Protein AF-A0A930QPC9-F1 (afdb_monomer)

Foldseek 3Di:
DDDDDDDDDDDDDPPDPDDDDDPDDPPPPQLDAQDQDPVFDDQKDAAPLRFKMKGWDWDAAALRHDPQRTFTAIWMWTAKQVRDTAGFQADNVQARRHNHKKKKKKFWPDQDDDDAQDDDFHPPVVPTDSAFALADWDDRVPPTIMGMDIHGGDDVSCPPPWDDDDPQAPYPDDDRDHGAQRKDWTWHYHPPQIWIKIKTWHWDYDHQKIKIKIKIWRADNADQQFGKMKMKIAGQGFWPFDWDDDVPDPHTGGPCQRLQWKWAAAPQGIWIDRALAQKIKDKGQDDVVVPAHHFFEKEKEASNSRSSCLNFHWYWDFPAADPVRHTDIDTDGDPGSNVRHLDMDGRHSMIMMTIHIDGHHHSDMDMHMIIMGIFGGEFEEECPADLPFNRDQLHHHHDPLSVLQSQASTQYEYEYAAAAADQDADEDDCVRNNDTHDYHYFHAQAHNSNHGDDGPPDDHHHYHHVPDPDDNHD

Mean predicted aligned error: 8.91 Å

Solvent-accessible surface area (backbone atoms only — not comparable to full-atom values): 25293 Å² total; per-residue (Å²): 140,83,82,88,81,89,80,90,83,84,91,80,89,78,79,77,82,83,76,89,75,73,98,62,83,84,76,75,79,64,66,70,76,80,70,61,60,83,74,74,58,64,49,56,49,62,18,78,73,59,24,30,36,40,37,41,37,63,37,41,51,68,47,25,81,50,84,77,50,30,22,37,30,49,22,40,27,33,30,38,38,87,69,50,54,25,21,28,21,38,36,70,85,36,38,35,77,21,40,19,56,49,44,36,42,33,35,36,75,40,54,79,50,71,79,63,41,51,82,76,66,46,44,78,80,80,76,36,68,97,64,59,38,19,48,49,81,42,71,51,86,79,83,45,49,28,21,34,36,51,60,49,49,60,67,72,62,27,62,88,86,37,65,66,87,69,88,54,44,82,61,94,56,99,65,92,63,54,58,42,32,36,25,42,59,47,38,33,41,42,92,96,64,39,34,32,34,35,38,32,48,38,65,48,60,57,57,66,22,46,34,41,40,39,39,41,31,23,62,42,70,45,45,90,90,22,31,38,35,42,39,26,39,43,42,47,44,31,24,74,30,50,77,37,73,54,93,96,56,91,66,64,23,42,63,57,61,10,29,31,17,30,43,33,27,22,72,30,34,38,42,36,30,16,52,99,56,40,22,33,37,39,43,40,23,43,39,79,92,79,56,27,37,68,54,65,11,39,23,42,33,54,47,94,48,26,56,41,39,9,63,40,20,29,38,44,44,77,72,48,61,50,100,86,67,48,74,40,74,41,81,46,80,40,99,42,46,73,76,39,40,53,43,69,46,64,76,33,61,40,17,57,12,29,16,38,76,41,75,41,26,60,53,36,73,51,77,42,27,37,35,34,37,40,34,57,24,46,32,24,33,24,89,88,32,41,71,88,42,85,14,34,65,78,38,22,14,39,44,69,69,55,49,32,56,73,28,40,43,25,30,16,36,42,23,29,72,48,65,43,64,35,80,62,55,47,69,78,46,57,88,47,38,34,92,42,51,44,84,42,80,44,41,34,50,51,44,67,68,40,47,60,39,60,82,78,74,55,86,59,52,80,43,68,23,95,92,44,85,73,59,70,65,89

Structure (mmCIF, N/CA/C/O backbone):
data_AF-A0A930QPC9-F1
#
_entry.id   AF-A0A930QPC9-F1
#
loop_
_atom_site.group_PDB
_atom_site.id
_atom_site.type_symbol
_atom_site.label_atom_id
_atom_site.label_alt_id
_atom_site.label_comp_id
_atom_site.label_asym_id
_atom_site.label_entity_id
_atom_site.label_seq_id
_atom_site.pdbx_PDB_ins_code
_atom_site.Cartn_x
_atom_site.Cartn_y
_atom_site.Cartn_z
_atom_site.occupancy
_atom_site.B_iso_or_equiv
_atom_site.auth_seq_id
_atom_site.auth_comp_id
_atom_site.auth_asym_id
_atom_site.auth_atom_id
_atom_site.pdbx_PDB_model_num
ATOM 1 N N . MET A 1 1 ? -7.319 -76.935 -17.627 1.00 34.41 1 MET A N 1
ATOM 2 C CA . MET A 1 1 ? -5.848 -76.784 -17.536 1.00 34.41 1 MET A CA 1
ATOM 3 C C . MET A 1 1 ? -5.561 -75.303 -17.736 1.00 34.41 1 MET A C 1
ATOM 5 O O . MET A 1 1 ? -6.053 -74.784 -18.716 1.00 34.41 1 MET A O 1
ATOM 9 N N . GLY A 1 2 ? -4.902 -74.519 -16.898 1.00 30.81 2 GLY A N 1
ATOM 10 C CA . GLY A 1 2 ? -4.160 -74.709 -15.662 1.00 30.81 2 GLY A CA 1
ATOM 11 C C . GLY A 1 2 ? -3.307 -73.442 -15.470 1.00 30.81 2 GLY A C 1
ATOM 12 O O . GLY A 1 2 ? -2.803 -72.921 -16.457 1.00 30.81 2 GLY A O 1
ATOM 13 N N . ARG A 1 3 ? -3.124 -73.036 -14.205 1.00 26.34 3 ARG A N 1
ATOM 14 C CA . ARG A 1 3 ? -2.085 -72.132 -13.657 1.00 26.34 3 ARG A CA 1
ATOM 15 C C . ARG A 1 3 ? -2.311 -70.602 -13.673 1.00 26.34 3 ARG A C 1
ATOM 17 O O . ARG A 1 3 ? -2.156 -69.927 -14.678 1.00 26.34 3 ARG A O 1
ATOM 24 N N . SER A 1 4 ? -2.612 -70.117 -12.460 1.00 25.89 4 SER A N 1
ATOM 25 C CA . SER A 1 4 ? -2.027 -69.003 -11.671 1.00 25.89 4 SER A CA 1
ATOM 26 C C . SER A 1 4 ? -0.655 -68.463 -12.160 1.00 25.89 4 SER A C 1
ATOM 28 O O . SER A 1 4 ? 0.076 -69.212 -12.793 1.00 25.89 4 SER A O 1
ATOM 30 N N . ALA A 1 5 ? -0.142 -67.264 -11.835 1.00 27.78 5 ALA A N 1
ATOM 31 C CA . ALA A 1 5 ? -0.383 -66.314 -10.740 1.00 27.78 5 ALA A CA 1
ATOM 32 C C . ALA A 1 5 ? 0.393 -64.977 -10.969 1.00 27.78 5 ALA A C 1
ATOM 34 O O . ALA A 1 5 ? 1.348 -64.986 -11.740 1.00 27.78 5 ALA A O 1
ATOM 35 N N . LEU A 1 6 ? 0.069 -63.942 -10.161 1.00 23.59 6 LEU A N 1
ATOM 36 C CA . LEU A 1 6 ? 0.881 -62.763 -9.734 1.00 23.59 6 LEU A CA 1
ATOM 37 C C . LEU A 1 6 ? 1.289 -61.713 -10.807 1.00 23.59 6 LEU A C 1
ATOM 39 O O . LEU A 1 6 ? 1.491 -62.053 -11.957 1.00 23.59 6 LEU A O 1
ATOM 43 N N . SER A 1 7 ? 1.450 -60.408 -10.533 1.00 23.61 7 SER A N 1
ATOM 44 C CA . SER A 1 7 ? 1.544 -59.628 -9.284 1.00 23.61 7 SER A CA 1
ATOM 45 C C . SER A 1 7 ? 1.195 -58.143 -9.504 1.00 23.61 7 SER A C 1
ATOM 47 O O . SER A 1 7 ? 1.285 -57.628 -10.615 1.00 23.61 7 SER A O 1
ATOM 49 N N . LEU A 1 8 ? 0.881 -57.463 -8.397 1.00 28.52 8 LEU A N 1
ATOM 50 C CA . LEU A 1 8 ? 0.756 -56.012 -8.218 1.00 28.52 8 LEU A CA 1
ATOM 51 C C . LEU A 1 8 ? 1.951 -55.196 -8.750 1.00 28.52 8 LEU A C 1
ATOM 53 O O . LEU A 1 8 ? 3.100 -55.605 -8.603 1.00 28.52 8 LEU A O 1
ATOM 57 N N . GLY A 1 9 ? 1.662 -53.984 -9.231 1.00 24.97 9 GLY A N 1
ATOM 58 C CA . GLY A 1 9 ? 2.628 -52.914 -9.476 1.00 24.97 9 GLY A CA 1
ATOM 59 C C . GLY A 1 9 ? 1.901 -51.579 -9.653 1.00 24.97 9 GLY A C 1
ATOM 60 O O . GLY A 1 9 ? 1.041 -51.444 -10.513 1.00 24.97 9 GLY A O 1
ATOM 61 N N . LEU A 1 10 ? 2.194 -50.642 -8.762 1.00 23.95 10 LEU A N 1
ATOM 62 C CA . LEU A 1 10 ? 1.481 -49.404 -8.459 1.00 23.95 10 LEU A CA 1
ATOM 63 C C . LEU A 1 10 ? 1.810 -48.256 -9.443 1.00 23.95 10 LEU A C 1
ATOM 65 O O . LEU A 1 10 ? 2.949 -48.130 -9.875 1.00 23.95 10 LEU A O 1
ATOM 69 N N . SER A 1 11 ? 0.843 -47.343 -9.610 1.00 26.56 11 SER A N 1
ATOM 70 C CA . SER A 1 11 ? 1.003 -45.905 -9.915 1.00 26.56 11 SER A CA 1
ATOM 71 C C . SER A 1 11 ? 1.229 -45.444 -11.367 1.00 26.56 11 SER A C 1
ATOM 73 O O . SER A 1 11 ? 2.335 -45.496 -11.890 1.00 26.56 11 SER A O 1
ATOM 75 N N . ALA A 1 12 ? 0.177 -44.867 -11.962 1.00 28.69 12 ALA A N 1
ATOM 76 C CA . ALA A 1 12 ? 0.180 -43.517 -12.546 1.00 28.69 12 ALA A CA 1
ATOM 77 C C . ALA A 1 12 ? -1.252 -43.176 -13.000 1.00 28.69 12 ALA A C 1
ATOM 79 O O . ALA A 1 12 ? -1.768 -43.735 -13.966 1.00 28.69 12 ALA A O 1
ATOM 80 N N . VAL A 1 13 ? -1.913 -42.268 -12.280 1.00 26.53 13 VAL A N 1
ATOM 81 C CA . VAL A 1 13 ? -3.199 -41.688 -12.683 1.00 26.53 13 VAL A CA 1
ATOM 82 C C . VAL A 1 13 ? -2.934 -40.739 -13.855 1.00 26.53 13 VAL A C 1
ATOM 84 O O . VAL A 1 13 ? -2.600 -39.575 -13.661 1.00 26.53 13 VAL A O 1
ATOM 87 N N . LEU A 1 14 ? -3.070 -41.243 -15.084 1.00 28.06 14 LEU A N 1
ATOM 88 C CA . LEU A 1 14 ? -3.406 -40.412 -16.239 1.00 28.06 14 LEU A CA 1
ATOM 89 C C . LEU A 1 14 ? -4.887 -40.039 -16.099 1.00 28.06 14 LEU A C 1
ATOM 91 O O . LEU A 1 14 ? -5.776 -40.807 -16.468 1.00 28.06 14 LEU A O 1
ATOM 95 N N . GLY A 1 15 ? -5.158 -38.869 -15.526 1.00 27.47 15 GLY A N 1
ATOM 96 C CA . GLY A 1 15 ? -6.476 -38.249 -15.599 1.00 27.47 15 GLY A CA 1
ATOM 97 C C . GLY A 1 15 ? -6.717 -37.771 -17.026 1.00 27.47 15 GLY A C 1
ATOM 98 O O . GLY A 1 15 ? -6.270 -36.694 -17.407 1.00 27.47 15 GLY A O 1
ATOM 99 N N . ALA A 1 16 ? -7.375 -38.606 -17.825 1.00 28.72 16 ALA A N 1
ATOM 100 C CA . ALA A 1 16 ? -7.825 -38.273 -19.164 1.00 28.72 16 ALA A CA 1
ATOM 101 C C . ALA A 1 16 ? -8.818 -37.099 -19.114 1.00 28.72 16 ALA A C 1
ATOM 103 O O . ALA A 1 16 ? -9.930 -37.236 -18.606 1.00 28.72 16 ALA A O 1
ATOM 104 N N . LEU A 1 17 ? -8.427 -35.953 -19.674 1.00 26.16 17 LEU A N 1
ATOM 105 C CA . LEU A 1 17 ? -9.353 -34.890 -20.046 1.00 26.16 17 LEU A CA 1
ATOM 106 C C . LEU A 1 17 ? -10.001 -35.292 -21.379 1.00 26.16 17 LEU A C 1
ATOM 108 O O . LEU A 1 17 ? -9.456 -35.054 -22.455 1.00 26.16 17 LEU A O 1
ATOM 112 N N . SER A 1 18 ? -11.145 -35.967 -21.321 1.00 28.06 18 SER A N 1
ATOM 113 C CA . SER A 1 18 ? -11.956 -36.254 -22.503 1.00 28.06 18 SER A CA 1
ATOM 114 C C . SER A 1 18 ? -12.760 -35.010 -22.889 1.00 28.06 18 SER A C 1
ATOM 116 O O . SER A 1 18 ? -13.825 -34.760 -22.326 1.00 28.06 18 SER A O 1
ATOM 118 N N . VAL A 1 19 ? -12.253 -34.232 -23.849 1.00 28.42 19 VAL A N 1
ATOM 119 C CA . VAL A 1 19 ? -13.014 -33.175 -24.530 1.00 28.42 19 VAL A CA 1
ATOM 120 C C . VAL A 1 19 ? -13.647 -33.780 -25.782 1.00 28.42 19 VAL A C 1
ATOM 122 O O . VAL A 1 19 ? -12.951 -34.164 -26.720 1.00 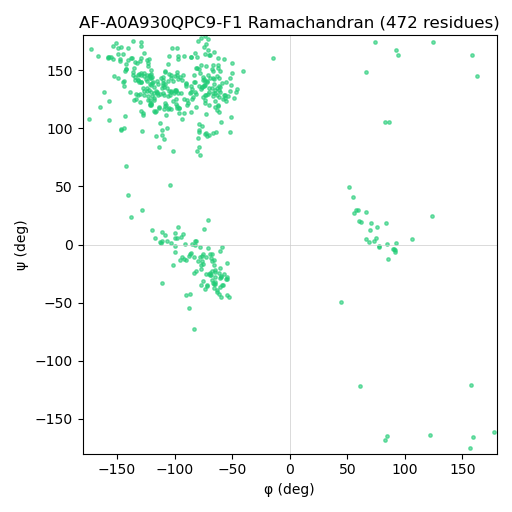28.42 19 VAL A O 1
ATOM 125 N N . PHE A 1 20 ? -14.975 -33.880 -25.799 1.00 29.66 20 PHE A N 1
ATOM 126 C CA . PHE A 1 20 ? -15.728 -34.102 -27.032 1.00 29.66 20 PHE A CA 1
ATOM 127 C C . PHE A 1 20 ? -15.714 -32.800 -27.843 1.00 29.66 20 PHE A C 1
ATOM 129 O O . PHE A 1 20 ? -16.309 -31.808 -27.429 1.00 29.66 20 PHE A O 1
ATOM 136 N N . VAL A 1 21 ? -15.036 -32.805 -28.991 1.00 31.23 21 VAL A N 1
ATOM 137 C CA . VAL A 1 21 ? -15.043 -31.695 -29.955 1.00 31.23 21 VAL A CA 1
ATOM 138 C C . VAL A 1 21 ? -16.051 -32.027 -31.061 1.00 31.23 21 VAL A C 1
ATOM 140 O O . VAL A 1 21 ? -15.850 -33.021 -31.763 1.00 31.23 21 VAL A O 1
ATOM 143 N N . PRO A 1 22 ? -17.129 -31.248 -31.268 1.00 33.41 22 PRO A N 1
ATOM 144 C CA . PRO A 1 22 ? -17.821 -31.270 -32.547 1.00 33.41 22 PRO A CA 1
ATOM 145 C C . PRO A 1 22 ? -16.959 -30.525 -33.576 1.00 33.41 22 PRO A C 1
ATOM 147 O O . PRO A 1 22 ? -16.392 -29.481 -33.268 1.00 33.41 22 PRO A O 1
ATOM 150 N N . LEU A 1 23 ? -16.843 -31.082 -34.787 1.00 40.81 23 LEU A N 1
ATOM 151 C CA . LEU A 1 23 ? -16.114 -30.502 -35.921 1.00 40.81 23 LEU A CA 1
ATOM 152 C C . LEU A 1 23 ? -16.547 -29.048 -36.192 1.00 40.81 23 LEU A C 1
ATOM 154 O O . LEU A 1 23 ? -17.522 -28.785 -36.888 1.00 40.81 23 LEU A O 1
ATOM 158 N N . GLY A 1 24 ? -15.773 -28.119 -35.650 1.00 31.80 24 GLY A N 1
ATOM 159 C CA . GLY A 1 24 ? -15.773 -26.684 -35.890 1.00 31.80 24 GLY A CA 1
ATOM 160 C C . GLY A 1 24 ? -14.419 -26.188 -35.394 1.00 31.80 24 GLY A C 1
ATOM 161 O O . GLY A 1 24 ? -13.963 -26.640 -34.348 1.00 31.80 24 GLY A O 1
ATOM 162 N N . GLY A 1 25 ? -13.717 -25.394 -36.202 1.00 31.03 25 GLY A N 1
ATOM 163 C CA . GLY A 1 25 ? -12.290 -25.103 -36.032 1.00 31.03 25 GLY A CA 1
ATOM 164 C C . GLY A 1 25 ? -11.882 -24.762 -34.596 1.00 31.03 25 GLY A C 1
ATOM 165 O O . GLY A 1 25 ? -12.520 -23.949 -33.935 1.00 31.03 25 GLY A O 1
ATOM 166 N N . MET A 1 26 ? -10.791 -25.374 -34.130 1.00 30.92 26 MET A N 1
ATOM 167 C CA . MET A 1 26 ? -10.075 -24.886 -32.956 1.00 30.92 26 MET A CA 1
ATOM 168 C C . MET A 1 26 ? -9.463 -23.529 -33.306 1.00 30.92 26 MET A C 1
ATOM 170 O O . MET A 1 26 ? -8.368 -23.467 -33.863 1.00 30.92 26 MET A O 1
ATOM 174 N N . GLU A 1 27 ? -10.143 -22.440 -32.964 1.00 34.16 27 GLU A N 1
ATOM 175 C CA . GLU A 1 27 ? -9.424 -21.225 -32.602 1.00 34.16 27 GLU A CA 1
ATOM 176 C C . GLU A 1 27 ? -8.809 -21.486 -31.229 1.00 34.16 27 GLU A C 1
ATOM 178 O O . GLU A 1 27 ? -9.460 -21.382 -30.190 1.00 34.16 27 GLU A O 1
ATOM 183 N N . ALA A 1 28 ? -7.542 -21.896 -31.223 1.00 36.19 28 ALA A N 1
ATOM 184 C CA . ALA A 1 28 ? -6.723 -21.707 -30.042 1.00 36.19 28 ALA A CA 1
ATOM 185 C C . ALA A 1 28 ? -6.689 -20.193 -29.800 1.00 36.19 28 ALA A C 1
ATOM 187 O O . ALA A 1 28 ? -6.051 -19.470 -30.566 1.00 36.19 28 ALA A O 1
ATOM 188 N N . GLN A 1 29 ? -7.417 -19.699 -28.796 1.00 36.56 29 GLN A N 1
ATOM 189 C CA . GLN A 1 29 ? -7.245 -18.323 -28.349 1.00 36.56 29 GLN A CA 1
ATOM 190 C C . GLN A 1 29 ? -5.820 -18.221 -27.805 1.00 36.56 29 GLN A C 1
ATOM 192 O O . GLN A 1 29 ? -5.537 -18.628 -26.679 1.00 36.56 29 GLN A O 1
ATOM 197 N N . ALA A 1 30 ? -4.899 -17.749 -28.646 1.00 44.75 30 ALA A N 1
ATOM 198 C CA . ALA A 1 30 ? -3.640 -17.203 -28.178 1.00 44.75 30 ALA A CA 1
ATOM 199 C C . ALA A 1 30 ? -3.980 -16.171 -27.098 1.00 44.75 30 ALA A C 1
ATOM 201 O O . ALA A 1 30 ? -4.948 -15.425 -27.256 1.00 44.75 30 ALA A O 1
ATOM 202 N N . ALA A 1 31 ? -3.230 -16.157 -25.997 1.00 53.03 31 ALA A N 1
ATOM 203 C CA . ALA A 1 31 ? -3.351 -15.105 -25.000 1.00 53.03 31 ALA A CA 1
ATOM 204 C C . ALA A 1 31 ? -3.253 -13.752 -25.719 1.00 53.03 31 ALA A C 1
ATOM 206 O O . ALA A 1 31 ? -2.229 -13.418 -26.312 1.00 53.03 31 ALA A O 1
ATOM 207 N N . THR A 1 32 ? -4.375 -13.042 -25.782 1.00 66.38 32 THR A N 1
ATOM 208 C CA . THR A 1 32 ? -4.487 -11.777 -26.499 1.00 66.38 32 THR A CA 1
ATOM 209 C C . THR A 1 32 ? -3.801 -10.679 -25.698 1.00 66.38 32 THR A C 1
ATOM 211 O O . THR A 1 32 ? -3.895 -10.672 -24.471 1.00 66.38 32 THR A O 1
ATOM 214 N N . GLU A 1 33 ? -3.160 -9.743 -26.405 1.00 79.00 33 GLU A N 1
ATOM 215 C CA . GLU A 1 33 ? -2.661 -8.471 -25.861 1.00 79.00 33 GLU A CA 1
ATOM 216 C C . GLU A 1 33 ? -3.660 -7.846 -24.878 1.00 79.00 33 GLU A C 1
ATOM 218 O O . GLU A 1 33 ? -4.881 -7.996 -25.036 1.00 79.00 33 GLU A O 1
ATOM 223 N N . LEU A 1 34 ? -3.157 -7.112 -23.883 1.00 84.75 34 LEU A N 1
ATOM 224 C CA . LEU A 1 34 ? -4.014 -6.465 -22.897 1.00 84.75 34 LEU A CA 1
ATOM 225 C C . LEU A 1 34 ? -4.936 -5.465 -23.593 1.00 84.75 34 LEU A C 1
ATOM 227 O O . LEU A 1 34 ? -4.521 -4.684 -24.449 1.00 84.75 34 LEU A O 1
ATOM 231 N N . GLN A 1 35 ? -6.208 -5.476 -23.204 1.00 83.12 35 GLN A N 1
ATOM 232 C CA . GLN A 1 35 ? -7.226 -4.632 -23.816 1.00 83.12 35 GLN A CA 1
ATOM 233 C C . GLN A 1 35 ? -7.670 -3.542 -22.851 1.00 83.12 35 GLN A C 1
ATOM 235 O O . GLN A 1 35 ? -7.937 -3.791 -21.672 1.00 83.12 35 GLN A O 1
ATOM 240 N N . THR A 1 36 ? -7.817 -2.323 -23.370 1.00 80.69 36 THR A N 1
ATOM 241 C CA . THR A 1 36 ? -8.527 -1.274 -22.633 1.00 80.69 36 THR A CA 1
ATOM 242 C C . THR A 1 36 ? -10.006 -1.67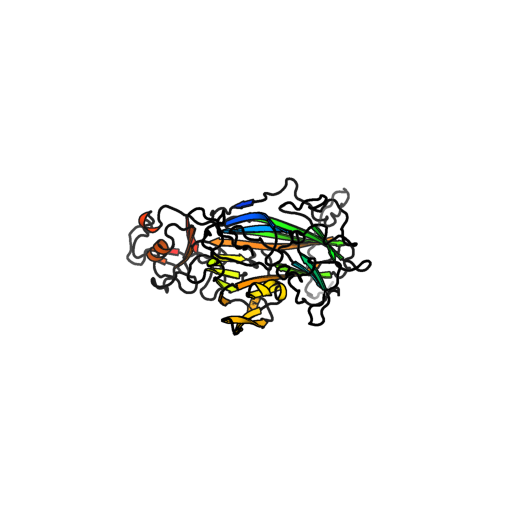5 -22.512 1.00 80.69 36 THR A C 1
ATOM 244 O O . THR A 1 36 ? -10.637 -1.946 -23.538 1.00 80.69 36 THR A O 1
ATOM 247 N N . PRO A 1 37 ? -10.601 -1.671 -21.305 1.00 81.69 37 PRO A N 1
ATOM 248 C CA . PRO A 1 37 ? -12.006 -2.015 -21.131 1.00 81.69 37 PRO A CA 1
ATOM 249 C C . PRO A 1 37 ? -12.934 -1.098 -21.927 1.00 81.69 37 PRO A C 1
ATOM 251 O O . PRO A 1 37 ? -12.751 0.122 -21.960 1.00 81.69 37 PRO A O 1
ATOM 254 N N . THR A 1 38 ? -13.959 -1.698 -22.531 1.00 81.56 38 THR A N 1
ATOM 255 C CA . THR A 1 38 ? -15.063 -0.989 -23.184 1.00 81.56 38 THR A CA 1
ATOM 256 C C . THR A 1 38 ? -16.385 -1.559 -22.656 1.00 81.56 38 THR A C 1
ATOM 258 O O . THR A 1 38 ? -16.658 -2.735 -22.895 1.00 81.56 38 THR A O 1
ATOM 261 N N . PRO A 1 39 ? -17.210 -0.769 -21.938 1.00 86.25 39 PRO A N 1
ATOM 262 C CA . PRO A 1 39 ? -17.037 0.656 -21.634 1.00 86.25 39 PRO A CA 1
ATOM 263 C C . PRO A 1 39 ? -15.882 0.944 -20.658 1.00 86.25 39 PRO A C 1
ATOM 265 O O . PRO A 1 39 ? -15.397 0.053 -19.962 1.00 86.25 39 PRO A O 1
ATOM 268 N N . ALA A 1 40 ? -15.449 2.208 -20.615 1.00 87.38 40 ALA A N 1
ATOM 269 C CA . ALA A 1 40 ? -14.397 2.659 -19.707 1.00 87.38 40 ALA A CA 1
ATOM 270 C C . ALA A 1 40 ? -14.802 2.470 -18.235 1.00 87.38 40 ALA A C 1
ATOM 272 O O . ALA A 1 40 ? -15.959 2.684 -17.864 1.00 87.38 40 ALA A O 1
ATOM 273 N N . LEU A 1 41 ? -13.833 2.101 -17.395 1.00 92.19 41 LEU A N 1
ATOM 274 C CA . LEU A 1 41 ? -14.053 1.939 -15.960 1.00 92.19 41 LEU A CA 1
ATOM 275 C C . LEU A 1 41 ? -14.120 3.293 -15.233 1.00 92.19 41 LEU A C 1
ATOM 277 O O . LEU A 1 41 ? -13.505 4.262 -15.691 1.00 92.19 41 LEU A O 1
ATOM 281 N N . PRO A 1 42 ? -14.811 3.364 -14.078 1.00 95.19 42 PRO A N 1
ATOM 282 C CA . PRO A 1 42 ? -14.859 4.571 -13.261 1.00 95.19 42 PRO A CA 1
ATOM 283 C C . PRO A 1 42 ? -13.465 5.070 -12.875 1.00 95.19 42 PRO A C 1
ATOM 285 O O . PRO A 1 42 ? -12.579 4.286 -12.524 1.00 95.19 42 PRO A O 1
ATOM 288 N N . LEU A 1 43 ? -13.287 6.392 -12.906 1.00 94.19 43 LEU A N 1
ATOM 289 C CA . LEU A 1 43 ? -12.060 7.039 -12.438 1.00 94.19 43 LEU A CA 1
ATOM 290 C C . LEU A 1 43 ? -12.020 7.178 -10.921 1.00 94.19 43 LEU A C 1
ATOM 292 O O . LEU A 1 43 ? -10.956 7.440 -10.384 1.00 94.19 43 LEU A O 1
ATOM 296 N N . SER A 1 44 ? -13.132 6.994 -10.224 1.00 95.94 44 SER A N 1
ATOM 297 C CA . SER A 1 44 ? -13.183 7.027 -8.770 1.00 95.94 44 SER A CA 1
ATOM 298 C C . SER A 1 44 ? -14.188 6.021 -8.231 1.00 95.94 44 SER A C 1
ATOM 300 O O . SER A 1 44 ? -15.037 5.507 -8.965 1.00 95.94 44 SER A O 1
ATOM 302 N N . GLY A 1 45 ? -14.074 5.730 -6.941 1.00 95.88 45 GLY A N 1
ATOM 303 C CA . GLY A 1 45 ? -15.004 4.878 -6.218 1.00 95.88 45 GLY A CA 1
ATOM 304 C C . GLY A 1 45 ? -14.810 4.999 -4.715 1.00 95.88 45 GLY A C 1
ATOM 305 O O . GLY A 1 45 ? -13.776 5.470 -4.251 1.00 95.88 45 GLY A O 1
ATOM 306 N N . GLU A 1 46 ? -15.814 4.560 -3.970 1.00 95.12 46 GLU A N 1
ATOM 307 C CA . GLU A 1 46 ? -15.869 4.619 -2.511 1.00 95.12 46 GLU A CA 1
ATOM 308 C C . GLU A 1 46 ? -16.258 3.246 -1.962 1.00 95.12 46 GLU A C 1
ATOM 310 O O . GLU A 1 46 ? -17.072 2.537 -2.563 1.00 95.12 46 GLU A O 1
ATOM 315 N N . THR A 1 47 ? -15.626 2.833 -0.864 1.00 92.62 47 THR A N 1
ATOM 316 C CA . THR A 1 47 ? -15.906 1.545 -0.229 1.00 92.62 47 THR A CA 1
ATOM 317 C C . THR A 1 47 ? -17.312 1.513 0.366 1.00 92.62 47 THR A C 1
ATOM 319 O O . THR A 1 47 ? -17.882 2.534 0.740 1.00 92.62 47 THR A O 1
ATOM 322 N N . ALA A 1 48 ? -17.887 0.316 0.490 1.00 84.25 48 ALA A N 1
ATOM 323 C CA . ALA A 1 48 ? -19.261 0.146 0.968 1.00 84.25 48 ALA A CA 1
ATOM 324 C C . ALA A 1 48 ? -19.463 0.587 2.431 1.00 84.25 48 ALA A C 1
ATOM 326 O O . ALA A 1 48 ? -20.582 0.874 2.838 1.00 84.25 48 ALA A O 1
ATOM 327 N N . ASN A 1 49 ? -18.387 0.626 3.220 1.00 78.06 49 ASN A N 1
ATOM 328 C CA . ASN A 1 49 ? -18.378 1.131 4.593 1.00 78.06 49 ASN A CA 1
ATOM 329 C C . ASN A 1 49 ? -18.014 2.625 4.682 1.00 78.06 49 ASN A C 1
ATOM 331 O O . ASN A 1 49 ? -17.779 3.107 5.784 1.00 78.06 49 ASN A O 1
ATOM 335 N N . HIS A 1 50 ? -17.933 3.337 3.551 1.00 82.31 50 HIS A N 1
ATOM 336 C CA . HIS A 1 50 ? -17.665 4.777 3.481 1.00 82.31 50 HIS A CA 1
ATOM 337 C C . HIS A 1 50 ? -16.370 5.224 4.175 1.00 82.31 50 HIS A C 1
ATOM 339 O O . HIS A 1 50 ? -16.276 6.359 4.632 1.00 82.31 50 HIS A O 1
ATOM 345 N N . SER A 1 51 ? -15.374 4.339 4.268 1.00 88.44 51 SER A N 1
ATOM 346 C CA . SER A 1 51 ? -14.119 4.627 4.969 1.00 88.44 51 SER A CA 1
ATOM 347 C C . SER A 1 51 ? -12.972 4.975 4.030 1.00 88.44 51 SER A C 1
ATOM 349 O O . SER A 1 51 ? -11.975 5.533 4.467 1.00 88.44 51 SER A O 1
ATOM 351 N N . MET A 1 52 ? -13.068 4.649 2.742 1.00 94.44 52 MET A N 1
ATOM 352 C CA . MET A 1 52 ? -11.957 4.836 1.818 1.00 94.44 52 MET A CA 1
ATOM 353 C C . MET A 1 52 ? -12.454 5.135 0.410 1.00 94.44 52 MET A C 1
ATOM 355 O O . MET A 1 52 ? -13.432 4.546 -0.057 1.00 94.44 52 MET A O 1
ATOM 359 N N . THR A 1 53 ? -11.743 6.007 -0.296 1.00 94.44 53 THR A N 1
ATOM 360 C CA . THR A 1 53 ? -11.990 6.292 -1.707 1.00 94.44 53 THR A CA 1
ATOM 361 C C . THR A 1 53 ? -10.739 6.047 -2.541 1.00 94.44 53 THR A C 1
ATOM 363 O O . THR A 1 53 ? -9.605 6.072 -2.053 1.00 94.44 53 THR A O 1
ATOM 366 N N . PHE A 1 54 ? -10.952 5.790 -3.830 1.00 95.06 54 PHE A N 1
ATOM 367 C CA . PHE A 1 54 ? -9.900 5.875 -4.831 1.00 95.06 54 PHE A CA 1
ATOM 368 C C . PHE A 1 54 ? -10.267 6.904 -5.891 1.00 95.06 54 PHE A C 1
ATOM 370 O O . PHE A 1 54 ? -11.441 7.094 -6.214 1.00 95.06 54 PHE A O 1
ATOM 377 N N . SER A 1 55 ? -9.254 7.528 -6.482 1.00 93.62 55 SER A N 1
ATOM 378 C CA . SER A 1 55 ? -9.409 8.381 -7.659 1.00 93.62 55 SER A CA 1
ATOM 379 C C . SER A 1 55 ? -8.203 8.262 -8.583 1.00 93.62 55 SER A C 1
ATOM 381 O O . SER A 1 55 ? -7.068 8.197 -8.132 1.00 93.62 55 SER A O 1
ATOM 383 N N . TRP A 1 56 ? -8.424 8.232 -9.890 1.00 91.62 56 TRP A N 1
ATOM 384 C CA . TRP A 1 56 ? -7.372 8.312 -10.890 1.00 91.62 56 TRP A CA 1
ATOM 385 C C . TRP A 1 56 ? -7.057 9.767 -11.176 1.00 91.62 56 TRP A C 1
ATOM 387 O O . TRP A 1 56 ? -7.954 10.568 -11.447 1.00 91.62 56 TRP A O 1
ATOM 397 N N . LYS A 1 57 ? -5.770 10.098 -11.163 1.00 86.44 57 LYS A N 1
ATOM 398 C CA . LYS A 1 57 ? -5.281 11.444 -11.432 1.00 86.44 57 LYS A CA 1
ATOM 399 C C . LYS A 1 57 ? -4.009 11.417 -12.265 1.00 86.44 57 LYS A C 1
ATOM 401 O O . LYS A 1 57 ? -3.376 10.380 -12.456 1.00 86.44 57 LYS A O 1
ATOM 406 N N . VAL A 1 58 ? -3.637 12.599 -12.740 1.00 83.94 58 VAL A N 1
ATOM 407 C CA . VAL A 1 58 ? -2.334 12.864 -13.344 1.00 83.94 58 VAL A CA 1
ATOM 408 C C . VAL A 1 58 ? -1.596 13.818 -12.425 1.00 83.94 58 VAL A C 1
ATOM 410 O O . VAL A 1 58 ? -2.060 14.931 -12.193 1.00 83.94 58 VAL A O 1
ATOM 413 N N . GLY A 1 59 ? -0.462 13.380 -11.899 1.00 79.06 59 GLY A N 1
ATOM 414 C CA . GLY A 1 59 ? 0.329 14.154 -10.946 1.00 79.06 59 GLY A CA 1
ATOM 415 C C . GLY A 1 59 ? 1.806 13.825 -11.047 1.00 79.06 59 GLY A C 1
ATOM 416 O O . GLY A 1 59 ? 2.180 12.924 -11.800 1.00 79.06 59 GLY A O 1
ATOM 417 N N . VAL A 1 60 ? 2.622 14.573 -10.309 1.00 75.75 60 VAL A N 1
ATOM 418 C CA . VAL A 1 60 ? 4.039 14.277 -10.059 1.00 75.75 60 VAL A CA 1
ATOM 419 C C . VAL A 1 60 ? 4.173 13.331 -8.866 1.00 75.75 60 VAL A C 1
ATOM 421 O O . VAL A 1 60 ? 3.207 13.084 -8.151 1.00 75.75 60 VAL A O 1
ATOM 424 N N . ASP A 1 61 ? 5.317 12.667 -8.742 1.00 73.12 61 ASP A N 1
ATOM 425 C CA . ASP A 1 61 ? 5.679 11.940 -7.519 1.00 73.12 61 ASP A CA 1
ATOM 426 C C . ASP A 1 61 ? 6.599 12.812 -6.670 1.00 73.12 61 ASP A C 1
ATOM 428 O O . ASP A 1 61 ? 7.092 13.843 -7.132 1.00 73.12 61 ASP A O 1
ATOM 432 N N . ASP A 1 62 ? 6.826 12.392 -5.434 1.00 71.69 62 ASP A N 1
ATOM 433 C CA . ASP A 1 62 ? 7.689 13.101 -4.513 1.00 71.69 62 ASP A CA 1
ATOM 434 C C . ASP A 1 62 ? 9.106 13.275 -5.089 1.00 71.69 62 ASP A C 1
ATOM 436 O O . ASP A 1 62 ? 9.732 12.326 -5.570 1.00 71.69 62 ASP A O 1
ATOM 440 N N . ARG A 1 63 ? 9.569 14.533 -5.061 1.00 70.19 63 ARG A N 1
ATOM 441 C CA . ARG A 1 63 ? 10.814 15.059 -5.659 1.00 70.19 63 ARG A CA 1
ATOM 442 C C . ARG A 1 63 ? 10.899 15.057 -7.195 1.00 70.19 63 ARG A C 1
ATOM 444 O O . ARG A 1 63 ? 11.901 15.495 -7.771 1.00 70.19 63 ARG A O 1
ATOM 451 N N . GLU A 1 64 ? 9.829 14.682 -7.888 1.00 76.38 64 GLU A N 1
ATOM 452 C CA . GLU A 1 64 ? 9.733 14.646 -9.354 1.00 76.38 64 GLU A CA 1
ATOM 453 C C . GLU A 1 64 ? 8.902 15.822 -9.910 1.00 76.38 64 GLU A C 1
ATOM 455 O O . GLU A 1 64 ? 7.979 15.641 -10.698 1.00 76.38 64 GLU A O 1
ATOM 460 N N . LEU A 1 65 ? 9.225 17.058 -9.512 1.00 73.62 65 LEU A N 1
ATOM 461 C CA . LEU A 1 65 ? 8.383 18.251 -9.713 1.00 73.62 65 LEU A CA 1
ATOM 462 C C . LEU A 1 65 ? 8.267 18.755 -11.167 1.00 73.62 65 LEU A C 1
ATOM 464 O O . LEU A 1 65 ? 7.550 19.723 -11.438 1.00 73.62 65 LEU A O 1
ATOM 468 N N . THR A 1 66 ? 8.961 18.145 -12.131 1.00 72.75 66 THR A N 1
ATOM 469 C CA . THR A 1 66 ? 8.913 18.614 -13.525 1.00 72.75 66 THR A CA 1
ATOM 470 C C . THR A 1 66 ? 7.691 18.064 -14.274 1.00 72.75 66 THR A C 1
ATOM 472 O O . THR A 1 66 ? 7.303 16.910 -14.082 1.00 72.75 66 THR A O 1
ATOM 475 N N . PRO A 1 67 ? 7.090 18.832 -15.206 1.00 70.25 67 PRO A N 1
ATOM 476 C CA . PRO A 1 67 ? 5.962 18.350 -16.007 1.00 70.25 67 PRO A CA 1
ATOM 477 C C . PRO A 1 67 ? 6.240 17.071 -16.810 1.00 70.25 67 PRO A C 1
ATOM 479 O O . PRO A 1 67 ? 5.292 16.349 -17.115 1.00 70.25 67 PRO A O 1
ATOM 482 N N . ALA A 1 68 ? 7.508 16.798 -17.140 1.00 65.94 68 ALA A N 1
ATOM 483 C CA . ALA A 1 68 ? 7.931 15.605 -17.870 1.00 65.94 68 ALA A CA 1
ATOM 484 C C . ALA A 1 68 ? 7.745 14.307 -17.064 1.00 65.94 68 ALA A C 1
ATOM 486 O O . ALA A 1 68 ? 7.576 13.256 -17.668 1.00 65.94 68 ALA A O 1
ATOM 487 N N . LEU A 1 69 ? 7.700 14.389 -15.728 1.00 72.81 69 LEU A N 1
ATOM 488 C CA . LEU A 1 69 ? 7.608 13.235 -14.824 1.00 72.81 69 LEU A CA 1
ATOM 489 C C . LEU A 1 69 ? 6.188 12.975 -14.312 1.00 72.81 69 LEU A C 1
ATOM 491 O O . LEU A 1 69 ? 5.966 12.149 -13.422 1.00 72.81 69 LEU A O 1
ATOM 495 N N . LYS A 1 70 ? 5.189 13.666 -14.871 1.00 78.31 70 LYS A N 1
ATOM 496 C CA . LYS A 1 70 ? 3.794 13.411 -14.514 1.00 78.31 70 LYS A CA 1
ATOM 497 C C . LYS A 1 70 ? 3.382 12.013 -14.956 1.00 78.31 70 LYS A C 1
ATOM 499 O O . LYS A 1 70 ? 3.661 11.622 -16.085 1.00 78.31 70 LYS A O 1
ATOM 504 N N . SER A 1 71 ? 2.641 11.309 -14.102 1.00 79.19 71 SER A N 1
ATOM 505 C CA . SER A 1 71 ? 2.095 9.987 -14.408 1.00 79.19 71 SER A CA 1
ATOM 506 C C . SER A 1 71 ? 0.608 9.848 -14.084 1.00 79.19 71 SER A C 1
ATOM 508 O O . SER A 1 71 ? 0.110 10.456 -13.131 1.00 79.19 71 SER A O 1
ATOM 510 N N . ASN A 1 72 ? -0.095 9.050 -14.895 1.00 83.56 72 ASN A N 1
ATOM 511 C CA . ASN A 1 72 ? -1.443 8.554 -14.607 1.00 83.56 72 ASN A CA 1
ATOM 512 C C . ASN A 1 72 ? -1.384 7.467 -13.530 1.00 83.56 72 ASN A C 1
ATOM 514 O O . ASN A 1 72 ? -0.736 6.442 -13.734 1.00 83.56 72 ASN A O 1
ATOM 518 N N . ARG A 1 73 ? -2.091 7.668 -12.420 1.00 86.31 73 ARG A N 1
ATOM 519 C CA . ARG A 1 73 ? -2.082 6.754 -11.273 1.00 86.31 73 ARG A CA 1
ATOM 520 C C . ARG A 1 73 ? -3.331 6.886 -10.431 1.00 86.31 73 ARG A C 1
ATOM 522 O O . ARG A 1 73 ? -4.032 7.896 -10.502 1.00 86.31 73 ARG A O 1
ATOM 529 N N . TYR A 1 74 ? -3.585 5.866 -9.625 1.00 91.69 74 TYR A N 1
ATOM 530 C CA . TYR A 1 74 ? -4.648 5.904 -8.640 1.00 91.69 74 TYR A CA 1
ATOM 531 C C . TYR A 1 74 ? -4.120 6.456 -7.313 1.00 91.69 74 TYR A C 1
ATOM 533 O O . TYR A 1 74 ? -3.034 6.104 -6.857 1.00 91.69 74 TYR A O 1
ATOM 541 N N . ASN A 1 75 ? -4.902 7.340 -6.713 1.00 91.88 75 ASN A N 1
ATOM 542 C CA . ASN A 1 75 ? -4.726 7.910 -5.392 1.00 91.88 75 ASN A CA 1
ATOM 543 C C . ASN A 1 75 ? -5.717 7.276 -4.423 1.00 91.88 75 ASN A C 1
ATOM 545 O O . ASN A 1 75 ? -6.837 6.936 -4.813 1.00 91.88 75 ASN A O 1
ATOM 549 N N . LEU A 1 76 ? -5.289 7.136 -3.174 1.00 93.88 76 LEU A N 1
ATOM 550 C C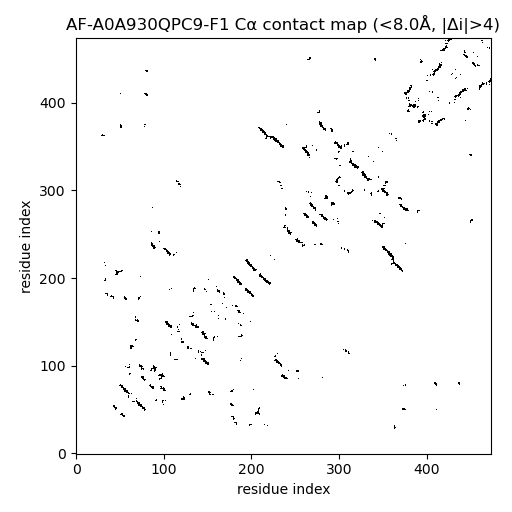A . LEU A 1 76 ? -6.067 6.581 -2.080 1.00 93.88 76 LEU A CA 1
ATOM 551 C C . LEU A 1 76 ? -6.298 7.675 -1.038 1.00 93.88 76 LEU A C 1
ATOM 553 O O . LEU A 1 76 ? -5.350 8.349 -0.625 1.00 93.88 76 LEU A O 1
ATOM 557 N N . LEU A 1 77 ? -7.547 7.835 -0.612 1.00 93.44 77 LEU A N 1
ATOM 558 C CA . LEU A 1 77 ? -7.926 8.730 0.477 1.00 93.44 77 LEU A CA 1
ATOM 559 C C . LEU A 1 77 ? -8.696 7.926 1.527 1.00 93.44 77 LEU A C 1
ATOM 561 O O . LEU A 1 77 ? -9.471 7.028 1.184 1.00 93.44 77 LEU A O 1
ATOM 565 N N . GLY A 1 78 ? -8.477 8.240 2.800 1.00 94.00 78 GLY A N 1
ATOM 566 C CA . GLY A 1 78 ? -9.397 7.845 3.860 1.00 94.00 78 GLY A CA 1
ATOM 567 C C . GLY A 1 78 ? -10.670 8.681 3.779 1.00 94.00 78 GLY A C 1
ATOM 568 O O . GLY A 1 78 ? -10.749 9.637 3.008 1.00 94.00 78 GLY A O 1
ATOM 569 N N . LYS A 1 79 ? -11.669 8.330 4.579 1.00 93.25 79 LYS A N 1
ATOM 570 C CA . LYS A 1 79 ? -12.895 9.108 4.725 1.00 93.25 79 LYS A CA 1
ATOM 571 C C . LYS A 1 79 ? -13.363 9.054 6.169 1.00 93.25 79 LYS A C 1
ATOM 573 O O . LYS A 1 79 ? -13.784 8.005 6.667 1.00 93.25 79 LYS A O 1
ATOM 578 N N . ASN A 1 80 ? -13.262 10.198 6.825 1.00 94.44 80 ASN A N 1
ATOM 579 C CA . ASN A 1 80 ? -13.613 10.364 8.224 1.00 94.44 80 ASN A CA 1
ATOM 580 C C . ASN A 1 80 ? -15.104 10.664 8.374 1.00 94.44 80 ASN A C 1
ATOM 582 O O . ASN A 1 80 ? -15.784 11.080 7.431 1.00 94.44 80 ASN A O 1
ATOM 586 N N . ALA A 1 81 ? -15.622 10.455 9.578 1.00 93.44 81 ALA A N 1
ATOM 587 C CA . ALA A 1 81 ? -17.019 10.705 9.916 1.00 93.44 81 ALA A CA 1
ATOM 588 C C . ALA A 1 81 ? -17.458 12.163 9.705 1.00 93.44 81 ALA A C 1
ATOM 590 O O . ALA A 1 81 ? -18.632 12.420 9.434 1.00 93.44 81 ALA A O 1
ATOM 591 N N . ASP A 1 82 ? -16.529 13.113 9.817 1.00 91.38 82 ASP A N 1
ATOM 592 C CA . ASP A 1 82 ? -16.748 14.539 9.552 1.00 91.38 82 ASP A CA 1
ATOM 593 C C . ASP A 1 82 ? -16.762 14.896 8.054 1.00 91.38 82 ASP A C 1
ATOM 595 O O . ASP A 1 82 ? -17.025 16.043 7.690 1.00 91.38 82 ASP A O 1
ATOM 599 N N . GLY A 1 83 ? -16.536 13.909 7.183 1.00 89.62 83 GLY A N 1
ATOM 600 C CA . GLY A 1 83 ? -16.487 14.060 5.734 1.00 89.62 83 GLY A CA 1
ATOM 601 C C . GLY A 1 83 ? -15.124 14.495 5.201 1.00 89.62 83 GLY A C 1
ATOM 602 O O . GLY A 1 83 ? -14.990 14.652 3.988 1.00 89.62 83 GLY A O 1
ATOM 603 N N . TYR A 1 84 ? -14.121 14.683 6.061 1.00 90.44 84 TYR A N 1
ATOM 604 C CA . TYR A 1 84 ? -12.764 14.952 5.614 1.00 90.44 84 TYR A CA 1
ATOM 605 C C . TYR A 1 84 ? -12.126 13.693 5.007 1.00 90.44 84 TYR A C 1
ATOM 607 O O . TYR A 1 84 ? -12.304 12.577 5.499 1.00 90.44 84 TYR A O 1
ATOM 615 N N . GLU A 1 85 ? -11.376 13.881 3.919 1.00 91.62 85 GLU A N 1
ATOM 616 C CA . GLU A 1 85 ? -10.743 12.802 3.160 1.00 91.62 85 GLU A CA 1
ATOM 617 C C . GLU A 1 85 ? -9.210 12.890 3.277 1.00 91.62 85 GLU A C 1
ATOM 619 O O . GLU A 1 85 ? -8.561 13.492 2.414 1.00 91.62 85 GLU A O 1
ATOM 624 N N . PRO A 1 86 ? -8.600 12.340 4.349 1.00 90.75 86 PRO A N 1
ATOM 625 C CA . PRO A 1 86 ? -7.153 12.388 4.528 1.00 90.75 86 PRO A CA 1
ATOM 626 C C . PRO A 1 86 ? -6.426 11.632 3.411 1.00 90.75 86 PRO A C 1
ATOM 628 O O . PRO A 1 86 ? -6.765 10.492 3.083 1.00 90.75 86 PRO A O 1
ATOM 631 N N . GLY A 1 87 ? -5.374 12.239 2.861 1.00 90.00 87 GLY A N 1
ATOM 632 C CA . GLY A 1 87 ? -4.517 11.598 1.867 1.00 90.00 87 GLY A CA 1
ATOM 633 C C . GLY A 1 87 ? -3.769 10.396 2.436 1.00 90.00 87 GLY A C 1
ATOM 634 O O . GLY A 1 87 ? -3.029 10.548 3.401 1.00 90.00 87 GLY A O 1
ATOM 635 N N . ILE A 1 88 ? -3.923 9.215 1.824 1.00 92.25 88 ILE A N 1
ATOM 636 C CA . ILE A 1 88 ? -3.164 8.012 2.210 1.00 92.25 88 ILE A CA 1
ATOM 637 C C . ILE A 1 88 ? -1.861 7.922 1.422 1.00 92.25 88 ILE A C 1
ATOM 639 O O . ILE A 1 88 ? -0.820 7.615 1.982 1.00 92.25 88 ILE A O 1
ATOM 643 N N . THR A 1 89 ? -1.901 8.185 0.119 1.00 88.75 89 THR A N 1
ATOM 644 C CA . THR A 1 89 ? -0.726 8.132 -0.765 1.00 88.75 89 THR A CA 1
ATOM 645 C C . THR A 1 89 ? -0.220 9.548 -1.023 1.00 88.75 89 THR A C 1
ATOM 647 O O . THR A 1 89 ? -0.615 10.097 -2.039 1.00 88.75 89 THR A O 1
ATOM 650 N N . LEU A 1 90 ? 0.543 10.164 -0.108 1.00 75.88 90 LEU A N 1
ATOM 651 C CA . LEU A 1 90 ? 0.760 11.625 0.023 1.00 75.88 90 LEU A CA 1
ATOM 652 C C . LEU A 1 90 ? 1.512 12.345 -1.108 1.00 75.88 90 LEU A C 1
ATOM 654 O O . LEU A 1 90 ? 2.115 11.726 -1.977 1.00 75.88 90 LEU A O 1
ATOM 658 N N . ASP A 1 91 ? 1.423 13.684 -1.085 1.00 66.69 91 ASP A N 1
ATOM 659 C CA . ASP A 1 91 ? 2.102 14.617 -1.992 1.00 66.69 91 ASP A CA 1
ATOM 660 C C . ASP A 1 91 ? 3.371 15.258 -1.383 1.00 66.69 91 ASP A C 1
ATOM 662 O O . ASP A 1 91 ? 3.395 15.594 -0.195 1.00 66.69 91 ASP A O 1
ATOM 666 N N . SER A 1 92 ? 4.397 15.494 -2.213 1.00 56.94 92 SER A N 1
ATOM 667 C CA . SER A 1 92 ? 5.561 16.331 -1.888 1.00 56.94 92 SER A CA 1
ATOM 668 C C . SER A 1 92 ? 5.206 17.796 -1.669 1.00 56.94 92 SER A C 1
ATOM 670 O O . SER A 1 92 ? 5.886 18.466 -0.896 1.00 56.94 92 SER A O 1
ATOM 672 N N . ASP A 1 93 ? 4.139 18.289 -2.303 1.00 59.19 93 ASP A N 1
ATOM 673 C CA . ASP A 1 93 ? 3.723 19.694 -2.201 1.00 59.19 93 ASP A CA 1
ATOM 674 C C . ASP A 1 93 ? 2.898 19.972 -0.926 1.00 59.19 93 ASP A C 1
ATOM 676 O O . ASP A 1 93 ? 2.421 21.086 -0.711 1.00 59.19 93 ASP A O 1
ATOM 680 N N . GLY A 1 94 ? 2.718 18.961 -0.063 1.00 62.91 94 GLY A N 1
ATOM 681 C CA . GLY A 1 94 ? 1.977 19.091 1.194 1.00 62.91 94 GLY A CA 1
ATOM 682 C C . GLY A 1 94 ? 0.471 19.269 0.995 1.00 62.91 94 GLY A C 1
ATOM 683 O O . GLY A 1 94 ? -0.213 19.741 1.896 1.00 62.91 94 GLY A O 1
ATOM 684 N N . MET A 1 95 ? -0.068 18.917 -0.172 1.00 71.38 95 MET A N 1
ATOM 685 C CA . MET A 1 95 ? -1.507 18.948 -0.439 1.00 71.38 95 MET A CA 1
ATOM 686 C C . MET A 1 95 ? -2.205 17.708 0.137 1.00 71.38 95 MET A C 1
ATOM 688 O O . MET A 1 95 ? -1.627 16.625 0.214 1.00 71.38 95 MET A O 1
ATOM 692 N N . THR A 1 96 ? -3.486 17.844 0.490 1.00 69.69 96 THR A N 1
ATOM 693 C CA . THR A 1 96 ? -4.306 16.726 1.003 1.00 69.69 96 THR A CA 1
ATOM 694 C C . THR A 1 96 ? -4.613 15.671 -0.070 1.00 69.69 96 THR A C 1
ATOM 696 O O . THR A 1 96 ? -4.784 14.490 0.230 1.00 69.69 96 THR A O 1
ATOM 699 N N . ALA A 1 97 ? -4.627 16.069 -1.347 1.00 64.69 97 ALA A N 1
ATOM 700 C CA . ALA A 1 97 ? -4.850 15.189 -2.490 1.00 64.69 97 ALA A CA 1
ATOM 701 C C . ALA A 1 97 ? -3.562 14.439 -2.878 1.00 64.69 97 ALA A C 1
ATOM 703 O O . ALA A 1 97 ? -2.873 14.816 -3.826 1.00 64.69 97 ALA A O 1
ATOM 704 N N . GLY A 1 98 ? -3.245 13.367 -2.153 1.00 68.06 98 GLY A N 1
ATOM 705 C CA . GLY A 1 98 ? -1.986 12.623 -2.278 1.00 68.06 98 GLY A CA 1
ATOM 706 C C . GLY A 1 98 ? -1.552 12.201 -3.704 1.00 68.06 98 GLY A C 1
ATOM 707 O O . GLY A 1 98 ? -2.388 12.099 -4.599 1.00 68.06 98 GLY A O 1
ATOM 708 N N . ASN A 1 99 ? -0.250 11.975 -3.956 1.00 70.56 99 ASN A N 1
ATOM 709 C CA . ASN A 1 99 ? 0.361 11.680 -5.265 1.00 70.56 99 ASN A CA 1
ATOM 710 C C . ASN A 1 99 ? 0.003 10.345 -5.905 1.00 70.56 99 ASN A C 1
ATOM 712 O O . ASN A 1 99 ? 0.298 10.168 -7.085 1.00 70.56 99 ASN A O 1
ATOM 716 N N . GLY A 1 100 ? -0.690 9.458 -5.201 1.00 85.44 100 GLY A N 1
ATOM 717 C CA . GLY A 1 100 ? -1.072 8.149 -5.716 1.00 85.44 100 GLY A CA 1
ATOM 718 C C . GLY A 1 100 ? 0.076 7.152 -5.796 1.00 85.44 100 GLY A C 1
ATOM 719 O O . GLY A 1 100 ? 1.226 7.474 -5.520 1.00 85.44 100 GLY A O 1
ATOM 720 N N . VAL A 1 101 ? -0.251 5.913 -6.153 1.00 89.50 101 VAL A N 1
ATOM 721 C CA . VAL A 1 101 ? 0.690 4.789 -6.132 1.00 89.50 101 VAL A CA 1
ATOM 722 C C . VAL A 1 101 ? 1.488 4.745 -7.442 1.00 89.50 101 VAL A C 1
ATOM 724 O O . VAL A 1 101 ? 0.896 4.500 -8.498 1.00 89.50 101 VAL A O 1
ATOM 727 N N . PRO A 1 102 ? 2.815 4.970 -7.422 1.00 85.81 102 PRO A N 1
ATOM 728 C CA . PRO A 1 102 ? 3.667 4.742 -8.572 1.00 85.81 102 PRO A CA 1
ATOM 729 C C . PRO A 1 102 ? 3.949 3.245 -8.729 1.00 85.81 102 PRO A C 1
ATOM 731 O O . PRO A 1 102 ? 4.067 2.501 -7.751 1.00 85.81 102 PRO A O 1
ATOM 734 N N . LEU A 1 103 ? 4.105 2.825 -9.981 1.00 89.56 103 LEU A N 1
ATOM 735 C CA . LEU A 1 103 ? 4.553 1.487 -10.337 1.00 89.56 103 LEU A CA 1
ATOM 736 C C . LEU A 1 103 ? 5.895 1.590 -11.054 1.00 89.56 103 LEU A C 1
ATOM 738 O O . LEU A 1 103 ? 5.966 2.132 -12.157 1.00 89.56 103 LEU A O 1
ATOM 742 N N . TYR A 1 104 ? 6.935 1.049 -10.433 1.00 92.38 104 TYR A N 1
ATOM 743 C CA . TYR A 1 104 ? 8.274 0.970 -11.001 1.00 92.38 104 TYR A CA 1
ATOM 744 C C . TYR A 1 104 ? 8.495 -0.413 -11.588 1.00 92.38 104 TYR A C 1
ATOM 746 O O . TYR A 1 104 ? 8.224 -1.414 -10.930 1.00 92.38 104 TYR A O 1
ATOM 754 N N . ILE A 1 105 ? 8.998 -0.478 -12.814 1.00 94.62 105 ILE A N 1
ATOM 755 C CA . ILE A 1 105 ? 9.295 -1.734 -13.497 1.00 94.62 105 ILE A CA 1
ATOM 756 C C . ILE A 1 105 ? 10.761 -1.708 -13.884 1.00 94.62 105 ILE A C 1
ATOM 758 O O . ILE A 1 105 ? 11.215 -0.791 -14.569 1.00 94.62 105 ILE A O 1
ATOM 762 N N . VAL A 1 106 ? 11.492 -2.725 -13.448 1.00 96.31 106 VAL A N 1
ATOM 763 C CA . VAL A 1 106 ? 12.927 -2.838 -13.654 1.00 96.31 106 VAL A CA 1
ATOM 764 C C . VAL A 1 106 ? 13.246 -4.135 -14.371 1.00 96.31 106 VAL A C 1
ATOM 766 O O . VAL A 1 106 ? 12.850 -5.215 -13.941 1.00 96.31 106 VAL A O 1
ATOM 769 N N . MET A 1 107 ? 13.994 -4.026 -15.460 1.00 96.69 107 MET A N 1
ATOM 770 C CA . MET A 1 107 ? 14.513 -5.155 -16.214 1.00 96.69 107 MET A CA 1
ATOM 771 C C . MET A 1 107 ? 16.028 -5.231 -16.007 1.00 96.69 107 MET A C 1
ATOM 773 O O . MET A 1 107 ? 16.732 -4.302 -16.413 1.00 96.69 107 MET A O 1
ATOM 777 N N . PRO A 1 108 ? 16.568 -6.303 -15.405 1.00 96.62 108 PRO A N 1
ATOM 778 C CA . PRO A 1 108 ? 18.006 -6.529 -15.396 1.00 96.62 108 PRO A CA 1
ATOM 779 C C . PRO A 1 108 ? 18.541 -6.662 -16.825 1.00 96.62 108 PRO A C 1
ATOM 781 O O . PRO A 1 108 ? 17.858 -7.166 -17.715 1.00 96.62 108 PRO A O 1
ATOM 784 N N . ASP A 1 109 ? 19.791 -6.258 -17.043 1.00 93.94 109 ASP A N 1
ATOM 785 C CA . ASP A 1 109 ? 20.425 -6.329 -18.366 1.00 93.94 109 ASP A CA 1
ATOM 786 C C . ASP A 1 109 ? 20.635 -7.769 -18.877 1.00 93.94 109 ASP A C 1
ATOM 788 O O . ASP A 1 109 ? 20.831 -8.022 -20.066 1.00 93.94 109 ASP A O 1
ATOM 792 N N . THR A 1 110 ? 20.568 -8.737 -17.968 1.00 92.62 110 THR A N 1
ATOM 793 C CA . THR A 1 110 ? 20.589 -10.165 -18.282 1.00 92.62 110 THR A CA 1
ATOM 794 C C . THR A 1 110 ? 19.214 -10.770 -18.043 1.00 92.62 110 THR A C 1
ATOM 796 O O . THR A 1 110 ? 18.493 -10.348 -17.139 1.00 92.62 110 THR A O 1
ATOM 799 N N . ASP A 1 111 ? 18.861 -11.798 -18.819 1.00 90.38 111 ASP A N 1
ATOM 800 C CA . ASP A 1 111 ? 17.518 -12.393 -18.782 1.00 90.38 111 ASP A CA 1
ATOM 801 C C . ASP A 1 111 ? 17.102 -12.851 -17.369 1.00 90.38 111 ASP A C 1
ATOM 803 O O . ASP A 1 111 ? 15.920 -12.833 -17.044 1.00 90.38 111 ASP A O 1
ATOM 807 N N . GLN A 1 112 ? 18.062 -13.249 -16.525 1.00 93.06 112 GLN A N 1
ATOM 80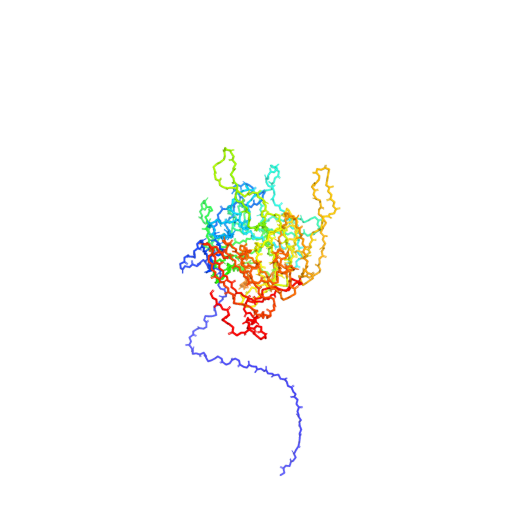8 C CA . GLN A 1 112 ? 17.838 -13.783 -15.174 1.00 93.06 112 GLN A CA 1
ATOM 809 C C . GLN A 1 112 ? 18.681 -13.066 -14.104 1.00 93.06 112 GLN A C 1
ATOM 811 O O . GLN A 1 112 ? 19.068 -13.674 -13.104 1.00 93.06 112 GLN A O 1
ATOM 816 N N . GLY A 1 113 ? 18.996 -11.786 -14.328 1.00 93.19 113 GLY A N 1
ATOM 817 C CA . GLY A 1 113 ? 19.797 -10.982 -13.402 1.00 93.19 113 GLY A CA 1
ATOM 818 C C . GLY A 1 113 ? 19.141 -10.793 -12.025 1.00 93.19 113 GLY A C 1
ATOM 819 O O . GLY A 1 113 ? 17.929 -10.979 -11.894 1.00 93.19 113 GLY A O 1
ATOM 820 N N . PRO A 1 114 ? 19.929 -10.439 -10.994 1.00 94.38 114 PRO A N 1
ATOM 821 C CA . PRO A 1 114 ? 19.418 -10.194 -9.648 1.00 94.38 114 PRO A CA 1
ATOM 822 C C . PRO A 1 114 ? 18.613 -8.889 -9.568 1.00 94.38 114 PRO A C 1
ATOM 824 O O . PRO A 1 114 ? 18.685 -8.041 -10.460 1.00 94.38 114 PRO A O 1
ATOM 827 N N . ALA A 1 115 ? 17.896 -8.712 -8.456 1.00 94.94 115 ALA A N 1
ATOM 828 C CA . ALA A 1 115 ? 17.237 -7.459 -8.111 1.00 94.94 115 ALA A CA 1
ATOM 829 C C . ALA A 1 115 ? 18.278 -6.333 -7.941 1.00 94.94 115 ALA A C 1
ATOM 831 O O . ALA A 1 115 ? 19.142 -6.445 -7.065 1.00 94.94 115 ALA A O 1
ATOM 832 N N . PRO A 1 116 ? 18.223 -5.254 -8.740 1.00 95.56 116 PRO A N 1
ATOM 833 C CA . PRO A 1 116 ? 19.122 -4.115 -8.573 1.00 95.56 116 PRO A CA 1
ATOM 834 C C . PRO A 1 116 ? 18.685 -3.225 -7.399 1.00 95.56 116 PRO A C 1
ATOM 836 O O . PRO A 1 116 ? 17.647 -3.458 -6.775 1.00 95.56 116 PRO A O 1
ATOM 839 N N . TYR A 1 117 ? 19.463 -2.175 -7.126 1.00 94.88 117 TYR A N 1
ATOM 840 C CA . TYR A 1 117 ? 19.088 -1.072 -6.230 1.00 94.88 117 TYR A CA 1
ATOM 841 C C . TYR A 1 117 ? 18.842 0.213 -7.036 1.00 94.88 117 TYR A C 1
ATOM 843 O O . TYR A 1 117 ? 19.789 0.962 -7.311 1.00 94.88 117 TYR A O 1
ATOM 851 N N . PRO A 1 118 ? 17.602 0.473 -7.489 1.00 92.12 118 PRO A N 1
ATOM 852 C CA . PRO A 1 118 ? 17.368 1.565 -8.418 1.00 92.12 118 PRO A CA 1
ATOM 853 C C . PRO A 1 118 ? 17.511 2.934 -7.781 1.00 92.12 118 PRO A C 1
ATOM 855 O O . PRO A 1 118 ? 17.158 3.157 -6.624 1.00 92.12 118 PRO A O 1
ATOM 858 N N . LYS A 1 119 ? 18.011 3.880 -8.570 1.00 85.31 119 LYS A N 1
ATOM 859 C CA . LYS A 1 119 ? 18.114 5.273 -8.143 1.00 85.31 119 LYS A CA 1
ATOM 860 C C . LYS A 1 119 ? 16.748 5.940 -8.257 1.00 85.31 119 LYS A C 1
ATOM 862 O O . LYS A 1 119 ? 16.070 5.790 -9.270 1.00 85.31 119 LYS A O 1
ATOM 867 N N . GLN A 1 120 ? 16.382 6.709 -7.237 1.00 82.81 120 GLN A N 1
ATOM 868 C CA . GLN A 1 120 ? 15.259 7.634 -7.324 1.00 82.81 120 GLN A CA 1
ATOM 869 C C . GLN A 1 120 ? 15.683 8.878 -8.102 1.00 82.81 120 GLN A C 1
ATOM 871 O O . GLN A 1 120 ? 16.755 9.438 -7.862 1.00 82.81 120 GLN A O 1
ATOM 876 N N . VAL A 1 121 ? 14.841 9.297 -9.043 1.00 78.56 121 VAL A N 1
ATOM 877 C CA . VAL A 1 121 ? 15.012 10.568 -9.748 1.00 78.56 121 VAL A CA 1
ATOM 878 C C . VAL A 1 121 ? 14.596 11.706 -8.812 1.00 78.56 121 VAL A C 1
ATOM 880 O O . VAL A 1 121 ? 13.495 11.697 -8.272 1.00 78.56 121 VAL A O 1
ATOM 883 N N . ASP A 1 122 ? 15.472 12.696 -8.629 1.00 76.12 122 ASP A N 1
ATOM 884 C CA . ASP A 1 122 ? 15.213 13.894 -7.822 1.00 76.12 122 ASP A CA 1
ATOM 885 C C . ASP A 1 122 ? 15.506 15.148 -8.649 1.00 76.12 122 ASP A C 1
ATOM 887 O O . ASP A 1 122 ? 16.654 15.442 -8.978 1.00 76.12 122 ASP A O 1
ATOM 891 N N . THR A 1 123 ? 14.454 15.891 -8.987 1.00 72.06 123 THR A N 1
ATOM 892 C CA . THR A 1 123 ? 14.525 17.118 -9.798 1.00 72.06 123 THR A CA 1
ATOM 893 C C . THR A 1 123 ? 14.483 18.404 -8.974 1.00 72.06 123 THR A C 1
ATOM 895 O O . THR A 1 123 ? 14.605 19.493 -9.535 1.00 72.06 123 THR A O 1
ATOM 898 N N . THR A 1 124 ? 14.366 18.311 -7.647 1.00 69.88 124 THR A N 1
ATOM 899 C CA . THR A 1 124 ? 14.215 19.476 -6.755 1.00 69.88 124 THR A CA 1
ATOM 900 C C . THR A 1 124 ? 15.483 20.324 -6.650 1.00 69.88 124 THR A C 1
ATOM 902 O O . THR A 1 124 ? 15.416 21.527 -6.412 1.00 69.88 124 THR A O 1
ATOM 905 N N . THR A 1 125 ? 16.651 19.722 -6.881 1.00 64.06 125 THR A N 1
ATOM 906 C CA . THR A 1 125 ? 17.962 20.378 -6.746 1.00 64.06 125 THR A CA 1
ATOM 907 C C . THR A 1 125 ? 18.496 20.964 -8.058 1.00 64.06 125 THR A C 1
ATOM 909 O O . THR A 1 125 ? 19.646 21.396 -8.118 1.00 64.06 125 THR A O 1
ATOM 912 N N . GLY A 1 126 ? 17.702 20.955 -9.138 1.00 54.19 126 GLY A N 1
ATOM 913 C CA . GLY A 1 126 ? 18.104 21.469 -10.457 1.00 54.19 126 GLY A CA 1
ATOM 914 C C . GLY A 1 126 ? 19.188 20.651 -11.178 1.00 54.19 126 GLY A C 1
ATOM 915 O O . GLY A 1 126 ? 19.596 21.019 -12.275 1.00 54.19 126 GLY A O 1
ATOM 916 N N . SER A 1 127 ? 19.637 19.540 -10.583 1.00 47.81 127 SER A N 1
ATOM 917 C CA . SER A 1 127 ? 20.644 18.614 -11.129 1.00 47.81 127 SER A CA 1
ATOM 918 C C . SER A 1 127 ? 20.069 17.243 -11.533 1.00 47.81 127 SER A C 1
ATOM 920 O O . SER A 1 127 ? 20.806 16.361 -11.969 1.00 47.81 127 SER A O 1
ATOM 922 N N . GLY A 1 128 ? 18.748 17.074 -11.404 1.00 51.62 128 GLY A N 1
ATOM 923 C CA . GLY A 1 128 ? 18.030 15.815 -11.602 1.00 51.62 128 GLY A CA 1
ATOM 924 C C . GLY A 1 128 ? 17.861 15.388 -13.054 1.00 51.62 128 GLY A C 1
ATOM 925 O O . GLY A 1 128 ? 17.522 16.202 -13.912 1.00 51.62 128 GLY A O 1
ATOM 926 N N . GLY A 1 129 ? 18.068 14.091 -13.300 1.00 54.81 129 GLY A N 1
ATOM 927 C CA . GLY A 1 129 ? 17.915 13.441 -14.600 1.00 54.81 129 GLY A CA 1
ATOM 928 C C . GLY A 1 129 ? 16.523 13.605 -15.214 1.00 54.81 129 GLY A C 1
ATOM 929 O O . GLY A 1 129 ? 15.536 13.883 -14.539 1.00 54.81 129 GLY A O 1
ATOM 930 N N . THR A 1 130 ? 16.445 13.417 -16.528 1.00 57.88 130 THR A N 1
ATOM 931 C CA . THR A 1 130 ? 15.260 13.692 -17.351 1.00 57.88 130 THR A CA 1
ATOM 932 C C . THR A 1 130 ? 14.127 12.661 -17.205 1.00 57.88 130 THR A C 1
ATOM 934 O O . THR A 1 130 ? 13.232 12.658 -18.042 1.00 57.88 130 THR A O 1
ATOM 937 N N . GLY A 1 131 ? 14.167 11.783 -16.191 1.00 70.88 131 GLY A N 1
ATOM 938 C CA . GLY A 1 131 ? 13.153 10.751 -15.913 1.00 70.88 131 GLY A CA 1
ATOM 939 C C . GLY A 1 131 ? 13.669 9.318 -15.888 1.00 70.88 131 GLY A C 1
ATOM 940 O O . GLY A 1 131 ? 14.878 9.106 -15.775 1.00 70.88 131 GLY A O 1
ATOM 941 N N . TYR A 1 132 ? 12.756 8.346 -15.969 1.00 80.25 132 TYR A N 1
ATOM 942 C CA . TYR A 1 132 ? 13.098 6.919 -16.048 1.00 80.25 132 TYR A CA 1
ATOM 943 C C . TYR A 1 132 ? 13.109 6.477 -17.512 1.00 80.25 132 TYR A C 1
ATOM 945 O O . TYR A 1 132 ? 12.076 6.446 -18.176 1.00 80.25 132 TYR A O 1
ATOM 953 N N . TRP A 1 133 ? 14.291 6.128 -18.022 1.00 81.69 133 TRP A N 1
ATOM 954 C CA . TRP A 1 133 ? 14.493 5.835 -19.440 1.00 81.69 133 TRP A CA 1
ATOM 955 C C . TRP A 1 133 ? 14.677 4.334 -19.652 1.00 81.69 133 TRP A C 1
ATOM 957 O O . TRP A 1 133 ? 15.793 3.831 -19.505 1.00 81.69 133 TRP A O 1
ATOM 967 N N . PRO A 1 134 ? 13.646 3.592 -20.089 1.00 85.56 134 PRO A N 1
ATOM 968 C CA . PRO A 1 134 ? 13.760 2.142 -20.216 1.00 85.56 134 PRO A CA 1
ATOM 969 C C . PRO A 1 134 ? 14.724 1.705 -21.328 1.00 85.56 134 PRO A C 1
ATOM 971 O O . PRO A 1 134 ? 15.087 0.538 -21.396 1.00 85.56 134 PRO A O 1
ATOM 974 N N . GLY A 1 135 ? 15.172 2.615 -22.200 1.00 83.38 135 GLY A N 1
ATOM 975 C CA . GLY A 1 135 ? 16.178 2.333 -23.234 1.00 83.38 135 GLY A CA 1
ATOM 976 C C . GLY A 1 135 ? 17.623 2.553 -22.816 1.00 83.38 135 GLY A C 1
ATOM 977 O O . GLY A 1 135 ? 18.528 2.125 -23.534 1.00 83.38 135 GLY A O 1
ATOM 978 N N . VAL A 1 136 ? 17.846 3.225 -21.687 1.00 86.12 136 VAL A N 1
ATOM 979 C CA . VAL A 1 136 ? 19.176 3.597 -21.210 1.00 86.12 136 VAL A CA 1
ATOM 980 C C . VAL A 1 136 ? 19.555 2.667 -20.071 1.00 86.12 136 VAL A C 1
ATOM 982 O O . VAL A 1 136 ? 18.780 2.450 -19.145 1.00 86.12 136 VAL A O 1
ATOM 985 N N . ALA A 1 137 ? 20.743 2.079 -20.178 1.00 91.31 137 ALA A N 1
ATOM 986 C CA . ALA A 1 137 ? 21.270 1.216 -19.138 1.00 91.31 137 ALA A CA 1
ATOM 987 C C . ALA A 1 137 ? 21.708 2.060 -17.936 1.00 91.31 137 ALA A C 1
ATOM 989 O O . ALA A 1 137 ? 22.497 2.993 -18.079 1.00 91.31 137 ALA A O 1
ATOM 990 N N . GLU A 1 138 ? 21.236 1.679 -16.759 1.00 92.00 138 GLU A N 1
ATOM 991 C CA . GLU A 1 138 ? 21.603 2.246 -15.469 1.00 92.00 138 GLU A CA 1
ATOM 992 C C . GLU A 1 138 ? 22.511 1.290 -14.697 1.00 92.00 138 GLU A C 1
ATOM 994 O O . GLU A 1 138 ? 22.479 0.075 -14.895 1.00 92.00 138 GLU A O 1
ATOM 999 N N . ASN A 1 139 ? 23.307 1.841 -13.779 1.00 92.88 139 ASN A N 1
ATOM 1000 C CA . ASN A 1 139 ? 24.138 1.071 -12.855 1.00 92.88 139 ASN A CA 1
ATOM 1001 C C . ASN A 1 139 ? 23.788 1.425 -11.406 1.00 92.88 139 ASN A C 1
ATOM 1003 O O . ASN A 1 139 ? 23.687 2.607 -11.055 1.00 92.88 139 ASN A O 1
ATOM 1007 N N . ASP A 1 140 ? 23.613 0.407 -10.565 1.00 92.44 140 ASP A N 1
ATOM 1008 C CA . ASP A 1 140 ? 23.218 0.568 -9.159 1.00 92.44 140 ASP A CA 1
ATOM 1009 C C . ASP A 1 140 ? 24.393 0.826 -8.197 1.00 92.44 140 ASP A C 1
ATOM 1011 O O . ASP A 1 140 ? 24.194 0.981 -6.993 1.00 92.44 140 ASP A O 1
ATOM 1015 N N . GLY A 1 141 ? 25.623 0.893 -8.714 1.00 89.50 141 GLY A N 1
ATOM 1016 C CA . GLY A 1 141 ? 26.850 1.034 -7.929 1.00 89.50 141 GLY A CA 1
ATOM 1017 C C . GLY A 1 141 ? 27.316 -0.264 -7.263 1.00 89.50 141 GLY A C 1
ATOM 1018 O O . GLY A 1 141 ? 28.379 -0.273 -6.648 1.00 89.50 141 GLY A O 1
ATOM 1019 N N . GLN A 1 142 ? 26.565 -1.359 -7.410 1.00 89.12 142 GLN A N 1
ATOM 1020 C CA . GLN A 1 142 ? 26.865 -2.679 -6.847 1.00 89.12 142 GLN A CA 1
ATOM 1021 C C . GLN A 1 142 ? 27.237 -3.704 -7.929 1.00 89.12 142 GLN A C 1
ATOM 1023 O O . GLN A 1 142 ? 27.367 -4.895 -7.656 1.00 89.12 142 GLN A O 1
ATOM 1028 N N . GLY A 1 143 ? 27.449 -3.236 -9.161 1.00 89.88 143 GLY A N 1
ATOM 1029 C CA . GLY A 1 143 ? 27.835 -4.068 -10.298 1.00 89.88 143 GLY A CA 1
ATOM 1030 C C . GLY A 1 143 ? 26.658 -4.588 -11.123 1.00 89.88 143 GLY A C 1
ATOM 1031 O O . GLY A 1 143 ? 26.902 -5.263 -12.121 1.00 89.88 143 GLY A O 1
ATOM 1032 N N . ASN A 1 144 ? 25.410 -4.243 -10.781 1.00 93.75 144 ASN A N 1
ATOM 1033 C CA . ASN A 1 144 ? 24.260 -4.615 -11.598 1.00 93.75 144 ASN A CA 1
ATOM 1034 C C . ASN A 1 144 ? 23.964 -3.528 -12.630 1.00 93.75 144 ASN A C 1
ATOM 1036 O O . ASN A 1 144 ? 24.004 -2.328 -12.346 1.00 93.75 144 ASN A O 1
ATOM 1040 N N . THR A 1 145 ? 23.645 -3.964 -13.846 1.00 95.44 145 THR A N 1
ATOM 1041 C CA . THR A 1 145 ? 23.131 -3.106 -14.916 1.00 95.44 145 THR A CA 1
ATOM 1042 C C . THR A 1 145 ? 21.665 -3.427 -15.160 1.00 95.44 145 THR A C 1
ATOM 1044 O O . THR A 1 145 ? 21.280 -4.599 -15.174 1.00 95.44 145 THR A O 1
ATOM 1047 N N . TYR A 1 146 ? 20.840 -2.395 -15.308 1.00 95.62 146 TYR A N 1
ATOM 1048 C CA . TYR A 1 146 ? 19.391 -2.535 -15.430 1.00 95.62 146 TYR A CA 1
ATOM 1049 C C . TYR A 1 146 ? 18.780 -1.429 -16.292 1.00 95.62 146 TYR A C 1
ATOM 1051 O O . TYR A 1 146 ? 19.426 -0.438 -16.615 1.00 95.62 146 TYR A O 1
ATOM 1059 N N . TYR A 1 147 ? 17.512 -1.606 -16.638 1.00 93.12 147 TYR A N 1
ATOM 1060 C CA . TYR A 1 147 ? 16.661 -0.632 -17.311 1.00 93.12 147 TYR A CA 1
ATOM 1061 C C . TYR A 1 147 ? 15.421 -0.411 -16.454 1.00 93.12 147 TYR A C 1
ATOM 1063 O O . TYR A 1 147 ? 14.890 -1.372 -15.899 1.00 93.12 147 TYR A O 1
ATOM 1071 N N . ILE A 1 148 ? 14.946 0.825 -16.344 1.00 91.38 148 ILE A N 1
ATOM 1072 C CA . ILE A 1 148 ? 13.821 1.171 -15.471 1.00 91.38 148 ILE A CA 1
ATOM 1073 C C . ILE A 1 148 ? 12.797 2.027 -16.209 1.00 91.38 148 ILE A C 1
ATOM 1075 O O . ILE A 1 148 ? 13.150 2.905 -16.993 1.00 91.38 148 ILE A O 1
ATOM 1079 N N . ALA A 1 149 ? 11.526 1.762 -15.930 1.00 86.94 149 ALA A N 1
ATOM 1080 C CA . ALA A 1 149 ? 10.401 2.606 -16.295 1.00 86.94 149 ALA A CA 1
ATOM 1081 C C . ALA A 1 149 ? 9.523 2.850 -15.071 1.00 86.94 149 ALA A C 1
ATOM 1083 O O . ALA A 1 149 ? 9.480 2.037 -14.140 1.00 86.94 149 ALA A O 1
ATOM 1084 N N . LYS A 1 150 ? 8.758 3.934 -15.127 1.00 85.06 150 LYS A N 1
ATOM 1085 C CA . LYS A 1 150 ? 7.668 4.202 -14.202 1.00 85.06 150 LYS A CA 1
ATOM 1086 C C . LYS A 1 150 ? 6.376 4.353 -14.987 1.00 85.06 150 LYS A C 1
ATOM 1088 O O . LYS A 1 150 ? 6.253 5.194 -15.872 1.00 85.06 150 LYS A O 1
ATOM 1093 N N . MET A 1 151 ? 5.415 3.502 -14.657 1.00 80.69 151 MET A N 1
ATOM 1094 C CA . MET A 1 151 ? 4.161 3.418 -15.392 1.00 80.69 151 MET A CA 1
ATOM 1095 C C . MET A 1 151 ? 3.366 4.727 -15.292 1.00 80.69 151 MET A C 1
ATOM 1097 O O . MET A 1 151 ? 3.343 5.402 -14.257 1.00 80.69 151 MET A O 1
ATOM 1101 N N . GLY A 1 152 ? 2.672 5.063 -16.373 1.00 76.25 152 GLY A N 1
ATOM 1102 C CA . GLY A 1 152 ? 1.788 6.211 -16.489 1.00 76.25 152 GLY A CA 1
ATOM 1103 C C . GLY A 1 152 ? 2.453 7.503 -16.972 1.00 76.25 152 GLY A C 1
ATOM 1104 O O . GLY A 1 152 ? 1.711 8.470 -17.159 1.00 76.25 152 GLY A O 1
ATOM 1105 N N . GLN A 1 153 ? 3.776 7.552 -17.179 1.00 68.38 153 GLN A N 1
ATOM 1106 C CA . GLN A 1 153 ? 4.509 8.717 -17.713 1.00 68.38 153 GLN A CA 1
ATOM 1107 C C . GLN A 1 153 ? 4.446 8.754 -19.265 1.00 68.38 153 GLN A C 1
ATOM 1109 O O . GLN A 1 153 ? 4.443 7.709 -19.912 1.00 68.38 153 GLN A O 1
ATOM 1114 N N . ARG A 1 154 ? 4.279 9.930 -19.916 1.00 66.75 154 ARG A N 1
ATOM 1115 C CA . ARG A 1 154 ? 4.080 10.010 -21.395 1.00 66.75 154 ARG A CA 1
ATOM 1116 C C . ARG A 1 154 ? 5.351 10.275 -22.197 1.00 66.75 154 ARG A C 1
ATOM 1118 O O . ARG A 1 154 ? 6.106 11.177 -21.870 1.00 66.75 154 ARG A O 1
ATOM 1125 N N . ALA A 1 155 ? 5.383 9.630 -23.373 1.00 47.81 155 ALA A N 1
ATOM 1126 C CA . ALA A 1 155 ? 5.897 10.012 -24.705 1.00 47.81 155 ALA A CA 1
ATOM 1127 C C . ALA A 1 155 ? 7.273 10.696 -24.837 1.00 47.81 155 ALA A C 1
ATOM 1129 O O . ALA A 1 155 ? 8.062 10.258 -25.669 1.00 47.81 155 ALA A O 1
ATOM 1130 N N . SER A 1 156 ? 7.587 11.743 -24.074 1.00 46.97 156 SER A N 1
ATOM 1131 C CA . SER A 1 156 ? 8.901 12.396 -24.109 1.00 46.97 156 SER A CA 1
ATOM 1132 C C . SER A 1 156 ? 10.021 11.503 -23.570 1.00 46.97 156 SER A C 1
ATOM 1134 O O . SER A 1 156 ? 11.131 11.590 -24.078 1.00 46.97 156 SER A O 1
ATOM 1136 N N . GLU A 1 157 ? 9.727 10.603 -22.624 1.00 48.34 157 GLU A N 1
ATOM 1137 C CA . GLU A 1 157 ? 10.677 9.587 -22.118 1.00 48.34 157 GLU A CA 1
ATOM 1138 C C . GLU A 1 157 ? 10.868 8.401 -23.085 1.00 48.34 157 GLU A C 1
ATOM 1140 O O . GLU A 1 157 ? 11.841 7.655 -23.009 1.00 48.34 157 GLU A O 1
ATOM 1145 N N . LEU A 1 158 ? 9.939 8.230 -24.033 1.00 46.69 158 LEU A N 1
ATOM 1146 C CA . LEU A 1 158 ? 10.004 7.210 -25.086 1.00 46.69 158 LEU A CA 1
ATOM 1147 C C . LEU A 1 158 ? 10.513 7.780 -26.427 1.00 46.69 158 LEU A C 1
ATOM 1149 O O . LEU A 1 158 ? 10.754 7.025 -27.376 1.00 46.69 158 LEU A O 1
ATOM 1153 N N . ALA A 1 159 ? 10.698 9.102 -26.526 1.00 46.22 159 ALA A N 1
ATOM 1154 C CA . ALA A 1 159 ? 11.277 9.750 -27.695 1.00 46.22 159 ALA A CA 1
ATOM 1155 C C . ALA A 1 159 ? 12.774 9.405 -27.782 1.00 46.22 159 ALA A C 1
ATOM 1157 O O . ALA A 1 159 ? 13.540 9.689 -26.867 1.00 46.22 159 ALA A O 1
ATOM 1158 N N . GLY A 1 160 ? 13.187 8.770 -28.886 1.00 50.69 160 GLY A N 1
ATOM 1159 C CA . GLY A 1 160 ? 14.556 8.255 -29.059 1.00 50.69 160 GLY A CA 1
ATOM 1160 C C . GLY A 1 160 ? 14.670 6.757 -29.367 1.00 50.69 160 GLY A C 1
ATOM 1161 O O . GLY A 1 160 ? 15.711 6.163 -29.109 1.00 50.69 160 GLY A O 1
ATOM 1162 N N . GLY A 1 161 ? 13.632 6.136 -29.941 1.00 45.94 161 GLY A N 1
ATOM 1163 C CA . GLY A 1 161 ? 13.678 4.746 -30.423 1.00 45.94 161 GLY A CA 1
ATOM 1164 C C . GLY A 1 161 ? 12.926 3.724 -29.565 1.00 45.94 161 GLY A C 1
ATOM 1165 O O . GLY A 1 161 ? 12.966 2.542 -29.901 1.00 45.94 161 GLY A O 1
ATOM 1166 N N . ASN A 1 162 ? 12.221 4.173 -28.517 1.00 47.56 162 ASN A N 1
ATOM 1167 C CA . ASN A 1 162 ? 11.443 3.330 -27.601 1.00 47.56 162 ASN A CA 1
ATOM 1168 C C . ASN A 1 162 ? 9.940 3.656 -27.549 1.00 47.56 162 ASN A C 1
ATOM 1170 O O . ASN A 1 162 ? 9.233 3.129 -26.692 1.00 47.56 162 ASN A O 1
ATOM 1174 N N . ALA A 1 163 ? 9.425 4.467 -28.476 1.00 49.69 163 ALA A N 1
ATOM 1175 C CA . ALA A 1 163 ? 7.989 4.531 -28.712 1.00 49.69 163 ALA A CA 1
ATOM 1176 C C . ALA A 1 163 ? 7.530 3.151 -29.206 1.00 49.69 163 ALA A C 1
ATOM 1178 O O . ALA A 1 163 ? 7.994 2.683 -30.244 1.00 49.69 163 ALA A O 1
ATOM 1179 N N . ALA A 1 164 ? 6.684 2.471 -28.436 1.00 46.41 164 ALA A N 1
ATOM 1180 C CA . ALA A 1 164 ? 5.952 1.332 -28.965 1.00 46.41 164 ALA A CA 1
ATOM 1181 C C . ALA A 1 164 ? 4.835 1.851 -29.887 1.00 46.41 164 ALA A C 1
ATOM 1183 O O . ALA A 1 164 ? 4.170 2.844 -29.579 1.00 46.41 164 ALA A O 1
ATOM 1184 N N . ASP A 1 165 ? 4.680 1.207 -31.039 1.00 46.78 165 ASP A N 1
ATOM 1185 C CA . ASP A 1 165 ? 3.631 1.503 -32.009 1.00 46.78 165 ASP A CA 1
ATOM 1186 C C . ASP A 1 165 ? 2.366 0.713 -31.626 1.00 46.78 165 ASP A C 1
ATOM 1188 O O . ASP A 1 165 ? 2.432 -0.494 -31.396 1.00 46.78 165 ASP A O 1
ATOM 1192 N N . GLY A 1 166 ? 1.195 1.359 -31.551 1.00 50.00 166 GLY A N 1
ATOM 1193 C CA . GLY A 1 166 ? -0.064 0.634 -31.339 1.00 50.00 166 GLY A CA 1
ATOM 1194 C C . GLY A 1 166 ? -1.232 1.440 -30.767 1.00 50.00 166 GLY A C 1
ATOM 1195 O O . GLY A 1 166 ? -1.072 2.514 -30.190 1.00 50.00 166 GLY A O 1
ATOM 1196 N N . ALA A 1 167 ? -2.437 0.880 -30.912 1.00 51.00 167 ALA A N 1
ATOM 1197 C CA . ALA A 1 167 ? -3.699 1.457 -30.433 1.00 51.00 167 ALA A CA 1
ATOM 1198 C C . ALA A 1 167 ? -3.915 1.319 -28.910 1.00 51.00 167 ALA A C 1
ATOM 1200 O O . ALA A 1 167 ? -4.777 1.995 -28.352 1.00 51.00 167 ALA A O 1
ATOM 1201 N N . ASN A 1 168 ? -3.124 0.477 -28.234 1.00 52.91 168 ASN A N 1
ATOM 1202 C CA . ASN A 1 168 ? -3.264 0.185 -26.803 1.00 52.91 168 ASN A CA 1
ATOM 1203 C C . ASN A 1 168 ? -2.620 1.232 -25.893 1.00 52.91 168 ASN A C 1
ATOM 1205 O O . ASN A 1 168 ? -2.634 1.071 -24.682 1.00 52.91 168 ASN A O 1
ATOM 1209 N N . HIS A 1 169 ? -2.069 2.315 -26.436 1.00 60.22 169 HIS A N 1
ATOM 1210 C CA . HIS A 1 169 ? -1.489 3.361 -25.611 1.00 60.22 169 HIS A CA 1
ATOM 1211 C C . HIS A 1 169 ? -2.588 4.289 -25.124 1.00 60.22 169 HIS A C 1
ATOM 1213 O O . HIS A 1 169 ? -3.329 4.878 -25.911 1.00 60.22 169 HIS A O 1
ATOM 1219 N N . ASN A 1 170 ? -2.600 4.568 -23.827 1.00 52.91 170 ASN A N 1
ATOM 1220 C CA . ASN A 1 170 ? -3.422 5.637 -23.265 1.00 52.91 170 ASN A CA 1
ATOM 1221 C C . ASN A 1 170 ? -3.136 7.044 -23.844 1.00 52.91 170 ASN A C 1
ATOM 1223 O O . ASN A 1 170 ? -3.745 8.019 -23.397 1.00 52.91 170 ASN A O 1
ATOM 1227 N N . LEU A 1 171 ? -2.166 7.178 -24.759 1.00 55.78 171 LEU A N 1
ATOM 1228 C CA . LEU A 1 171 ? -1.335 8.363 -24.916 1.00 55.78 171 LEU A CA 1
ATOM 1229 C C . LEU A 1 171 ? -1.066 8.804 -26.370 1.00 55.78 171 LEU A C 1
ATOM 1231 O O . LEU A 1 171 ? -0.099 9.525 -26.600 1.00 55.78 171 LEU A O 1
ATOM 1235 N N . SER A 1 172 ? -1.906 8.450 -27.347 1.00 50.78 172 SER A N 1
ATOM 1236 C CA . SER A 1 172 ? -1.725 8.843 -28.762 1.00 50.78 172 SER A CA 1
ATOM 1237 C C . SER A 1 172 ? -1.966 10.345 -29.066 1.00 50.78 172 SER A C 1
ATOM 1239 O O . SER A 1 172 ? -2.235 10.708 -30.209 1.00 50.78 172 SER A O 1
ATOM 1241 N N . GLY A 1 173 ? -1.892 11.237 -28.066 1.00 49.50 173 GLY A N 1
ATOM 1242 C CA . GLY A 1 173 ? -2.155 12.678 -28.189 1.00 49.50 173 GLY A CA 1
ATOM 1243 C C . GLY A 1 173 ? -1.496 13.520 -27.085 1.00 49.50 173 GLY A C 1
ATOM 1244 O O . GLY A 1 173 ? -1.129 13.007 -26.030 1.00 49.50 173 GLY A O 1
ATOM 1245 N N . ALA A 1 174 ? -1.342 14.824 -27.326 1.00 50.75 174 ALA A N 1
ATOM 1246 C CA . ALA A 1 174 ? -0.421 15.737 -26.629 1.00 50.75 174 ALA A CA 1
ATOM 1247 C C . ALA A 1 174 ? -0.592 15.945 -25.098 1.00 50.75 174 ALA A C 1
ATOM 1249 O O . ALA A 1 174 ? 0.250 16.613 -24.506 1.00 50.75 174 ALA A O 1
ATOM 1250 N N . ALA A 1 175 ? -1.622 15.405 -24.427 1.00 64.75 175 ALA A N 1
ATOM 1251 C CA . ALA A 1 175 ? -1.864 15.657 -22.995 1.00 64.75 175 ALA A CA 1
ATOM 1252 C C . ALA A 1 175 ? -2.162 14.390 -22.180 1.00 64.75 175 ALA A C 1
ATOM 1254 O O . ALA A 1 175 ? -3.102 13.658 -22.490 1.00 64.75 175 ALA A O 1
ATOM 1255 N N . LEU A 1 176 ? -1.388 14.167 -21.110 1.00 74.50 176 LEU A N 1
ATOM 1256 C CA . LEU A 1 176 ? -1.611 13.107 -20.124 1.00 74.50 176 LEU A CA 1
ATOM 1257 C C . LEU A 1 176 ? -2.946 13.274 -19.402 1.00 74.50 176 LEU A C 1
ATOM 1259 O O . LEU A 1 176 ? -3.178 14.288 -18.753 1.00 74.50 176 LEU A O 1
ATOM 1263 N N . VAL A 1 177 ? -3.808 12.261 -19.528 1.00 79.38 177 VAL A N 1
ATOM 1264 C CA . VAL A 1 177 ? -5.134 12.201 -18.902 1.00 79.38 177 VAL A CA 1
ATOM 1265 C C . VAL A 1 177 ? -5.257 10.992 -17.985 1.00 79.38 177 VAL A C 1
ATOM 1267 O O . VAL A 1 177 ? -4.675 9.936 -18.248 1.00 79.38 177 VAL A O 1
ATOM 1270 N N . ALA A 1 178 ? -6.029 11.173 -16.914 1.00 85.12 178 ALA A N 1
ATOM 1271 C CA . ALA A 1 178 ? -6.299 10.140 -15.930 1.00 85.12 178 ALA A CA 1
ATOM 1272 C C . ALA A 1 178 ? -7.197 9.052 -16.528 1.00 85.12 178 ALA A C 1
ATOM 1274 O O . ALA A 1 178 ? -8.220 9.370 -17.139 1.00 85.12 178 ALA A O 1
ATOM 1275 N N . LYS A 1 179 ? -6.828 7.779 -16.367 1.00 87.31 179 LYS A N 1
ATOM 1276 C CA . LYS A 1 179 ? -7.618 6.661 -16.895 1.00 87.31 179 LYS A CA 1
ATOM 1277 C C . LYS A 1 179 ? -7.345 5.352 -16.162 1.00 87.31 179 LYS A C 1
ATOM 1279 O O . LYS A 1 179 ? -6.213 4.872 -16.135 1.00 87.31 179 LYS A O 1
ATOM 1284 N N . ASN A 1 180 ? -8.421 4.773 -15.638 1.00 91.50 180 ASN A N 1
ATOM 1285 C CA . ASN A 1 180 ? -8.448 3.437 -15.055 1.00 91.50 180 ASN A CA 1
ATOM 1286 C C . ASN A 1 180 ? -8.336 2.369 -16.151 1.00 91.50 180 ASN A C 1
ATOM 1288 O O . ASN A 1 180 ? -8.927 2.531 -17.222 1.00 91.50 180 ASN A O 1
ATOM 1292 N N . ALA A 1 181 ? -7.585 1.296 -15.890 1.00 88.81 181 ALA A N 1
ATOM 1293 C CA . ALA A 1 181 ? -7.339 0.201 -16.832 1.00 88.81 181 ALA A CA 1
ATOM 1294 C C . ALA A 1 181 ? -6.675 0.635 -18.149 1.00 88.81 181 ALA A C 1
ATOM 1296 O O . ALA A 1 181 ? -6.863 0.023 -19.203 1.00 88.81 181 ALA A O 1
ATOM 1297 N N . ALA A 1 182 ? -5.878 1.698 -18.062 1.00 84.06 182 ALA A N 1
ATOM 1298 C CA . ALA A 1 182 ? -4.889 2.074 -19.053 1.00 84.06 182 ALA A CA 1
ATOM 1299 C C . ALA A 1 182 ? -4.019 0.880 -19.444 1.00 84.06 182 ALA A C 1
ATOM 1301 O O . ALA A 1 182 ? -3.411 0.289 -18.555 1.00 84.06 182 ALA A O 1
ATOM 1302 N N . VAL A 1 183 ? -3.917 0.571 -20.735 1.00 83.94 183 VAL A N 1
ATOM 1303 C CA . VAL A 1 183 ? -2.824 -0.276 -21.219 1.00 83.94 183 VAL A CA 1
ATOM 1304 C C . VAL A 1 183 ? -1.654 0.634 -21.591 1.00 83.94 183 VAL A C 1
ATOM 1306 O O . VAL A 1 183 ? -1.832 1.742 -22.113 1.00 83.94 183 VAL A O 1
ATOM 1309 N N . GLU A 1 184 ? -0.452 0.200 -21.244 1.00 81.88 184 GLU A N 1
ATOM 1310 C CA . GLU A 1 184 ? 0.794 0.862 -21.596 1.00 81.88 184 GLU A CA 1
ATOM 1311 C C . GLU A 1 184 ? 1.755 -0.176 -22.151 1.00 81.88 184 GLU A C 1
ATOM 1313 O O . GLU A 1 184 ? 1.965 -1.218 -21.540 1.00 81.88 184 GLU A O 1
ATOM 1318 N N . THR A 1 185 ? 2.324 0.091 -23.323 1.00 83.56 185 THR A N 1
ATOM 1319 C CA . THR A 1 185 ? 3.365 -0.757 -23.894 1.00 83.56 185 THR A CA 1
ATOM 1320 C C . THR A 1 185 ? 4.716 -0.103 -23.653 1.00 83.56 185 THR A C 1
ATOM 1322 O O . THR A 1 185 ? 4.954 1.032 -24.070 1.00 83.56 185 THR A O 1
ATOM 1325 N N . THR A 1 186 ? 5.614 -0.830 -22.997 1.00 83.44 186 THR A N 1
ATOM 1326 C CA . THR A 1 186 ? 6.934 -0.330 -22.613 1.00 83.44 186 THR A CA 1
ATOM 1327 C C . THR A 1 186 ? 8.015 -1.186 -23.245 1.00 83.44 186 THR A C 1
ATOM 1329 O O . THR A 1 186 ? 7.996 -2.417 -23.160 1.00 83.44 186 THR A O 1
ATOM 1332 N N . ARG A 1 187 ? 8.989 -0.516 -23.860 1.00 87.12 187 ARG A N 1
ATOM 1333 C CA . ARG A 1 187 ? 10.164 -1.138 -24.459 1.00 87.12 187 ARG A CA 1
ATOM 1334 C C . ARG A 1 187 ? 11.396 -0.892 -23.592 1.00 87.12 187 ARG A C 1
ATOM 1336 O O . ARG A 1 187 ? 11.836 0.247 -23.458 1.00 87.12 187 ARG A O 1
ATOM 1343 N N . PHE A 1 188 ? 11.968 -1.970 -23.066 1.00 89.50 188 PHE A N 1
ATOM 1344 C CA . PHE A 1 188 ? 13.182 -1.972 -22.256 1.00 89.50 188 PHE A CA 1
ATOM 1345 C C . PHE A 1 188 ? 14.393 -2.408 -23.076 1.00 89.50 188 PHE A C 1
ATOM 1347 O O . PHE A 1 188 ? 14.296 -3.345 -23.862 1.00 89.50 188 PHE A O 1
ATOM 1354 N N . GLY A 1 189 ? 15.543 -1.777 -22.865 1.00 89.56 189 GLY A N 1
ATOM 1355 C CA . GLY A 1 189 ? 16.791 -2.094 -23.548 1.00 89.56 189 GLY A CA 1
ATOM 1356 C C . GLY A 1 189 ? 17.049 -1.286 -24.829 1.00 89.56 189 GLY A C 1
ATOM 1357 O O . GLY A 1 189 ? 16.158 -0.612 -25.359 1.00 89.56 189 GLY A O 1
ATOM 1358 N N . PRO A 1 190 ? 18.290 -1.345 -25.344 1.00 85.81 190 PRO A N 1
ATOM 1359 C CA . PRO A 1 190 ? 18.722 -0.599 -26.517 1.00 85.81 190 PRO A CA 1
ATOM 1360 C C . PRO A 1 190 ? 18.166 -1.194 -27.818 1.00 85.81 190 PRO A C 1
ATOM 1362 O O . PRO A 1 190 ? 17.640 -2.311 -27.868 1.00 85.81 190 PRO A O 1
ATOM 1365 N N . ALA A 1 191 ? 18.337 -0.459 -28.919 1.00 79.31 191 ALA A N 1
ATOM 1366 C CA . ALA A 1 191 ? 18.055 -0.967 -30.259 1.00 79.31 191 ALA A CA 1
ATOM 1367 C C . ALA A 1 191 ? 18.767 -2.308 -30.529 1.00 79.31 191 ALA A C 1
ATOM 1369 O O . ALA A 1 191 ? 19.954 -2.460 -30.256 1.00 79.31 191 ALA A O 1
ATOM 1370 N N . GLY A 1 192 ? 18.021 -3.288 -31.050 1.00 79.44 192 GLY A N 1
ATOM 1371 C CA . GLY A 1 192 ? 18.527 -4.627 -31.384 1.00 79.44 192 GLY A CA 1
ATOM 1372 C C . GLY A 1 192 ? 18.554 -5.650 -30.239 1.00 79.44 192 GLY A C 1
ATOM 1373 O O . GLY A 1 192 ? 18.695 -6.837 -30.516 1.00 79.44 192 GLY A O 1
ATOM 1374 N N . ARG A 1 193 ? 18.375 -5.240 -28.973 1.00 85.00 193 ARG A N 1
ATOM 1375 C CA . ARG A 1 193 ? 18.298 -6.150 -27.808 1.00 85.00 193 ARG A CA 1
ATOM 1376 C C . ARG A 1 193 ? 17.230 -5.698 -26.810 1.00 85.00 193 ARG A C 1
ATOM 1378 O O . ARG A 1 193 ? 17.455 -5.679 -25.606 1.00 85.00 193 ARG A O 1
ATOM 1385 N N . TYR A 1 194 ? 16.080 -5.282 -27.322 1.00 89.25 194 TYR A N 1
ATOM 1386 C CA . TYR A 1 194 ? 14.995 -4.803 -26.478 1.00 89.25 194 TYR A CA 1
ATOM 1387 C C . TYR A 1 194 ? 14.026 -5.921 -26.084 1.00 89.25 194 TYR A C 1
ATOM 1389 O O . TYR A 1 194 ? 13.985 -6.978 -26.716 1.00 89.25 194 TYR A O 1
ATOM 1397 N N . ARG A 1 195 ? 13.240 -5.662 -25.041 1.00 91.75 195 ARG A N 1
ATOM 1398 C CA . ARG A 1 195 ? 12.093 -6.453 -24.586 1.00 91.75 195 ARG A CA 1
ATOM 1399 C C . ARG A 1 195 ? 10.883 -5.536 -24.536 1.00 91.75 195 ARG A C 1
ATOM 1401 O O . ARG A 1 195 ? 10.989 -4.429 -24.011 1.00 91.75 195 ARG A O 1
ATOM 1408 N N . THR A 1 196 ? 9.750 -5.986 -25.051 1.00 88.88 196 THR A N 1
ATOM 1409 C CA . THR A 1 196 ? 8.507 -5.213 -25.009 1.00 88.88 196 THR A CA 1
ATOM 1410 C C . THR A 1 196 ? 7.495 -5.929 -24.138 1.00 88.88 196 THR A C 1
ATOM 1412 O O . THR A 1 196 ? 7.211 -7.106 -24.361 1.00 88.88 196 THR A O 1
ATOM 1415 N N . ILE A 1 197 ? 6.918 -5.209 -23.183 1.00 90.56 197 ILE A N 1
ATOM 1416 C CA . ILE A 1 197 ? 5.820 -5.700 -22.350 1.00 90.56 197 ILE A CA 1
ATOM 1417 C C . ILE A 1 197 ? 4.631 -4.756 -22.450 1.00 90.56 197 ILE A C 1
ATOM 1419 O O . ILE A 1 197 ? 4.794 -3.583 -22.789 1.00 90.56 197 ILE A O 1
ATOM 1423 N N . GLU A 1 198 ? 3.450 -5.259 -22.121 1.00 89.06 198 GLU A N 1
ATOM 1424 C CA . GLU A 1 198 ? 2.303 -4.415 -21.810 1.00 89.06 198 GLU A CA 1
ATOM 1425 C C . GLU A 1 198 ? 1.975 -4.499 -20.332 1.00 89.06 198 GLU A C 1
ATOM 1427 O O . GLU A 1 198 ? 2.082 -5.563 -19.717 1.00 89.06 198 GLU A O 1
ATOM 1432 N N . THR A 1 199 ? 1.538 -3.382 -19.775 1.00 90.06 199 THR A N 1
ATOM 1433 C CA . THR A 1 199 ? 1.083 -3.298 -18.400 1.00 90.06 199 THR A CA 1
ATOM 1434 C C . THR A 1 199 ? -0.276 -2.636 -18.312 1.00 90.06 199 THR A C 1
ATOM 1436 O O . THR A 1 199 ? -0.616 -1.745 -19.090 1.00 90.06 199 THR A O 1
ATOM 1439 N N . GLN A 1 200 ? -1.072 -3.087 -17.349 1.00 90.81 200 GLN A N 1
ATOM 1440 C CA . GLN A 1 200 ? -2.377 -2.513 -17.061 1.00 90.81 200 GLN A CA 1
ATOM 1441 C C . GLN A 1 200 ? -2.635 -2.533 -15.565 1.00 90.81 200 GLN A C 1
ATOM 1443 O O . GLN A 1 200 ? -2.393 -3.537 -14.898 1.00 90.81 200 GLN A O 1
ATOM 1448 N N . VAL A 1 201 ? -3.168 -1.427 -15.051 1.00 93.38 201 VAL A N 1
ATOM 1449 C CA . VAL A 1 201 ? -3.583 -1.314 -13.652 1.00 93.38 201 VAL A CA 1
ATOM 1450 C C . VAL A 1 201 ? -5.063 -0.977 -13.600 1.00 93.38 201 VAL A C 1
ATOM 1452 O O . VAL A 1 201 ? -5.513 0.001 -14.200 1.00 93.38 201 VAL A O 1
ATOM 1455 N N . VAL A 1 202 ? -5.819 -1.803 -12.887 1.00 94.94 202 VAL A N 1
ATOM 1456 C CA . VAL A 1 202 ? -7.266 -1.688 -12.726 1.00 94.94 202 VAL A CA 1
ATOM 1457 C C . VAL A 1 202 ? -7.579 -1.481 -11.257 1.00 94.94 202 VAL A C 1
ATOM 1459 O O . VAL A 1 202 ? -7.212 -2.313 -10.432 1.00 94.94 202 VAL A O 1
ATOM 1462 N N . THR A 1 203 ? -8.299 -0.412 -10.921 1.00 96.81 203 THR A N 1
ATOM 1463 C CA . THR A 1 203 ? -8.804 -0.222 -9.556 1.00 96.81 203 THR A CA 1
ATOM 1464 C C . THR A 1 203 ? -10.313 -0.339 -9.478 1.00 96.81 203 THR A C 1
ATOM 1466 O O . THR A 1 203 ? -11.042 0.092 -10.376 1.00 96.81 203 THR A O 1
ATOM 1469 N N . ARG A 1 204 ? -10.793 -0.918 -8.379 1.00 96.25 204 ARG A N 1
ATOM 1470 C CA . ARG A 1 204 ? -12.219 -1.083 -8.085 1.00 96.25 204 ARG A CA 1
ATOM 1471 C C . ARG A 1 204 ? -12.447 -1.190 -6.586 1.00 96.25 204 ARG A C 1
ATOM 1473 O O . ARG A 1 204 ? -11.533 -1.522 -5.841 1.00 96.25 204 ARG A O 1
ATOM 1480 N N . VAL A 1 205 ? -13.680 -0.970 -6.154 1.00 96.00 205 VAL A N 1
ATOM 1481 C CA . VAL A 1 205 ? -14.086 -1.249 -4.772 1.00 96.00 205 VAL A CA 1
ATOM 1482 C C . VAL A 1 205 ? -14.665 -2.655 -4.648 1.00 96.00 205 VAL A C 1
ATOM 1484 O O . VAL A 1 205 ? -15.304 -3.160 -5.572 1.00 96.00 205 VAL A O 1
ATOM 1487 N N . SER A 1 206 ? -14.425 -3.296 -3.508 1.00 92.81 206 SER A N 1
ATOM 1488 C CA . SER A 1 206 ? -14.990 -4.596 -3.147 1.00 92.81 206 SER A CA 1
ATOM 1489 C C . SER A 1 206 ? -15.224 -4.643 -1.639 1.00 92.81 206 SER A C 1
ATOM 1491 O O . SER A 1 206 ? -14.297 -4.871 -0.859 1.00 92.81 206 SER A O 1
ATOM 1493 N N . GLY A 1 207 ? -16.466 -4.400 -1.212 1.00 90.94 207 GLY A N 1
ATOM 1494 C CA . GLY A 1 207 ? -16.801 -4.277 0.208 1.00 90.94 207 GLY A CA 1
ATOM 1495 C C . GLY A 1 207 ? -16.038 -3.120 0.857 1.00 90.94 207 GLY A C 1
ATOM 1496 O O . GLY A 1 207 ? -16.139 -1.983 0.398 1.00 90.94 207 GLY A O 1
ATOM 1497 N N . ARG A 1 208 ? -15.258 -3.420 1.902 1.00 90.38 208 ARG A N 1
ATOM 1498 C CA . ARG A 1 208 ? -14.420 -2.447 2.630 1.00 90.38 208 ARG A CA 1
ATOM 1499 C C . ARG A 1 208 ? -13.063 -2.152 1.983 1.00 90.38 208 ARG A C 1
ATOM 1501 O O . ARG A 1 208 ? -12.280 -1.394 2.544 1.00 90.38 208 ARG A O 1
ATOM 1508 N N . TYR A 1 209 ? -12.766 -2.786 0.850 1.00 95.50 209 TYR A N 1
ATOM 1509 C CA . TYR A 1 209 ? -11.456 -2.706 0.217 1.00 95.50 209 TYR A CA 1
ATOM 1510 C C . TYR A 1 209 ? -11.490 -1.908 -1.081 1.00 95.50 209 TYR A C 1
ATOM 1512 O O . TYR A 1 209 ? -12.398 -2.071 -1.902 1.00 95.50 209 TYR A O 1
ATOM 1520 N N . VAL A 1 210 ? -10.437 -1.129 -1.313 1.00 97.81 210 VAL A N 1
ATOM 1521 C CA . VAL A 1 210 ? -10.020 -0.743 -2.662 1.00 97.81 210 VAL A CA 1
ATOM 1522 C C . VAL A 1 210 ? -9.073 -1.825 -3.176 1.00 97.81 210 VAL A C 1
ATOM 1524 O O . VAL A 1 210 ? -8.048 -2.107 -2.563 1.00 97.81 210 VAL A O 1
ATOM 1527 N N . ILE A 1 211 ? -9.415 -2.442 -4.302 1.00 98.00 211 ILE A N 1
ATOM 1528 C CA . ILE A 1 211 ? -8.611 -3.461 -4.978 1.00 98.00 211 ILE A CA 1
ATOM 1529 C C . ILE A 1 211 ? -7.847 -2.809 -6.125 1.00 98.00 211 ILE A C 1
ATOM 1531 O O . ILE A 1 211 ? -8.449 -2.087 -6.923 1.00 98.00 211 ILE A O 1
ATOM 1535 N N . ALA A 1 212 ? -6.553 -3.108 -6.228 1.00 97.94 212 ALA A N 1
ATOM 1536 C CA . ALA A 1 212 ? -5.719 -2.786 -7.379 1.00 97.94 212 ALA A CA 1
ATOM 1537 C C . ALA A 1 212 ? -5.217 -4.086 -8.026 1.00 97.94 212 ALA A C 1
ATOM 1539 O O . ALA A 1 212 ? -4.469 -4.855 -7.420 1.00 97.94 212 ALA A O 1
ATOM 1540 N N . ASP A 1 213 ? -5.668 -4.335 -9.251 1.00 98.00 213 ASP A N 1
ATOM 1541 C CA . ASP A 1 213 ? -5.274 -5.452 -10.099 1.00 98.00 213 ASP A CA 1
ATOM 1542 C C . ASP A 1 213 ? -4.214 -4.972 -11.104 1.00 98.00 213 ASP A C 1
ATOM 1544 O O . ASP A 1 213 ? -4.437 -4.014 -11.842 1.00 98.00 213 ASP A O 1
ATOM 1548 N N . TYR A 1 214 ? -3.072 -5.647 -11.138 1.00 97.50 214 TYR A N 1
ATOM 1549 C CA . TYR A 1 214 ? -1.933 -5.375 -12.006 1.00 97.50 214 TYR A CA 1
ATOM 1550 C C . TYR A 1 214 ? -1.769 -6.523 -12.995 1.00 97.50 214 TYR A C 1
ATOM 1552 O O . TYR A 1 214 ? -1.712 -7.687 -12.597 1.00 97.50 214 TYR A O 1
ATOM 1560 N N . TYR A 1 215 ? -1.666 -6.199 -14.276 1.00 96.12 215 TYR A N 1
ATOM 1561 C CA . TYR A 1 215 ? -1.471 -7.163 -15.351 1.00 96.12 215 TYR A CA 1
ATOM 1562 C C . TYR A 1 215 ? -0.186 -6.839 -16.099 1.00 96.12 215 TYR A C 1
ATOM 1564 O O . TYR A 1 215 ? 0.082 -5.673 -16.391 1.00 96.12 215 TYR A O 1
ATOM 1572 N N . PHE A 1 216 ? 0.578 -7.878 -16.424 1.00 95.94 216 PHE A N 1
ATOM 1573 C CA . PHE A 1 216 ? 1.829 -7.803 -17.173 1.00 95.94 216 PHE A CA 1
ATOM 1574 C C . PHE A 1 216 ? 1.767 -8.814 -18.305 1.00 95.94 216 PHE A C 1
ATOM 1576 O O . PHE A 1 216 ? 1.576 -9.999 -18.045 1.00 95.94 216 PHE A O 1
ATOM 1583 N N . TYR A 1 217 ? 1.920 -8.364 -19.543 1.00 93.56 217 TYR A N 1
ATOM 1584 C CA . TYR A 1 217 ? 1.858 -9.215 -20.724 1.00 93.56 217 TYR A CA 1
ATOM 1585 C C . TYR A 1 217 ? 3.172 -9.182 -21.500 1.00 93.56 217 TYR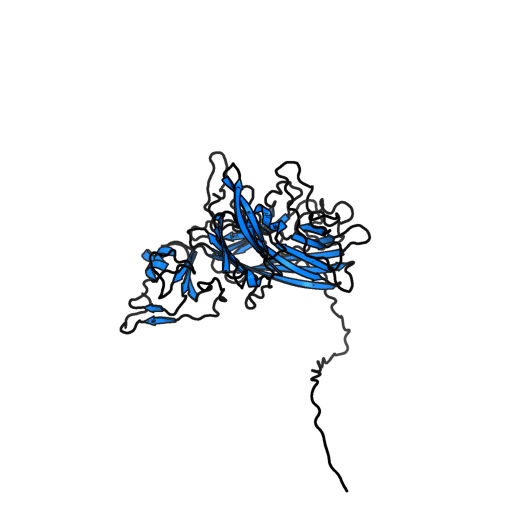 A C 1
ATOM 1587 O O . TYR A 1 217 ? 3.698 -8.113 -21.819 1.00 93.56 217 TYR A O 1
ATOM 1595 N N . GLY A 1 218 ? 3.725 -10.362 -21.781 1.00 93.38 218 GLY A N 1
ATOM 1596 C CA . GLY A 1 218 ? 4.962 -10.510 -22.539 1.00 93.38 218 GLY A CA 1
ATOM 1597 C C . GLY A 1 218 ? 4.697 -10.355 -24.027 1.00 93.38 218 GLY A C 1
ATOM 1598 O O . GLY A 1 218 ? 4.282 -11.310 -24.677 1.00 93.38 218 GLY A O 1
ATOM 1599 N N . ARG A 1 219 ? 4.956 -9.169 -24.578 1.00 88.62 219 ARG A N 1
ATOM 1600 C CA . ARG A 1 219 ? 4.572 -8.834 -25.951 1.00 88.62 219 ARG A CA 1
ATOM 1601 C C . ARG A 1 219 ? 5.577 -9.324 -26.990 1.00 88.62 219 ARG A C 1
ATOM 1603 O O . ARG A 1 219 ? 5.310 -10.275 -27.715 1.00 88.62 219 ARG A O 1
ATOM 1610 N N . GLU A 1 220 ? 6.740 -8.683 -27.069 1.00 87.31 220 GLU A N 1
ATOM 1611 C CA . GLU A 1 220 ? 7.701 -8.898 -28.158 1.00 87.31 220 GLU A CA 1
ATOM 1612 C C . GLU A 1 220 ? 9.139 -9.011 -27.657 1.00 87.31 220 GLU A C 1
ATOM 1614 O O . GLU A 1 220 ? 9.547 -8.361 -26.692 1.00 87.31 220 GLU A O 1
ATOM 1619 N N . ASN A 1 221 ? 9.933 -9.804 -28.380 1.00 89.94 221 ASN A N 1
ATOM 1620 C CA . ASN A 1 221 ? 11.374 -9.973 -28.175 1.00 89.94 221 ASN A CA 1
ATOM 1621 C C . ASN A 1 221 ? 11.780 -10.503 -26.792 1.00 89.94 221 ASN A C 1
ATOM 1623 O O . ASN A 1 221 ? 12.943 -10.378 -26.409 1.00 89.94 221 ASN A O 1
ATOM 1627 N N . LEU A 1 222 ? 10.857 -11.136 -26.057 1.00 93.00 222 LEU A N 1
ATOM 1628 C CA . LEU A 1 222 ? 11.203 -11.897 -24.860 1.00 93.00 222 LEU A CA 1
ATOM 1629 C C . LEU A 1 222 ? 11.876 -13.233 -25.237 1.00 93.00 222 LEU A C 1
ATOM 1631 O O . LEU A 1 222 ? 11.462 -13.874 -26.207 1.00 93.00 222 LEU A O 1
ATOM 1635 N N . PRO A 1 223 ? 12.889 -13.693 -24.479 1.00 93.94 223 PRO A N 1
ATOM 1636 C CA . PRO A 1 223 ? 13.473 -15.018 -24.656 1.00 93.94 223 PRO A CA 1
ATOM 1637 C C . PRO A 1 223 ? 12.434 -16.113 -24.402 1.00 93.94 223 PRO A C 1
ATOM 1639 O O . PRO A 1 223 ? 11.551 -15.957 -23.561 1.00 93.94 223 PRO A O 1
ATOM 1642 N N . THR A 1 224 ? 12.587 -17.277 -25.037 1.00 92.69 224 THR A N 1
ATOM 1643 C CA . THR A 1 224 ? 11.704 -18.435 -24.791 1.00 92.69 224 THR A CA 1
ATOM 1644 C C . THR A 1 224 ? 11.705 -18.874 -23.320 1.00 92.69 224 THR A C 1
ATOM 1646 O O . THR A 1 224 ? 10.670 -19.283 -22.800 1.00 92.69 224 THR A O 1
ATOM 1649 N N . GLY A 1 225 ? 12.849 -18.761 -22.631 1.00 93.56 225 GLY A N 1
ATOM 1650 C CA . GLY A 1 225 ? 12.974 -19.050 -21.193 1.00 93.56 225 GLY A CA 1
ATOM 1651 C C . GLY A 1 225 ? 12.336 -18.000 -20.269 1.00 93.56 225 GLY A C 1
ATOM 1652 O O . GLY A 1 225 ? 12.165 -18.256 -19.076 1.00 93.56 225 GLY A O 1
ATOM 1653 N N . GLY A 1 226 ? 11.939 -16.859 -20.829 1.00 95.44 226 GLY A N 1
ATOM 1654 C CA . GLY A 1 226 ? 11.428 -15.699 -20.115 1.00 95.44 226 GLY A CA 1
ATOM 1655 C C . GLY A 1 226 ? 12.502 -14.664 -19.783 1.00 95.44 226 GLY A C 1
ATOM 1656 O O . GLY A 1 226 ? 13.703 -14.931 -19.834 1.00 95.44 226 GLY A O 1
ATOM 1657 N N . GLN A 1 227 ? 12.030 -13.463 -19.468 1.00 97.25 227 GLN A N 1
ATOM 1658 C CA . GLN A 1 227 ? 12.818 -12.339 -18.974 1.00 97.25 227 GLN A CA 1
ATOM 1659 C C . GLN A 1 227 ? 12.351 -12.008 -17.557 1.00 97.25 227 GLN A C 1
ATOM 1661 O O . GLN A 1 227 ? 11.148 -11.843 -17.326 1.00 97.25 227 GLN A O 1
ATOM 1666 N N . LYS A 1 228 ? 13.298 -11.850 -16.627 1.00 97.88 228 LYS A N 1
ATOM 1667 C CA . LYS A 1 228 ? 13.002 -11.319 -15.300 1.00 97.88 228 LYS A CA 1
ATOM 1668 C C . LYS A 1 228 ? 12.659 -9.837 -15.358 1.00 97.88 228 LYS A C 1
ATOM 1670 O O . LYS A 1 228 ? 13.377 -9.053 -15.982 1.00 97.88 228 LYS A O 1
ATOM 1675 N N . PHE A 1 229 ? 11.603 -9.477 -14.643 1.00 98.25 229 PHE A N 1
ATOM 1676 C CA . PHE A 1 229 ? 11.225 -8.114 -14.309 1.00 98.25 229 PHE A CA 1
ATOM 1677 C C . PHE A 1 229 ? 10.984 -8.017 -12.806 1.00 98.25 229 PHE A C 1
ATOM 1679 O O . PHE A 1 229 ? 10.373 -8.896 -12.202 1.00 98.25 229 PHE A O 1
ATOM 1686 N N . TYR A 1 230 ? 11.435 -6.921 -12.221 1.00 98.31 230 TYR A N 1
ATOM 1687 C CA . TYR A 1 230 ? 11.179 -6.554 -10.841 1.00 98.31 230 TYR A CA 1
ATOM 1688 C C . TYR A 1 230 ? 10.185 -5.403 -10.832 1.00 98.31 230 TYR A C 1
ATOM 1690 O O . TYR A 1 230 ? 10.442 -4.355 -11.425 1.00 98.31 230 TYR A O 1
ATOM 1698 N N . VAL A 1 231 ? 9.035 -5.602 -10.195 1.00 97.62 231 VAL A N 1
ATOM 1699 C CA . VAL A 1 231 ? 7.947 -4.622 -10.194 1.00 97.62 231 VAL A CA 1
ATOM 1700 C C . VAL A 1 231 ? 7.676 -4.147 -8.780 1.00 97.62 231 VAL A C 1
ATOM 1702 O O . VAL A 1 231 ? 7.283 -4.951 -7.945 1.00 97.62 231 VAL A O 1
ATOM 1705 N N . GLY A 1 232 ? 7.913 -2.864 -8.515 1.00 96.00 232 GLY A N 1
ATOM 1706 C CA . GLY A 1 232 ? 7.920 -2.288 -7.175 1.00 96.00 232 GLY A CA 1
ATOM 1707 C C . GLY A 1 232 ? 6.881 -1.189 -6.993 1.00 96.00 232 GLY A C 1
ATOM 1708 O O . GLY A 1 232 ? 6.708 -0.326 -7.858 1.00 96.00 232 GLY A O 1
ATOM 1709 N N . MET A 1 233 ? 6.238 -1.199 -5.830 1.00 94.19 233 MET A N 1
ATOM 1710 C CA . MET A 1 233 ? 5.364 -0.138 -5.342 1.00 94.19 233 MET A CA 1
ATOM 1711 C C . MET A 1 233 ? 6.084 0.568 -4.204 1.00 94.19 233 MET A C 1
ATOM 1713 O O . MET A 1 233 ? 6.417 -0.051 -3.193 1.00 94.19 233 MET A O 1
ATOM 1717 N N . ALA A 1 234 ? 6.331 1.862 -4.383 1.00 89.56 234 ALA A N 1
ATOM 1718 C CA . ALA A 1 234 ? 7.088 2.662 -3.433 1.00 89.56 234 ALA A CA 1
ATOM 1719 C C . ALA A 1 234 ? 6.546 4.096 -3.417 1.00 89.56 234 ALA A C 1
ATOM 1721 O O . ALA A 1 234 ? 6.861 4.899 -4.294 1.00 89.56 234 ALA A O 1
ATOM 1722 N N . TYR A 1 235 ? 5.713 4.412 -2.431 1.00 86.69 235 TYR A N 1
ATOM 1723 C CA . TYR A 1 235 ? 5.069 5.717 -2.268 1.00 86.69 235 TYR A CA 1
ATOM 1724 C C . TYR A 1 235 ? 5.163 6.190 -0.827 1.00 86.69 235 TYR A C 1
ATOM 1726 O O . TYR A 1 235 ? 5.300 5.377 0.085 1.00 86.69 235 TYR A O 1
ATOM 1734 N N . ASP A 1 236 ? 5.063 7.505 -0.659 1.00 84.31 236 ASP A N 1
ATOM 1735 C CA . ASP A 1 236 ? 4.892 8.111 0.651 1.00 84.31 236 ASP A CA 1
ATOM 1736 C C . ASP A 1 236 ? 3.481 7.813 1.179 1.00 84.31 236 ASP A C 1
ATOM 1738 O O . ASP A 1 236 ? 2.480 7.972 0.467 1.00 84.31 236 ASP A O 1
ATOM 1742 N N . LEU A 1 237 ? 3.413 7.324 2.413 1.00 89.62 237 LEU A N 1
ATOM 1743 C CA . LEU A 1 237 ? 2.188 6.863 3.052 1.00 89.62 237 LEU A CA 1
ATOM 1744 C C . LEU A 1 237 ? 1.852 7.775 4.227 1.00 89.62 237 LEU A C 1
ATOM 1746 O O . LEU A 1 237 ? 2.714 8.108 5.028 1.00 89.62 237 LEU A O 1
ATOM 1750 N N . SER A 1 238 ? 0.583 8.117 4.394 1.00 91.75 238 SER A N 1
ATOM 1751 C CA . SER A 1 238 ? 0.087 8.792 5.589 1.00 91.75 238 SER A CA 1
ATOM 1752 C C . SER A 1 238 ? -1.166 8.130 6.118 1.00 91.75 238 SER A C 1
ATOM 1754 O O . SER A 1 238 ? -1.888 7.434 5.399 1.00 91.75 238 SER A O 1
ATOM 1756 N N . VAL A 1 239 ? -1.402 8.331 7.407 1.00 94.44 239 VAL A N 1
ATOM 1757 C CA . VAL A 1 239 ? -2.562 7.813 8.110 1.00 94.44 239 VAL A CA 1
ATOM 1758 C C . VAL A 1 239 ? -3.237 8.971 8.828 1.00 94.44 239 VAL A C 1
ATOM 1760 O O . VAL A 1 239 ? -2.690 9.522 9.774 1.00 94.44 239 VAL A O 1
ATOM 1763 N N . ASN A 1 240 ? -4.449 9.318 8.392 1.00 94.06 240 ASN A N 1
ATOM 1764 C CA . ASN A 1 240 ? -5.314 10.293 9.065 1.00 94.06 240 ASN A CA 1
ATOM 1765 C C . ASN A 1 240 ? -4.643 11.650 9.374 1.00 94.06 240 ASN A C 1
ATOM 1767 O O . ASN A 1 240 ? -4.680 12.143 10.507 1.00 94.06 240 ASN A O 1
ATOM 1771 N N . ASP A 1 241 ? -4.002 12.228 8.357 1.00 91.62 241 ASP A N 1
ATOM 1772 C CA . ASP A 1 241 ? -3.352 13.535 8.459 1.00 91.62 241 ASP A CA 1
ATOM 1773 C C . ASP A 1 241 ? -4.369 14.657 8.664 1.00 91.62 241 ASP A C 1
ATOM 1775 O O . ASP A 1 241 ? -5.339 14.750 7.912 1.00 91.62 241 ASP A O 1
ATOM 1779 N N . THR A 1 242 ? -4.156 15.527 9.644 1.00 90.31 242 THR A N 1
ATOM 1780 C CA . THR A 1 242 ? -5.078 16.637 9.903 1.00 90.31 242 THR A CA 1
ATOM 1781 C C . THR A 1 242 ? -4.900 17.765 8.880 1.00 90.31 242 THR A C 1
ATOM 1783 O O . THR A 1 242 ? -3.768 18.149 8.575 1.00 90.31 242 THR A O 1
ATOM 1786 N N . PRO A 1 243 ? -5.994 18.340 8.340 1.00 88.81 243 PRO A N 1
ATOM 1787 C CA . PRO A 1 243 ? -5.881 19.433 7.391 1.00 88.81 243 PRO A CA 1
ATOM 1788 C C . PRO A 1 243 ? -5.476 20.720 8.108 1.00 88.81 243 PRO A C 1
ATOM 1790 O O . PRO A 1 243 ? -5.998 21.057 9.171 1.00 88.81 243 PRO A O 1
ATOM 1793 N N . THR A 1 244 ? -4.607 21.499 7.478 1.00 89.44 244 THR A N 1
ATOM 1794 C CA . THR A 1 244 ? -4.230 22.843 7.916 1.00 89.44 244 THR A CA 1
ATOM 1795 C C . THR A 1 244 ? -4.413 23.865 6.796 1.00 89.44 244 THR A C 1
ATOM 1797 O O . THR A 1 244 ? -4.579 23.526 5.623 1.00 89.44 244 THR A O 1
ATOM 1800 N N . THR A 1 245 ? -4.404 25.146 7.156 1.00 89.50 245 THR A N 1
ATOM 1801 C CA . THR A 1 245 ? -4.459 26.269 6.214 1.0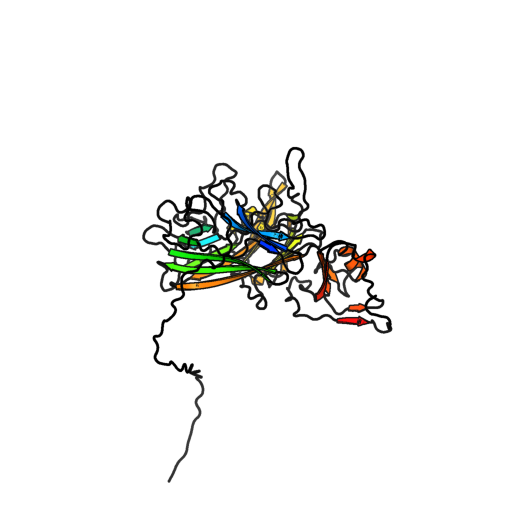0 89.50 245 THR A CA 1
ATOM 1802 C C . THR A 1 245 ? -3.319 27.227 6.509 1.00 89.50 245 THR A C 1
ATOM 1804 O O . THR A 1 245 ? -3.119 27.609 7.663 1.00 89.50 245 THR A O 1
ATOM 1807 N N . TYR A 1 246 ? -2.618 27.678 5.474 1.00 84.44 246 TYR A N 1
ATOM 1808 C CA . TYR A 1 246 ? -1.551 28.663 5.617 1.00 84.44 246 TYR A CA 1
ATOM 1809 C C . TYR A 1 246 ? -2.048 30.060 5.246 1.00 84.44 246 TYR A C 1
ATOM 1811 O O . TYR A 1 246 ? -2.666 30.259 4.200 1.00 84.44 246 TYR A O 1
ATOM 1819 N N . ILE A 1 247 ? -1.752 31.051 6.093 1.00 89.31 247 ILE A N 1
ATOM 1820 C CA . ILE A 1 247 ? -2.057 32.457 5.798 1.00 89.31 247 ILE A CA 1
ATOM 1821 C C . ILE A 1 247 ? -1.388 32.837 4.470 1.00 89.31 247 ILE A C 1
ATOM 1823 O O . ILE A 1 247 ? -0.183 32.667 4.305 1.00 89.31 247 ILE A O 1
ATOM 1827 N N . GLY A 1 248 ? -2.176 33.363 3.529 1.00 87.50 248 GLY A N 1
ATOM 1828 C CA . GLY A 1 248 ? -1.701 33.766 2.201 1.00 87.50 248 GLY A CA 1
ATOM 1829 C C . GLY A 1 248 ? -1.795 32.686 1.117 1.00 87.50 248 GLY A C 1
ATOM 1830 O O . GLY A 1 248 ? -1.566 33.009 -0.045 1.00 87.50 248 GLY A O 1
ATOM 1831 N N . TYR A 1 249 ? -2.189 31.454 1.456 1.00 83.62 249 TYR A N 1
ATOM 1832 C CA . TYR A 1 249 ? -2.432 30.376 0.495 1.00 83.62 249 TYR A CA 1
ATOM 1833 C C . TYR A 1 249 ? -3.906 29.962 0.497 1.00 83.62 249 TYR A C 1
ATOM 1835 O O . TYR A 1 249 ? -4.555 29.895 1.539 1.00 83.62 249 TYR A O 1
ATOM 1843 N N . THR A 1 250 ? -4.453 29.682 -0.685 1.00 83.69 250 THR A N 1
ATOM 1844 C CA . THR A 1 250 ? -5.819 29.168 -0.843 1.00 83.69 250 THR A CA 1
ATOM 1845 C C . THR A 1 250 ? -5.805 27.644 -0.867 1.00 83.69 250 THR A C 1
ATOM 1847 O O . THR A 1 250 ? -5.136 27.070 -1.723 1.00 83.69 250 THR A O 1
ATOM 1850 N N . GLY A 1 251 ? -6.585 26.998 -0.000 1.00 82.69 251 GLY A N 1
ATOM 1851 C CA . GLY A 1 251 ? -6.743 25.541 0.022 1.00 82.69 251 GLY A CA 1
ATOM 1852 C C . GLY A 1 251 ? -6.421 24.920 1.380 1.00 82.69 251 GLY A C 1
ATOM 1853 O O . GLY A 1 251 ? -5.994 25.611 2.305 1.00 82.69 251 GLY A O 1
ATOM 1854 N N . GLN A 1 252 ? -6.667 23.614 1.484 1.00 84.62 252 GLN A N 1
ATOM 1855 C CA . GLN A 1 252 ? -6.251 22.791 2.616 1.00 84.62 252 GLN A CA 1
ATOM 1856 C C . GLN A 1 252 ? -4.948 22.070 2.277 1.00 84.62 252 GLN A C 1
ATOM 1858 O O . GLN A 1 252 ? -4.757 21.607 1.151 1.00 84.62 252 GLN A O 1
ATOM 1863 N N . PHE A 1 253 ? -4.091 21.957 3.279 1.00 84.44 253 PHE A N 1
ATOM 1864 C CA . PHE A 1 253 ? -2.791 21.309 3.209 1.00 84.44 253 PHE A CA 1
ATOM 1865 C C . PHE A 1 253 ? -2.724 20.198 4.250 1.00 84.44 253 PHE A C 1
ATOM 1867 O O . PHE A 1 253 ? -3.407 20.266 5.270 1.00 84.44 253 PHE A O 1
ATOM 1874 N N . ALA A 1 254 ? -1.902 19.192 3.997 1.00 84.44 254 ALA A N 1
ATOM 1875 C CA . ALA A 1 254 ? -1.513 18.222 5.001 1.00 84.44 254 ALA A CA 1
ATOM 1876 C C . ALA A 1 254 ? -0.693 18.931 6.091 1.00 84.44 254 ALA A C 1
ATOM 1878 O O . ALA A 1 254 ? 0.242 19.675 5.785 1.00 84.44 254 ALA A O 1
ATOM 1879 N N . SER A 1 255 ? -1.037 18.717 7.357 1.00 87.56 255 SER A N 1
ATOM 1880 C CA . SER A 1 255 ? -0.236 19.192 8.489 1.00 87.56 255 SER A CA 1
ATOM 1881 C C . SER A 1 255 ? 1.089 18.435 8.611 1.00 87.56 255 SER A C 1
ATOM 1883 O O . SER A 1 255 ? 2.052 18.977 9.156 1.00 87.56 255 SER A O 1
ATOM 1885 N N . GLY A 1 256 ? 1.140 17.206 8.086 1.00 87.25 256 GLY A N 1
ATOM 1886 C CA . GLY A 1 256 ? 2.272 16.292 8.192 1.00 87.25 256 GLY A CA 1
ATOM 1887 C C . GLY A 1 256 ? 2.206 15.378 9.417 1.00 87.25 256 GLY A C 1
ATOM 1888 O O . GLY A 1 256 ? 3.056 14.502 9.549 1.00 87.25 256 GLY A O 1
ATOM 1889 N N . ASP A 1 257 ? 1.214 15.530 10.298 1.00 90.44 257 ASP A N 1
ATOM 1890 C CA . ASP A 1 257 ? 1.081 14.697 11.497 1.00 90.44 257 ASP A CA 1
ATOM 1891 C C . ASP A 1 257 ? 0.728 13.233 11.180 1.00 90.44 257 ASP A C 1
ATOM 1893 O O . ASP A 1 257 ? 1.082 12.336 11.939 1.00 90.44 257 ASP A O 1
ATOM 1897 N N . GLY A 1 258 ? 0.085 12.962 10.042 1.00 90.75 258 GLY A N 1
ATOM 1898 C CA . GLY A 1 258 ? -0.237 11.606 9.597 1.00 90.75 258 GLY A CA 1
ATOM 1899 C C . GLY A 1 258 ? 0.965 10.870 9.001 1.00 90.75 258 GLY A C 1
ATOM 1900 O O . GLY A 1 258 ? 0.903 9.657 8.776 1.00 90.75 258 GLY A O 1
ATOM 1901 N N . ARG A 1 259 ? 2.071 11.586 8.753 1.00 89.56 259 ARG A N 1
ATOM 1902 C CA . ARG A 1 259 ? 3.344 10.995 8.325 1.00 89.56 259 ARG A CA 1
ATOM 1903 C C . ARG A 1 259 ? 4.061 10.311 9.477 1.00 89.56 259 ARG A C 1
ATOM 1905 O O . ARG A 1 259 ? 4.717 9.303 9.236 1.00 89.56 259 ARG A O 1
ATOM 1912 N N . GLN A 1 260 ? 3.896 10.814 10.700 1.00 90.88 260 GLN A N 1
ATOM 1913 C CA . GLN A 1 260 ? 4.417 10.200 11.916 1.00 90.88 260 GLN A CA 1
ATOM 1914 C C . GLN A 1 260 ? 3.545 8.998 12.285 1.00 90.88 260 GLN A C 1
ATOM 1916 O O . GLN A 1 260 ? 2.414 9.125 12.762 1.00 90.88 260 GLN A O 1
ATOM 1921 N N . LYS A 1 261 ? 4.048 7.804 11.985 1.00 92.75 261 LYS A N 1
ATOM 1922 C CA . LYS A 1 261 ? 3.255 6.576 12.024 1.00 92.75 261 LYS A CA 1
ATOM 1923 C C . LYS A 1 261 ? 4.092 5.379 12.427 1.00 92.75 261 LYS A C 1
ATOM 1925 O O . LYS A 1 261 ? 5.308 5.367 12.259 1.00 92.75 261 LYS A O 1
ATOM 1930 N N . ASP A 1 262 ? 3.395 4.355 12.889 1.00 93.50 262 ASP A N 1
ATOM 1931 C CA . ASP A 1 262 ? 3.964 3.048 13.158 1.00 93.50 262 ASP A CA 1
ATOM 1932 C C . ASP A 1 262 ? 3.676 2.146 11.965 1.00 93.50 262 ASP A C 1
ATOM 1934 O O . ASP A 1 262 ? 2.519 1.908 11.606 1.00 93.50 262 ASP A O 1
ATOM 1938 N N . MET A 1 263 ? 4.742 1.665 11.335 1.00 94.62 263 MET A N 1
ATOM 1939 C CA . MET A 1 263 ? 4.689 0.740 10.214 1.00 94.62 263 MET A CA 1
ATOM 1940 C C . MET A 1 263 ? 5.029 -0.652 10.718 1.00 94.62 263 MET A C 1
ATOM 1942 O O . MET A 1 263 ? 6.147 -0.903 11.162 1.00 94.62 263 MET A O 1
ATOM 1946 N N . ILE A 1 264 ? 4.074 -1.565 10.611 1.00 94.69 264 ILE A N 1
ATOM 1947 C CA . ILE A 1 264 ? 4.196 -2.944 11.071 1.00 94.69 264 ILE A CA 1
ATOM 1948 C C . ILE A 1 264 ? 4.054 -3.857 9.858 1.00 94.69 264 ILE A C 1
ATOM 1950 O O . ILE A 1 264 ? 3.075 -3.778 9.113 1.00 94.69 264 ILE A O 1
ATOM 1954 N N . SER A 1 265 ? 5.025 -4.740 9.634 1.00 95.56 265 SER A N 1
ATOM 1955 C CA . SER A 1 265 ? 4.861 -5.803 8.648 1.00 95.56 265 SER A CA 1
ATOM 1956 C C . SER A 1 265 ? 4.121 -6.968 9.284 1.00 95.56 265 SER A C 1
ATOM 1958 O O . SER A 1 265 ? 4.516 -7.498 10.320 1.00 95.56 265 SER A O 1
ATOM 1960 N N . THR A 1 266 ? 3.046 -7.382 8.632 1.00 95.62 266 THR A N 1
ATOM 1961 C CA . THR A 1 266 ? 2.285 -8.566 9.009 1.00 95.62 266 THR A CA 1
ATOM 1962 C C . THR A 1 266 ? 2.644 -9.717 8.078 1.00 95.62 266 THR A C 1
ATOM 1964 O O . THR A 1 266 ? 3.279 -9.521 7.036 1.00 95.62 266 THR A O 1
ATOM 1967 N N . ASP A 1 267 ? 2.205 -10.923 8.411 1.00 92.50 267 ASP A N 1
ATOM 1968 C CA . ASP A 1 267 ? 2.246 -12.073 7.508 1.00 92.50 267 ASP A CA 1
ATOM 1969 C C . ASP A 1 267 ? 1.541 -11.748 6.178 1.00 92.50 267 ASP A C 1
ATOM 1971 O O . ASP A 1 267 ? 2.114 -11.933 5.102 1.00 92.50 267 ASP A O 1
ATOM 1975 N N . ARG A 1 268 ? 0.379 -11.090 6.243 1.00 93.69 268 ARG A N 1
ATOM 1976 C CA . ARG A 1 268 ? -0.450 -10.748 5.076 1.00 93.69 268 ARG A CA 1
ATOM 1977 C C . ARG A 1 268 ? -0.050 -9.476 4.326 1.00 93.69 268 ARG A C 1
ATOM 1979 O O . ARG A 1 268 ? -0.546 -9.243 3.225 1.00 93.69 268 ARG A O 1
ATOM 1986 N N . GLY A 1 269 ? 0.840 -8.642 4.862 1.00 96.12 269 GLY A N 1
ATOM 1987 C CA . GLY A 1 269 ? 1.258 -7.403 4.201 1.00 96.12 269 GLY A CA 1
ATOM 1988 C C . GLY A 1 269 ? 1.828 -6.367 5.163 1.00 96.12 269 GLY A C 1
ATOM 1989 O O . GLY A 1 269 ? 2.837 -6.635 5.820 1.00 96.12 269 GLY A O 1
ATOM 1990 N N . PHE A 1 270 ? 1.200 -5.191 5.208 1.00 96.88 270 PHE A N 1
ATOM 1991 C CA . PHE A 1 270 ? 1.551 -4.099 6.116 1.00 96.88 270 PHE A CA 1
ATOM 1992 C C . PHE A 1 270 ? 0.320 -3.532 6.815 1.00 96.88 270 PHE A C 1
ATOM 1994 O O . PHE A 1 270 ? -0.750 -3.405 6.215 1.00 96.88 270 PHE A O 1
ATOM 2001 N N . TYR A 1 271 ? 0.532 -3.118 8.055 1.00 96.12 271 TYR A N 1
ATOM 2002 C CA . TYR A 1 271 ? -0.390 -2.357 8.877 1.00 96.12 271 TYR A CA 1
ATOM 2003 C C . TYR A 1 271 ? 0.304 -1.055 9.270 1.00 96.12 271 TYR A C 1
ATOM 2005 O O . TYR A 1 271 ? 1.373 -1.074 9.878 1.00 96.12 271 TYR A O 1
ATOM 2013 N N . ALA A 1 272 ? -0.285 0.070 8.890 1.00 95.94 272 ALA A N 1
ATOM 2014 C CA . ALA A 1 272 ? 0.163 1.394 9.282 1.00 95.94 272 ALA A CA 1
ATOM 2015 C C . ALA A 1 272 ? -0.852 1.981 10.262 1.00 95.94 272 ALA A C 1
ATOM 2017 O O . ALA A 1 272 ? -2.042 2.019 9.945 1.00 95.94 272 ALA A O 1
ATOM 2018 N N . ARG A 1 273 ? -0.402 2.476 11.415 1.00 94.81 273 ARG A N 1
ATOM 2019 C CA . ARG A 1 273 ? -1.237 3.288 12.315 1.00 94.81 273 ARG A CA 1
ATOM 2020 C C . ARG A 1 273 ? -0.610 4.650 12.528 1.00 94.81 273 ARG A C 1
ATOM 2022 O O . ARG A 1 273 ? 0.610 4.749 12.624 1.00 94.81 273 ARG A O 1
ATOM 2029 N N . LYS A 1 274 ? -1.430 5.692 12.626 1.00 95.50 274 LYS A N 1
ATOM 2030 C CA . LYS A 1 274 ? -0.929 7.008 13.032 1.00 95.50 274 LYS A CA 1
ATOM 2031 C C . LYS A 1 274 ? -0.354 6.900 14.448 1.00 95.50 274 LYS A C 1
ATOM 2033 O O . LYS A 1 274 ? -0.973 6.278 15.312 1.00 95.50 274 LYS A O 1
ATOM 2038 N N . HIS A 1 275 ? 0.837 7.454 14.667 1.00 93.75 275 HIS A N 1
ATOM 2039 C CA . HIS A 1 275 ? 1.521 7.308 15.948 1.00 93.75 275 HIS A CA 1
ATOM 2040 C C . HIS A 1 275 ? 0.693 7.968 17.061 1.00 93.75 275 HIS A C 1
ATOM 2042 O O . HIS A 1 275 ? 0.251 9.110 16.925 1.00 93.75 275 HIS A O 1
ATOM 2048 N N . GLY A 1 276 ? 0.442 7.232 18.147 1.00 92.31 276 GLY A N 1
ATOM 2049 C CA . GLY A 1 276 ? -0.397 7.699 19.257 1.00 92.31 276 GLY A CA 1
ATOM 2050 C C . GLY A 1 276 ? -1.902 7.819 18.955 1.00 92.31 276 GLY A C 1
ATOM 2051 O O . GLY A 1 276 ? -2.624 8.404 19.761 1.00 92.31 276 GLY A O 1
ATOM 2052 N N . ASP A 1 277 ? -2.391 7.274 17.837 1.00 94.69 277 ASP A N 1
ATOM 2053 C CA . ASP A 1 277 ? -3.809 7.277 17.439 1.00 94.69 277 ASP A CA 1
ATOM 2054 C C . ASP A 1 277 ? -4.271 5.843 17.076 1.00 94.69 277 ASP A C 1
ATOM 2056 O O . ASP A 1 277 ? -3.497 4.886 17.044 1.00 94.69 277 ASP A O 1
ATOM 2060 N N . ILE A 1 278 ? -5.566 5.690 16.812 1.00 95.56 278 ILE A N 1
ATOM 2061 C CA . ILE A 1 278 ? -6.267 4.448 16.450 1.00 95.56 278 ILE A CA 1
ATOM 2062 C C . ILE A 1 278 ? -6.665 4.406 14.968 1.00 95.56 278 ILE A C 1
ATOM 2064 O O . ILE A 1 278 ? -7.310 3.456 14.522 1.00 95.56 278 ILE A O 1
ATOM 2068 N N . ALA A 1 279 ? -6.302 5.425 14.189 1.00 97.06 279 ALA A N 1
ATOM 2069 C CA . ALA A 1 279 ? -6.509 5.428 12.747 1.00 97.06 279 ALA A CA 1
ATOM 2070 C C . ALA A 1 279 ? -5.495 4.525 12.038 1.00 97.06 279 ALA A C 1
ATOM 2072 O O . ALA A 1 279 ? -4.319 4.487 12.409 1.00 97.06 279 ALA A O 1
ATOM 2073 N N . THR A 1 280 ? -5.942 3.812 11.002 1.00 96.50 280 THR A N 1
ATOM 2074 C CA . THR A 1 280 ? -5.152 2.752 10.361 1.00 96.50 280 THR A CA 1
ATOM 2075 C C . THR A 1 280 ? -5.309 2.700 8.847 1.00 96.50 280 THR A C 1
ATOM 2077 O O . THR A 1 280 ? -6.370 3.004 8.297 1.00 96.50 280 THR A O 1
ATOM 2080 N N . VAL A 1 281 ? -4.251 2.240 8.179 1.00 96.69 281 VAL A N 1
ATOM 2081 C CA . VAL A 1 281 ? -4.237 1.817 6.777 1.00 96.69 281 VAL A CA 1
ATOM 2082 C C . VAL A 1 281 ? -3.654 0.410 6.704 1.00 96.69 281 VAL A C 1
ATOM 2084 O O . VAL A 1 281 ? -2.558 0.156 7.194 1.00 96.69 281 VAL A O 1
ATOM 2087 N N . ASN A 1 282 ? -4.361 -0.497 6.038 1.00 96.25 282 ASN A N 1
ATOM 2088 C CA . ASN A 1 282 ? -3.873 -1.839 5.737 1.00 96.25 282 ASN A CA 1
ATOM 2089 C C . ASN A 1 282 ? -3.514 -1.959 4.258 1.00 96.25 282 ASN A C 1
ATOM 2091 O O . ASN A 1 282 ? -4.303 -1.575 3.392 1.00 96.25 282 ASN A O 1
ATOM 2095 N N . ILE A 1 283 ? -2.357 -2.559 3.984 1.00 97.31 283 ILE A N 1
ATOM 2096 C CA . ILE A 1 283 ? -1.928 -2.996 2.655 1.00 97.31 283 ILE A CA 1
ATOM 2097 C C . ILE A 1 283 ? -1.889 -4.521 2.686 1.00 97.31 283 ILE A C 1
ATOM 2099 O O . ILE A 1 283 ? -0.976 -5.116 3.256 1.00 97.31 283 ILE A O 1
ATOM 2103 N N . VAL A 1 284 ? -2.882 -5.162 2.078 1.00 97.12 284 VAL A N 1
ATOM 2104 C CA . VAL A 1 284 ? -3.014 -6.620 2.043 1.00 97.12 284 VAL A CA 1
ATOM 2105 C C . VAL A 1 284 ? -2.418 -7.148 0.745 1.00 97.12 284 VAL A C 1
ATOM 2107 O O . VAL A 1 284 ? -2.888 -6.833 -0.353 1.00 97.12 284 VAL A O 1
ATOM 2110 N N . LEU A 1 285 ? -1.371 -7.952 0.891 1.00 97.00 285 LEU A N 1
ATOM 2111 C CA . LEU A 1 285 ? -0.585 -8.525 -0.194 1.00 97.00 285 LEU A CA 1
ATOM 2112 C C . LEU A 1 285 ? -0.797 -10.038 -0.287 1.00 97.00 285 LEU A C 1
ATOM 2114 O O . LEU A 1 285 ? -0.876 -10.558 -1.386 1.00 97.00 285 LEU A O 1
ATOM 2118 N N . ASP A 1 286 ? -1.014 -10.742 0.822 1.00 95.25 286 ASP A N 1
ATOM 2119 C CA . ASP A 1 286 ? -1.220 -12.195 0.841 1.00 95.25 286 ASP A CA 1
ATOM 2120 C C . ASP A 1 286 ? -2.501 -12.574 1.608 1.00 95.25 286 ASP A C 1
ATOM 2122 O O . ASP A 1 286 ? -2.556 -12.570 2.833 1.00 95.25 286 ASP A O 1
ATOM 2126 N N . ASP A 1 287 ? -3.586 -12.800 0.871 1.00 93.94 287 ASP A N 1
ATOM 2127 C CA . ASP A 1 287 ? -4.893 -13.225 1.363 1.00 93.94 287 ASP A CA 1
ATOM 2128 C C . ASP A 1 287 ? -5.658 -13.897 0.217 1.00 93.94 287 ASP A C 1
ATOM 2130 O O . ASP A 1 287 ? -6.171 -13.248 -0.705 1.00 93.94 287 ASP A O 1
ATOM 2134 N N . ALA A 1 288 ? -5.777 -15.220 0.307 1.00 91.75 288 ALA A N 1
ATOM 2135 C CA . ALA A 1 288 ? -6.481 -16.032 -0.676 1.00 91.75 288 ALA A CA 1
ATOM 2136 C C . ALA A 1 288 ? -7.972 -15.667 -0.818 1.00 91.75 288 ALA A C 1
ATOM 2138 O O . ALA A 1 288 ? -8.528 -15.809 -1.906 1.00 91.75 288 ALA A O 1
ATOM 2139 N N . THR A 1 289 ? -8.624 -15.160 0.234 1.00 91.00 289 THR A N 1
ATOM 2140 C CA . THR A 1 289 ? -10.048 -14.776 0.192 1.00 91.00 289 THR A CA 1
ATOM 2141 C C . THR A 1 289 ? -10.292 -13.503 -0.616 1.00 91.00 289 THR A C 1
ATOM 2143 O O . THR A 1 289 ? -11.365 -13.326 -1.193 1.00 91.00 289 THR A O 1
ATOM 2146 N N . LEU A 1 290 ? -9.276 -12.644 -0.722 1.00 92.62 290 LEU A N 1
ATOM 2147 C CA . LEU A 1 290 ? -9.276 -11.455 -1.577 1.00 92.62 290 LEU A CA 1
ATOM 2148 C C . LEU A 1 290 ? -8.609 -11.728 -2.939 1.00 92.62 290 LEU A C 1
ATOM 2150 O O . LEU A 1 290 ? -8.756 -10.946 -3.888 1.00 92.62 290 LEU A O 1
ATOM 2154 N N . GLY A 1 291 ? -7.899 -12.853 -3.050 1.00 94.94 291 GLY A N 1
ATOM 2155 C CA . GLY A 1 291 ? -7.087 -13.225 -4.204 1.00 94.94 291 GLY A CA 1
ATOM 2156 C C . GLY A 1 291 ? -5.885 -12.303 -4.395 1.00 94.94 291 GLY A C 1
ATOM 2157 O O . GLY A 1 291 ? -5.495 -12.072 -5.539 1.00 94.94 291 GLY A O 1
ATOM 2158 N N . THR A 1 292 ? -5.360 -11.703 -3.319 1.00 97.25 292 THR A N 1
ATOM 2159 C CA . THR A 1 292 ? -4.146 -10.874 -3.392 1.00 97.25 292 THR A CA 1
ATOM 2160 C C . THR A 1 292 ? -2.920 -11.748 -3.655 1.00 97.25 292 THR A C 1
ATOM 2162 O O . THR A 1 292 ? -2.977 -12.973 -3.553 1.00 97.25 292 THR A O 1
ATOM 2165 N N . SER A 1 293 ? -1.821 -11.133 -4.081 1.00 97.12 293 SER A N 1
ATOM 2166 C CA . SER A 1 293 ? -0.621 -11.847 -4.517 1.00 97.12 293 SER A CA 1
ATOM 2167 C C . SER A 1 293 ? 0.571 -11.613 -3.600 1.00 97.12 293 SER A C 1
ATOM 2169 O O . SER A 1 293 ? 1.080 -10.490 -3.534 1.00 97.12 293 SER A O 1
ATOM 2171 N N . GLU A 1 294 ? 1.058 -12.696 -2.985 1.00 95.94 294 GLU A N 1
ATOM 2172 C CA . GLU A 1 294 ? 2.226 -12.682 -2.103 1.00 95.94 294 GLU A CA 1
ATOM 2173 C C . GLU A 1 294 ? 3.392 -11.887 -2.730 1.00 95.94 294 GLU A C 1
ATOM 2175 O O . GLU A 1 294 ? 3.707 -12.071 -3.919 1.00 95.94 294 GLU A O 1
ATOM 2180 N N . PRO A 1 295 ? 4.017 -10.968 -1.972 1.00 97.25 295 PRO A N 1
ATOM 2181 C CA . PRO A 1 295 ? 5.121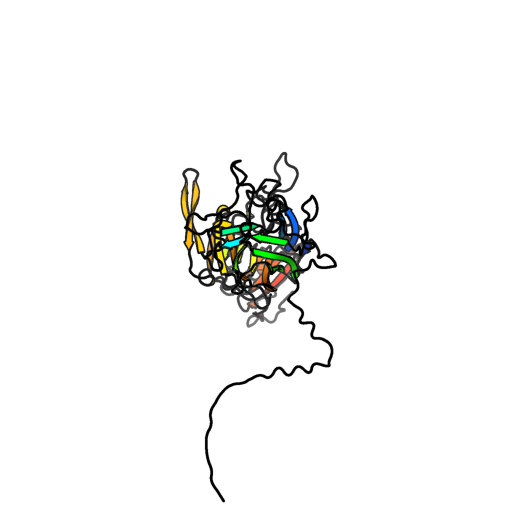 -10.168 -2.469 1.00 97.25 295 PRO A CA 1
ATOM 2182 C C . PRO A 1 295 ? 6.430 -10.966 -2.468 1.00 97.25 295 PRO A C 1
ATOM 2184 O O . PRO A 1 295 ? 6.659 -11.825 -1.622 1.00 97.25 295 PRO A O 1
ATOM 2187 N N . SER A 1 296 ? 7.335 -10.626 -3.380 1.00 97.75 296 SER A N 1
ATOM 2188 C CA . SER A 1 296 ? 8.712 -11.139 -3.390 1.00 97.75 296 SER A CA 1
ATOM 2189 C C . SER A 1 296 ? 9.626 -10.378 -2.425 1.00 97.75 296 SER A C 1
ATOM 2191 O O . SER A 1 296 ? 10.636 -10.918 -1.979 1.00 97.75 296 SER A O 1
ATOM 2193 N N . SER A 1 297 ? 9.269 -9.140 -2.069 1.00 97.88 297 SER A N 1
ATOM 2194 C CA . SER A 1 297 ? 9.968 -8.345 -1.055 1.00 97.88 297 SER A CA 1
ATOM 2195 C C . SER A 1 297 ? 9.007 -7.516 -0.205 1.00 97.88 297 SER A C 1
ATOM 2197 O O . SER A 1 297 ? 7.954 -7.083 -0.676 1.00 97.88 297 SER A O 1
ATOM 2199 N N . LYS A 1 298 ? 9.396 -7.260 1.047 1.00 97.50 298 LYS A N 1
ATOM 2200 C CA . LYS A 1 298 ? 8.744 -6.300 1.947 1.00 97.50 298 LYS A CA 1
ATOM 2201 C C . LYS A 1 298 ? 9.805 -5.432 2.613 1.00 97.50 298 LYS A C 1
ATOM 2203 O O . LYS A 1 298 ? 10.744 -5.965 3.200 1.00 97.50 298 LYS A O 1
ATOM 2208 N N . TRP A 1 299 ? 9.622 -4.121 2.570 1.00 97.25 299 TRP A N 1
ATOM 2209 C CA . TRP A 1 299 ? 10.545 -3.158 3.147 1.00 97.25 299 TRP A CA 1
ATOM 2210 C C . TRP A 1 299 ? 9.827 -2.078 3.956 1.00 97.25 299 TRP A C 1
ATOM 2212 O O . TRP A 1 299 ? 8.758 -1.622 3.550 1.00 97.25 299 TRP A O 1
ATOM 2222 N N . ILE A 1 300 ? 10.424 -1.669 5.080 1.00 95.81 300 ILE A N 1
ATOM 2223 C CA . ILE A 1 300 ? 9.977 -0.540 5.913 1.00 95.81 300 ILE A CA 1
ATOM 2224 C C . ILE A 1 300 ? 11.170 0.376 6.189 1.00 95.81 300 ILE A C 1
ATOM 2226 O O . ILE A 1 300 ? 12.200 -0.092 6.670 1.00 95.81 300 ILE A O 1
ATOM 2230 N N . GLY A 1 301 ? 11.044 1.678 5.953 1.00 92.75 301 GLY A N 1
ATOM 2231 C CA . GLY A 1 301 ? 12.108 2.622 6.294 1.00 92.75 301 GLY A CA 1
ATOM 2232 C C . GLY A 1 301 ? 11.806 4.055 5.896 1.00 92.75 301 GLY A C 1
ATOM 2233 O O . GLY A 1 301 ? 10.650 4.399 5.672 1.00 92.75 301 GLY A O 1
ATOM 2234 N N . ASP A 1 302 ? 12.843 4.885 5.816 1.00 87.31 302 ASP A N 1
ATOM 2235 C CA . ASP A 1 302 ? 12.726 6.301 5.475 1.00 87.31 302 ASP A CA 1
ATOM 2236 C C . ASP A 1 302 ? 12.124 6.505 4.082 1.00 87.31 302 ASP A C 1
ATOM 2238 O O . ASP A 1 302 ? 12.578 5.919 3.092 1.00 87.31 302 ASP A O 1
ATOM 2242 N N . PHE A 1 303 ? 11.123 7.378 3.976 1.00 83.25 303 PHE A N 1
ATOM 2243 C CA . PHE A 1 303 ? 10.401 7.569 2.720 1.00 83.25 303 PHE A CA 1
ATOM 2244 C C . PHE A 1 303 ? 11.323 7.907 1.535 1.00 83.25 303 PHE A C 1
ATOM 2246 O O . PHE A 1 303 ? 11.025 7.515 0.407 1.00 83.25 303 PHE A O 1
ATOM 2253 N N . SER A 1 304 ? 12.466 8.572 1.744 1.00 82.56 304 SER A N 1
ATOM 2254 C CA . SER A 1 304 ? 13.383 8.955 0.660 1.00 82.56 304 SER A CA 1
ATOM 2255 C C . SER A 1 304 ? 14.210 7.792 0.097 1.00 82.56 304 SER A C 1
ATOM 2257 O O . SER A 1 304 ? 14.888 7.942 -0.918 1.00 82.56 304 SER A O 1
ATOM 2259 N N . ARG A 1 305 ? 14.158 6.616 0.732 1.00 88.06 305 ARG A N 1
ATOM 2260 C CA . ARG A 1 305 ? 14.907 5.410 0.332 1.00 88.06 305 ARG A CA 1
ATOM 2261 C C . ARG A 1 305 ? 14.007 4.295 -0.198 1.00 88.06 305 ARG A C 1
ATOM 2263 O O . ARG A 1 305 ? 14.504 3.245 -0.610 1.00 88.06 305 ARG A O 1
ATOM 2270 N N . ARG A 1 306 ? 12.695 4.545 -0.256 1.00 89.88 306 ARG A N 1
ATOM 2271 C CA . ARG A 1 306 ? 11.652 3.579 -0.633 1.00 89.88 306 ARG A CA 1
ATOM 2272 C C . ARG A 1 306 ? 11.903 2.866 -1.963 1.00 89.88 306 ARG A C 1
ATOM 2274 O O . ARG A 1 306 ? 11.768 1.650 -2.027 1.00 89.88 306 ARG A O 1
ATOM 2281 N N . LEU A 1 307 ? 12.299 3.586 -3.019 1.00 91.06 307 LEU A N 1
ATOM 2282 C CA . LEU A 1 307 ? 12.562 2.965 -4.325 1.00 91.06 307 LEU A CA 1
ATOM 2283 C C . LEU A 1 307 ? 13.870 2.166 -4.318 1.00 91.06 307 LEU A C 1
ATOM 2285 O O . LEU A 1 307 ? 13.927 1.076 -4.884 1.00 91.06 307 LEU A O 1
ATOM 2289 N N . TYR A 1 308 ? 14.896 2.684 -3.640 1.00 92.56 308 TYR A N 1
ATOM 2290 C CA . TYR A 1 308 ? 16.215 2.056 -3.578 1.00 92.56 308 TYR A CA 1
ATOM 2291 C C . TYR A 1 308 ? 16.148 0.644 -2.981 1.00 92.56 308 TYR A C 1
ATOM 2293 O O . TYR A 1 308 ? 16.854 -0.252 -3.439 1.00 92.56 308 TYR A O 1
ATOM 2301 N N . TYR A 1 309 ? 15.252 0.426 -2.012 1.00 94.50 309 TYR A N 1
ATOM 2302 C CA . TYR A 1 309 ? 15.053 -0.866 -1.353 1.00 94.50 309 TYR A CA 1
ATOM 2303 C C . TYR A 1 309 ? 13.749 -1.588 -1.713 1.00 94.50 309 TYR A C 1
ATOM 2305 O O . TYR A 1 309 ? 13.471 -2.640 -1.143 1.00 94.50 309 TYR A O 1
ATOM 2313 N N . ALA A 1 310 ? 12.975 -1.104 -2.691 1.00 95.00 310 ALA A N 1
ATOM 2314 C CA . ALA A 1 310 ? 11.680 -1.695 -3.047 1.00 95.00 310 ALA A CA 1
ATOM 2315 C C . ALA A 1 310 ? 11.754 -3.198 -3.374 1.00 95.00 310 ALA A C 1
ATOM 2317 O O . ALA A 1 310 ? 10.792 -3.928 -3.144 1.00 95.00 310 ALA A O 1
ATOM 2318 N N . PHE A 1 311 ? 12.901 -3.674 -3.865 1.00 96.50 311 PHE A N 1
ATOM 2319 C CA . PHE A 1 311 ? 13.125 -5.055 -4.311 1.00 96.50 311 PHE A CA 1
ATOM 2320 C C . PHE A 1 311 ? 13.844 -5.944 -3.292 1.00 96.50 311 PHE A C 1
ATOM 2322 O O . PHE A 1 311 ? 14.156 -7.093 -3.593 1.00 96.50 311 PHE A O 1
ATOM 2329 N N . HIS A 1 312 ? 14.094 -5.437 -2.084 1.00 96.19 312 HIS A N 1
ATOM 2330 C CA . HIS A 1 312 ? 14.877 -6.128 -1.061 1.00 96.19 312 HIS A CA 1
ATOM 2331 C C . HIS A 1 312 ? 14.087 -6.204 0.237 1.00 96.19 312 HIS A C 1
ATOM 2333 O O . HIS A 1 312 ? 13.537 -5.207 0.694 1.00 96.19 312 HIS A O 1
ATOM 2339 N N . SER A 1 313 ? 14.023 -7.391 0.843 1.00 97.56 313 SER A N 1
ATOM 2340 C CA . SER A 1 313 ? 13.355 -7.523 2.137 1.00 97.56 313 SER A CA 1
ATOM 2341 C C . SER A 1 313 ? 14.233 -6.972 3.256 1.00 97.56 313 SER A C 1
ATOM 2343 O O . SER A 1 313 ? 15.429 -7.261 3.314 1.00 97.56 313 SER A O 1
ATOM 2345 N N . GLY A 1 314 ? 13.648 -6.203 4.166 1.00 96.94 314 GLY A N 1
ATOM 2346 C CA . GLY A 1 314 ? 14.356 -5.686 5.333 1.00 96.94 314 GLY A CA 1
ATOM 2347 C C . GLY A 1 314 ? 13.717 -4.434 5.908 1.00 96.94 314 GLY A C 1
ATOM 2348 O O . GLY A 1 314 ? 12.666 -3.988 5.461 1.00 96.94 314 GLY A O 1
ATOM 2349 N N . TYR A 1 315 ? 14.357 -3.855 6.911 1.00 95.44 315 TYR A N 1
ATOM 2350 C CA . TYR A 1 315 ? 13.852 -2.651 7.558 1.00 95.44 315 TYR A CA 1
ATOM 2351 C C . TYR A 1 315 ? 14.983 -1.690 7.889 1.00 95.44 315 TYR A C 1
ATOM 2353 O O . TYR A 1 315 ? 16.148 -2.083 7.999 1.00 95.44 315 TYR A O 1
ATOM 2361 N N . GLU A 1 316 ? 14.645 -0.424 8.070 1.00 92.69 316 GLU A N 1
ATOM 2362 C CA . GLU A 1 316 ? 15.593 0.580 8.518 1.00 92.69 316 GLU A CA 1
ATOM 2363 C C . GLU A 1 316 ? 15.509 0.845 10.016 1.00 92.69 316 GLU A C 1
ATOM 2365 O O . GLU A 1 316 ? 14.443 0.811 10.631 1.00 92.69 316 GLU A O 1
ATOM 2370 N N . SER A 1 317 ? 16.672 1.132 10.592 1.00 90.25 317 SER A N 1
ATOM 2371 C CA . SER A 1 317 ? 16.829 1.619 11.959 1.00 90.25 317 SER A CA 1
ATOM 2372 C C . SER A 1 317 ? 17.656 2.898 11.959 1.00 90.25 317 SER A C 1
ATOM 2374 O O . SER A 1 317 ? 18.577 3.040 11.150 1.00 90.25 317 SER A O 1
ATOM 2376 N N . VAL A 1 318 ? 17.378 3.809 12.892 1.00 89.38 318 VAL A N 1
ATOM 2377 C CA . VAL A 1 318 ? 18.206 5.006 13.082 1.00 89.38 318 VAL A CA 1
ATOM 2378 C C . VAL A 1 318 ? 19.598 4.582 13.553 1.00 89.38 318 VAL A C 1
ATOM 2380 O O . VAL A 1 318 ? 19.749 3.971 14.608 1.00 89.38 318 VAL A O 1
ATOM 2383 N N . ALA A 1 319 ? 20.618 4.902 12.762 1.00 89.44 319 ALA A N 1
ATOM 2384 C CA . ALA A 1 319 ? 22.020 4.642 13.085 1.00 89.44 319 ALA A CA 1
ATOM 2385 C C . ALA A 1 319 ? 22.701 5.845 13.764 1.00 89.44 319 ALA A C 1
ATOM 2387 O O . ALA A 1 319 ? 23.800 5.719 14.304 1.00 89.44 319 ALA A O 1
ATOM 2388 N N . GLY A 1 320 ? 22.038 7.001 13.770 1.00 90.69 320 GLY A N 1
ATOM 2389 C CA . GLY A 1 320 ? 22.419 8.202 14.505 1.00 90.69 320 GLY A CA 1
ATOM 2390 C C . GLY A 1 320 ? 21.762 9.444 13.909 1.00 90.69 320 GLY A C 1
ATOM 2391 O O . GLY A 1 320 ? 20.838 9.329 13.108 1.00 90.69 320 GLY A O 1
ATOM 2392 N N . HIS A 1 321 ? 22.248 10.624 14.296 1.00 91.75 321 HIS A N 1
ATOM 2393 C CA . HIS A 1 321 ? 21.748 11.909 13.806 1.00 91.75 321 HIS A CA 1
ATOM 2394 C C . HIS A 1 321 ? 22.891 12.769 13.259 1.00 91.75 321 HIS A C 1
ATOM 2396 O O . HIS A 1 321 ? 24.010 12.722 13.776 1.00 91.75 321 HIS A O 1
ATOM 2402 N N . ASP A 1 322 ? 22.616 13.541 12.209 1.00 88.62 322 ASP A N 1
ATOM 2403 C CA . ASP A 1 322 ? 23.547 14.547 11.703 1.00 88.62 322 ASP A CA 1
ATOM 2404 C C . ASP A 1 322 ? 23.620 15.778 12.630 1.00 88.62 322 ASP A C 1
ATOM 2406 O O . ASP A 1 322 ? 22.949 15.862 13.661 1.00 88.62 322 ASP A O 1
ATOM 2410 N N . THR A 1 323 ? 24.449 16.765 12.276 1.00 92.25 323 THR A N 1
ATOM 2411 C CA . THR A 1 323 ? 24.631 17.984 13.084 1.00 92.25 323 THR A CA 1
ATOM 2412 C C . THR A 1 323 ? 23.385 18.870 13.171 1.00 92.25 323 THR A C 1
ATOM 2414 O O . THR A 1 323 ? 23.348 19.770 14.008 1.00 92.25 323 THR A O 1
ATOM 2417 N N . LEU A 1 324 ? 22.378 18.631 12.326 1.00 88.94 324 LEU A N 1
ATOM 2418 C CA . LEU A 1 324 ? 21.080 19.305 12.339 1.00 88.94 324 LEU A CA 1
ATOM 2419 C C . LEU A 1 324 ? 20.012 18.476 13.071 1.00 88.94 324 LEU A C 1
ATOM 2421 O O . LEU A 1 324 ? 18.848 18.867 13.084 1.00 88.94 324 LEU A O 1
ATOM 2425 N N . GLY A 1 325 ? 20.393 17.346 13.677 1.00 85.19 325 GLY A N 1
ATOM 2426 C CA . GLY A 1 325 ? 19.479 16.455 14.384 1.00 85.19 325 GLY A CA 1
ATOM 2427 C C . GLY A 1 325 ? 18.620 15.591 13.460 1.00 85.19 325 GLY A C 1
ATOM 2428 O O . GLY A 1 325 ? 17.639 15.025 13.925 1.00 85.19 325 GLY A O 1
ATOM 2429 N N . ARG A 1 326 ? 18.953 15.474 12.168 1.00 83.12 326 ARG A N 1
ATOM 2430 C CA . ARG A 1 326 ? 18.215 14.612 11.232 1.00 83.12 326 ARG A CA 1
ATOM 2431 C C . ARG A 1 326 ? 18.739 13.179 11.326 1.00 83.12 326 ARG A C 1
ATOM 2433 O O . ARG A 1 326 ? 19.961 13.003 11.315 1.00 83.12 326 ARG A O 1
ATOM 2440 N N . PRO A 1 327 ? 17.869 12.161 11.408 1.00 85.69 327 PRO A N 1
ATOM 2441 C CA . PRO A 1 327 ? 18.314 10.780 11.506 1.00 85.69 327 PRO A CA 1
ATOM 2442 C C . PRO A 1 327 ? 19.013 10.338 10.216 1.00 85.69 327 PRO A C 1
ATOM 2444 O O . PRO A 1 327 ? 18.609 10.701 9.112 1.00 85.69 327 PRO A O 1
ATOM 2447 N N . PHE A 1 328 ? 20.054 9.520 10.353 1.00 87.44 328 PHE A N 1
ATOM 2448 C CA . PHE A 1 328 ? 20.575 8.711 9.257 1.00 87.44 328 PHE A CA 1
ATOM 2449 C C . PHE A 1 328 ? 20.267 7.242 9.520 1.00 87.44 328 PHE A C 1
ATOM 2451 O O . PHE A 1 328 ? 20.374 6.750 10.646 1.00 87.44 328 PHE A O 1
ATOM 2458 N N . TYR A 1 329 ? 19.878 6.539 8.464 1.00 89.75 329 TYR A N 1
ATOM 2459 C CA . TYR A 1 329 ? 19.303 5.207 8.572 1.00 89.75 329 TYR A CA 1
ATOM 2460 C C . TYR A 1 329 ? 20.285 4.124 8.129 1.00 89.75 329 TYR A C 1
ATOM 2462 O O . TYR A 1 329 ? 20.988 4.256 7.122 1.00 89.75 329 TYR A O 1
ATOM 2470 N N . GLN A 1 330 ? 20.290 3.013 8.855 1.00 92.62 330 GLN A N 1
ATOM 2471 C CA . GLN A 1 330 ? 20.954 1.778 8.462 1.00 92.62 330 GLN A CA 1
ATOM 2472 C C . GLN A 1 330 ? 19.916 0.778 7.964 1.00 92.62 330 GLN A C 1
ATOM 2474 O O . GLN A 1 330 ? 18.911 0.537 8.628 1.00 92.62 330 GLN A O 1
ATOM 2479 N N . PHE A 1 331 ? 20.197 0.172 6.811 1.00 94.25 331 PHE A N 1
ATOM 2480 C CA . PHE A 1 331 ? 19.395 -0.917 6.272 1.00 94.25 331 PHE A CA 1
ATOM 2481 C C . PHE A 1 331 ? 19.769 -2.246 6.938 1.00 94.25 331 PHE A C 1
ATOM 2483 O O . PHE A 1 331 ? 20.945 -2.612 6.988 1.00 94.25 331 PHE A O 1
ATOM 2490 N N . ASN A 1 332 ? 18.761 -2.972 7.416 1.00 96.00 332 ASN A N 1
ATOM 2491 C CA . ASN A 1 332 ? 18.876 -4.300 8.007 1.00 96.00 332 ASN A CA 1
ATOM 2492 C C . ASN A 1 332 ? 18.226 -5.319 7.054 1.00 96.00 332 ASN A C 1
ATOM 2494 O O . ASN A 1 332 ? 17.002 -5.490 7.092 1.00 96.00 332 ASN A O 1
ATOM 2498 N N . PRO A 1 333 ? 19.007 -5.967 6.170 1.00 96.38 333 PRO A N 1
ATOM 2499 C CA . PRO A 1 333 ? 18.467 -6.903 5.193 1.00 96.38 333 PRO A CA 1
ATOM 2500 C C . PRO A 1 333 ? 17.948 -8.170 5.869 1.00 96.38 333 PRO A C 1
ATOM 2502 O O . PRO A 1 333 ? 18.564 -8.695 6.798 1.00 96.38 333 PRO A O 1
ATOM 2505 N N . LEU A 1 334 ? 16.851 -8.707 5.342 1.00 96.44 334 LEU A N 1
ATOM 2506 C CA . LEU A 1 334 ? 16.297 -10.000 5.723 1.00 96.44 334 LEU A CA 1
ATOM 2507 C C . LEU A 1 334 ? 16.196 -10.907 4.495 1.00 96.44 334 LEU A C 1
ATOM 2509 O O . LEU A 1 334 ? 15.921 -10.457 3.387 1.00 96.44 334 LEU A O 1
ATOM 2513 N N . GLY A 1 335 ? 16.412 -12.208 4.696 1.00 92.38 335 GLY A N 1
ATOM 2514 C CA . GLY A 1 335 ? 16.458 -13.172 3.593 1.00 92.38 335 GLY A CA 1
ATOM 2515 C C . GLY A 1 335 ? 15.097 -13.534 2.990 1.00 92.38 335 GLY A C 1
ATOM 2516 O O . GLY A 1 335 ? 15.061 -14.105 1.906 1.00 92.38 335 GLY A O 1
ATOM 2517 N N . THR A 1 336 ? 13.985 -13.245 3.676 1.00 93.69 336 THR A N 1
ATOM 2518 C CA . THR A 1 336 ? 12.629 -13.609 3.235 1.00 93.69 336 THR A CA 1
ATOM 2519 C C . THR A 1 336 ? 11.594 -12.576 3.679 1.00 93.69 336 THR A C 1
ATOM 2521 O O . THR A 1 336 ? 11.786 -11.873 4.672 1.00 93.69 336 THR A O 1
ATOM 2524 N N . THR A 1 337 ? 10.456 -12.532 2.983 1.00 94.75 337 THR A N 1
ATOM 2525 C CA . THR A 1 337 ? 9.277 -11.745 3.382 1.00 94.75 337 THR A CA 1
ATOM 2526 C C . THR A 1 337 ? 8.658 -12.254 4.682 1.00 94.75 337 THR A C 1
ATOM 2528 O O . THR A 1 337 ? 8.202 -11.453 5.491 1.00 94.75 337 THR A O 1
ATOM 2531 N N . ALA A 1 338 ? 8.701 -13.564 4.939 1.00 92.81 338 ALA A N 1
ATOM 2532 C CA . ALA A 1 338 ? 8.216 -14.147 6.190 1.00 92.81 338 ALA A CA 1
ATOM 2533 C C . ALA A 1 338 ? 8.976 -13.617 7.420 1.00 92.81 338 ALA A C 1
ATOM 2535 O O . ALA A 1 338 ? 8.360 -13.370 8.456 1.00 92.81 338 ALA A O 1
ATOM 2536 N N . ALA A 1 339 ? 10.289 -13.375 7.298 1.00 95.25 339 ALA A N 1
ATOM 2537 C CA . ALA A 1 339 ? 11.117 -12.824 8.374 1.00 95.25 339 ALA A CA 1
ATOM 2538 C C . ALA A 1 339 ? 10.783 -11.362 8.732 1.00 95.25 339 ALA A C 1
ATOM 2540 O O . ALA A 1 339 ? 11.217 -10.881 9.782 1.00 95.25 339 ALA A O 1
ATOM 2541 N N . MET A 1 340 ? 10.024 -10.662 7.878 1.00 94.12 340 MET A N 1
ATOM 2542 C CA . MET A 1 340 ? 9.505 -9.325 8.172 1.00 94.12 340 MET A CA 1
ATOM 2543 C C . MET A 1 340 ? 8.301 -9.353 9.120 1.00 94.12 340 MET A C 1
ATOM 2545 O O . MET A 1 340 ? 8.038 -8.346 9.762 1.00 94.12 340 MET A O 1
ATOM 2549 N N . THR A 1 341 ? 7.582 -10.470 9.251 1.00 92.19 341 THR A N 1
ATOM 2550 C CA . THR A 1 341 ? 6.373 -10.548 10.090 1.00 92.19 341 THR A CA 1
ATOM 2551 C C . THR A 1 341 ? 6.664 -10.142 11.537 1.00 92.19 341 THR A C 1
ATOM 2553 O O . THR A 1 341 ? 7.596 -10.656 12.156 1.00 92.19 341 THR A O 1
ATOM 2556 N N . GLY A 1 342 ? 5.870 -9.216 12.072 1.00 91.31 342 GLY A N 1
ATOM 2557 C CA . GLY A 1 342 ? 6.036 -8.656 13.413 1.00 91.31 342 GLY A CA 1
ATOM 2558 C C . GLY A 1 342 ? 7.144 -7.607 13.532 1.00 91.31 342 GLY A C 1
ATOM 2559 O O . GLY A 1 342 ? 7.338 -7.061 14.614 1.00 91.31 342 GLY A O 1
ATOM 2560 N N . ARG A 1 343 ? 7.882 -7.296 12.456 1.00 93.19 343 ARG A N 1
ATOM 2561 C CA . ARG A 1 343 ? 8.820 -6.166 12.452 1.00 93.19 343 ARG A CA 1
ATOM 2562 C C . ARG A 1 343 ? 8.039 -4.862 12.412 1.00 93.19 343 ARG A C 1
ATOM 2564 O O . ARG A 1 343 ? 7.205 -4.677 11.523 1.00 93.19 343 ARG A O 1
ATOM 2571 N N . SER A 1 344 ? 8.368 -3.962 13.331 1.00 91.00 344 SER A N 1
ATOM 2572 C CA . SER A 1 344 ? 7.866 -2.596 13.350 1.00 91.00 344 SER A CA 1
ATOM 2573 C C . SER A 1 344 ? 9.007 -1.584 13.276 1.00 91.00 344 SER A C 1
ATOM 2575 O O . SER A 1 344 ? 10.100 -1.804 13.805 1.00 91.00 344 SER A O 1
ATOM 2577 N N . THR A 1 345 ? 8.732 -0.473 12.600 1.00 90.44 345 THR A N 1
ATOM 2578 C CA . THR A 1 345 ? 9.459 0.786 12.761 1.00 90.44 345 THR A CA 1
ATOM 2579 C C . THR A 1 345 ? 8.407 1.831 13.113 1.00 90.44 345 THR A C 1
ATOM 2581 O O . THR A 1 345 ? 7.343 1.868 12.494 1.00 90.44 345 THR A O 1
ATOM 2584 N N . GLU A 1 346 ? 8.668 2.625 14.143 1.00 90.50 346 GLU A N 1
ATOM 2585 C CA . GLU A 1 346 ? 7.645 3.414 14.837 1.00 90.50 346 GLU A CA 1
ATOM 2586 C C . GLU A 1 346 ? 8.063 4.877 14.954 1.00 90.50 346 GLU A C 1
ATOM 2588 O O . GLU A 1 346 ? 9.249 5.194 14.834 1.00 90.50 346 GLU A O 1
ATOM 2593 N N . ASP A 1 347 ? 7.078 5.746 15.182 1.00 90.12 347 ASP A N 1
ATOM 2594 C CA . ASP A 1 347 ? 7.283 7.155 15.534 1.00 90.12 347 ASP A CA 1
ATOM 2595 C C . ASP A 1 347 ? 8.157 7.962 14.545 1.00 90.12 347 ASP A C 1
ATOM 2597 O O . ASP A 1 347 ? 9.026 8.746 14.929 1.00 90.12 347 ASP A O 1
ATOM 2601 N N . SER A 1 348 ? 7.977 7.755 13.235 1.00 87.44 348 SER A N 1
ATOM 2602 C CA . SER A 1 348 ? 8.751 8.481 12.216 1.00 87.44 348 SER A CA 1
ATOM 2603 C C . SER A 1 348 ? 8.008 8.603 10.879 1.00 87.44 348 SER A C 1
ATOM 2605 O O . SER A 1 348 ? 6.963 7.979 10.670 1.00 87.44 348 SER A O 1
ATOM 2607 N N . ASP A 1 349 ? 8.560 9.403 9.963 1.00 86.62 349 ASP A N 1
ATOM 2608 C CA . ASP A 1 349 ? 8.101 9.544 8.577 1.00 86.62 349 ASP A CA 1
ATOM 2609 C C . ASP A 1 349 ? 8.568 8.360 7.716 1.00 86.62 349 ASP A C 1
ATOM 2611 O O . ASP A 1 349 ? 9.563 8.397 6.984 1.00 86.62 349 ASP A O 1
ATOM 2615 N N . LEU A 1 350 ? 7.868 7.245 7.900 1.00 86.75 350 LEU A N 1
ATOM 2616 C CA . LEU A 1 350 ? 8.230 5.954 7.327 1.00 86.75 350 LEU A CA 1
ATOM 2617 C C . LEU A 1 350 ? 7.465 5.669 6.034 1.00 86.75 350 LEU A C 1
ATOM 2619 O O . LEU A 1 350 ? 6.413 6.229 5.762 1.00 86.75 350 LEU A O 1
ATOM 2623 N N . SER A 1 351 ? 7.938 4.736 5.228 1.00 88.19 351 SER A N 1
ATOM 2624 C CA . SER A 1 351 ? 7.202 4.209 4.082 1.00 88.19 351 SER A CA 1
ATOM 2625 C C . SER A 1 351 ? 7.315 2.696 4.034 1.00 88.19 351 SER A C 1
ATOM 2627 O O . SER A 1 351 ? 8.310 2.117 4.472 1.00 88.19 351 SER A O 1
ATOM 2629 N N . ALA A 1 352 ? 6.292 2.061 3.466 1.00 92.81 352 ALA A N 1
ATOM 2630 C CA . ALA A 1 352 ? 6.394 0.684 3.014 1.00 92.81 352 ALA A CA 1
ATOM 2631 C C . ALA A 1 352 ? 6.780 0.663 1.535 1.00 92.81 352 ALA A C 1
ATOM 2633 O O . ALA A 1 352 ? 6.267 1.443 0.730 1.00 92.81 352 ALA A O 1
ATOM 2634 N N . ALA A 1 353 ? 7.633 -0.287 1.174 1.00 95.38 353 ALA A N 1
ATOM 2635 C CA . ALA A 1 353 ? 7.834 -0.678 -0.209 1.00 95.38 353 ALA A CA 1
ATOM 2636 C C . ALA A 1 353 ? 7.721 -2.196 -0.330 1.00 95.38 353 ALA A C 1
ATOM 2638 O O . ALA A 1 353 ? 8.034 -2.948 0.594 1.00 95.38 353 ALA A O 1
ATOM 2639 N N . PHE A 1 354 ? 7.232 -2.655 -1.469 1.00 97.25 354 PHE A N 1
ATOM 2640 C CA . PHE A 1 354 ? 7.103 -4.076 -1.758 1.00 97.25 354 PHE A CA 1
ATOM 2641 C C . PHE A 1 354 ? 7.163 -4.297 -3.257 1.00 97.25 354 PHE A C 1
ATOM 2643 O O . PHE A 1 354 ? 6.929 -3.379 -4.049 1.00 97.25 354 PHE A O 1
ATOM 2650 N N . SER A 1 355 ? 7.483 -5.524 -3.649 1.00 98.00 355 SER A N 1
ATOM 2651 C CA . SER A 1 355 ? 7.631 -5.856 -5.058 1.00 98.00 355 SER A CA 1
ATOM 2652 C C . SER A 1 355 ? 7.203 -7.274 -5.391 1.00 98.00 355 SER A C 1
ATOM 2654 O O . SER A 1 355 ? 7.006 -8.113 -4.509 1.00 98.00 355 SER A O 1
ATOM 2656 N N . TRP A 1 356 ? 7.120 -7.542 -6.690 1.00 98.44 356 TRP A N 1
ATOM 2657 C CA . TRP A 1 356 ? 7.085 -8.883 -7.252 1.00 98.44 356 TRP A CA 1
ATOM 2658 C C . TRP A 1 356 ? 8.265 -9.087 -8.203 1.00 98.44 356 TRP A C 1
ATOM 2660 O O . TRP A 1 356 ? 8.557 -8.232 -9.041 1.00 98.44 356 TRP A O 1
ATOM 2670 N N . GLU A 1 357 ? 8.900 -10.252 -8.111 1.00 98.06 357 GLU A N 1
ATOM 2671 C CA . GLU A 1 357 ? 9.740 -10.798 -9.173 1.00 98.06 357 GLU A CA 1
ATOM 2672 C C . GLU A 1 357 ? 8.839 -11.552 -10.158 1.00 98.06 357 GLU A C 1
ATOM 2674 O O . GLU A 1 357 ? 8.072 -12.442 -9.780 1.00 98.06 357 GLU A O 1
ATOM 2679 N N . LEU A 1 358 ? 8.915 -11.181 -11.432 1.00 98.06 358 LEU A N 1
ATOM 2680 C CA . LEU A 1 358 ? 8.158 -11.778 -12.524 1.00 98.06 358 LEU A CA 1
ATOM 2681 C C . LEU A 1 358 ? 9.139 -12.401 -13.513 1.00 98.06 358 LEU A C 1
ATOM 2683 O O . LEU A 1 358 ? 10.103 -11.748 -13.895 1.00 98.06 358 LEU A O 1
ATOM 2687 N N . ASN A 1 359 ? 8.878 -13.620 -13.987 1.00 97.44 359 ASN A N 1
ATOM 2688 C CA . ASN A 1 359 ? 9.567 -14.171 -15.156 1.00 97.44 359 ASN A CA 1
ATOM 2689 C C . ASN A 1 359 ? 8.566 -14.281 -16.303 1.00 97.44 359 ASN A C 1
ATOM 2691 O O . ASN A 1 359 ? 7.773 -15.218 -16.343 1.00 97.44 359 ASN A O 1
ATOM 2695 N N . LEU A 1 360 ? 8.584 -13.298 -17.197 1.00 96.94 360 LEU A N 1
ATOM 2696 C CA . LEU A 1 360 ? 7.573 -13.137 -18.234 1.00 96.94 360 LEU A CA 1
ATOM 2697 C C . LEU A 1 360 ? 8.034 -13.798 -19.535 1.00 96.94 360 LEU A C 1
ATOM 2699 O O . LEU A 1 360 ? 9.155 -13.552 -19.985 1.00 96.94 360 LEU A O 1
ATOM 2703 N N . ARG A 1 361 ? 7.187 -14.629 -20.148 1.00 95.69 361 ARG A N 1
ATOM 2704 C CA . ARG A 1 361 ? 7.449 -15.275 -21.447 1.00 95.69 361 ARG A CA 1
ATOM 2705 C C . 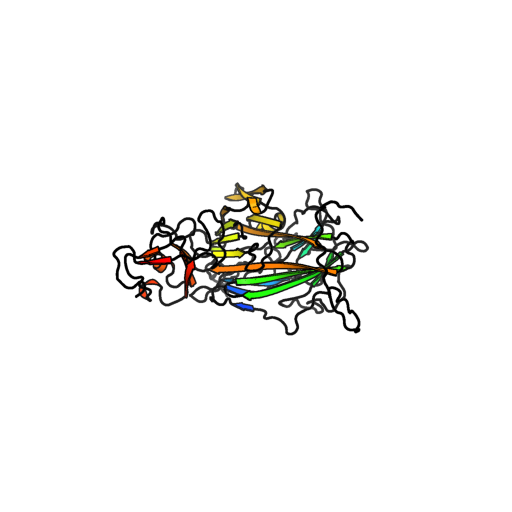ARG A 1 361 ? 6.648 -14.627 -22.582 1.00 95.69 361 ARG A C 1
ATOM 2707 O O . ARG A 1 361 ? 5.666 -13.937 -22.310 1.00 95.69 361 ARG A O 1
ATOM 2714 N N . PRO A 1 362 ? 7.029 -14.854 -23.855 1.00 94.19 362 PRO A N 1
ATOM 2715 C CA . PRO A 1 362 ? 6.223 -14.419 -24.993 1.00 94.19 362 PRO A CA 1
ATOM 2716 C C . PRO A 1 362 ? 4.781 -14.935 -24.901 1.00 94.19 362 PRO A C 1
ATOM 2718 O O . PRO A 1 362 ? 4.564 -16.134 -24.722 1.00 94.19 362 PRO A O 1
ATOM 2721 N N . GLY A 1 363 ? 3.811 -14.034 -25.031 1.00 91.38 363 GLY A N 1
ATOM 2722 C CA . GLY A 1 363 ? 2.384 -14.331 -24.949 1.00 91.38 363 GLY A CA 1
ATOM 2723 C C . GLY A 1 363 ? 1.866 -14.637 -23.539 1.00 91.38 363 GLY A C 1
ATOM 2724 O O . GLY A 1 363 ? 0.703 -14.981 -23.393 1.00 91.38 363 GLY A O 1
ATOM 2725 N N . GLU A 1 364 ? 2.681 -14.559 -22.486 1.00 94.06 364 GLU A N 1
ATOM 2726 C CA . GLU A 1 364 ? 2.222 -14.840 -21.120 1.00 94.06 364 GLU A CA 1
ATOM 2727 C C . GLU A 1 364 ? 1.613 -13.587 -20.483 1.00 94.06 364 GLU A C 1
ATOM 2729 O O . GLU A 1 364 ? 2.200 -12.509 -20.568 1.00 94.06 364 GLU A O 1
ATOM 2734 N N . THR A 1 365 ? 0.472 -13.733 -19.800 1.00 95.38 365 THR A N 1
ATOM 2735 C CA . THR A 1 365 ? -0.085 -12.699 -18.916 1.00 95.38 365 THR A CA 1
ATOM 2736 C C . THR A 1 365 ? 0.066 -13.127 -17.463 1.00 95.38 365 THR A C 1
ATOM 2738 O O . THR A 1 365 ? -0.476 -14.154 -17.056 1.00 95.38 365 THR A O 1
ATOM 2741 N N . ILE A 1 366 ? 0.746 -12.312 -16.661 1.00 97.50 366 ILE A N 1
ATOM 2742 C CA . ILE A 1 366 ? 0.814 -12.463 -15.207 1.00 97.50 366 ILE A CA 1
ATOM 2743 C C . ILE A 1 366 ? -0.115 -11.433 -14.565 1.00 97.50 366 ILE A C 1
ATOM 2745 O O . ILE A 1 366 ? -0.055 -10.246 -14.882 1.00 97.50 366 ILE A O 1
ATOM 2749 N N . HIS A 1 367 ? -0.954 -11.893 -13.638 1.00 97.31 367 HIS A N 1
ATOM 2750 C CA . HIS A 1 367 ? -1.834 -11.058 -12.823 1.00 97.31 367 HIS A CA 1
ATOM 2751 C C . HIS A 1 367 ? -1.331 -11.008 -11.379 1.00 97.31 367 HIS A C 1
ATOM 2753 O O . HIS A 1 367 ? -0.898 -12.021 -10.824 1.00 97.31 367 HIS A O 1
ATOM 2759 N N . LYS A 1 368 ? -1.381 -9.817 -10.783 1.00 98.00 368 LYS A N 1
ATOM 2760 C CA . LYS A 1 368 ? -1.078 -9.564 -9.377 1.00 98.00 368 LYS A CA 1
ATOM 2761 C C . LYS A 1 368 ? -2.147 -8.668 -8.763 1.00 98.00 368 LYS A C 1
ATOM 2763 O O . LYS A 1 368 ? -2.649 -7.764 -9.425 1.00 98.00 368 LYS A O 1
ATOM 2768 N N . ARG A 1 369 ? -2.495 -8.885 -7.497 1.00 98.31 369 ARG A N 1
ATOM 2769 C CA . ARG A 1 369 ? -3.542 -8.112 -6.812 1.00 98.31 369 ARG A CA 1
ATOM 2770 C C . ARG A 1 369 ? -3.098 -7.622 -5.441 1.00 98.31 369 ARG A C 1
ATOM 2772 O O . ARG A 1 369 ? -2.475 -8.363 -4.687 1.00 98.31 369 ARG A O 1
ATOM 2779 N N . ILE A 1 370 ? -3.518 -6.404 -5.113 1.00 98.31 370 ILE A N 1
ATOM 2780 C CA . ILE A 1 370 ? -3.394 -5.776 -3.794 1.00 98.31 370 ILE A CA 1
ATOM 2781 C C . ILE A 1 370 ? -4.784 -5.356 -3.322 1.00 98.31 370 ILE A C 1
ATOM 2783 O O . ILE A 1 370 ? -5.614 -4.936 -4.134 1.00 98.31 370 ILE A O 1
ATOM 2787 N N . ALA A 1 371 ? -5.025 -5.431 -2.016 1.00 97.69 371 ALA A N 1
ATOM 2788 C CA . ALA A 1 371 ? -6.180 -4.808 -1.386 1.00 97.69 371 ALA A CA 1
ATOM 2789 C C . ALA A 1 371 ? -5.736 -3.773 -0.347 1.00 97.69 371 ALA A C 1
ATOM 2791 O O . ALA A 1 371 ? -4.800 -4.004 0.413 1.00 97.69 371 ALA A O 1
ATOM 2792 N N . TYR A 1 372 ? -6.433 -2.644 -0.304 1.00 97.50 372 TYR A N 1
ATOM 2793 C CA . TYR A 1 372 ? -6.216 -1.573 0.659 1.00 97.50 372 TYR A CA 1
ATOM 2794 C C . TYR A 1 372 ? -7.478 -1.344 1.474 1.00 97.50 372 TYR A C 1
ATOM 2796 O O . TYR A 1 372 ? -8.581 -1.422 0.931 1.00 97.50 372 TYR A O 1
ATOM 2804 N N . SER A 1 373 ? -7.326 -1.015 2.751 1.00 95.75 373 SER A N 1
ATOM 2805 C CA . SER A 1 373 ? -8.436 -0.525 3.571 1.00 95.75 373 SER A CA 1
ATOM 2806 C C . SER A 1 373 ? -7.963 0.545 4.537 1.00 95.75 373 SER A C 1
ATOM 2808 O O . SER A 1 373 ? -6.838 0.473 5.030 1.00 95.75 373 SER A O 1
ATOM 2810 N N . TYR A 1 374 ? -8.853 1.476 4.855 1.00 96.50 374 TYR A N 1
ATOM 2811 C CA . TYR A 1 374 ? -8.661 2.497 5.876 1.00 96.50 374 TYR A CA 1
ATOM 2812 C C . TYR A 1 374 ? -9.745 2.375 6.944 1.00 96.50 374 TYR A C 1
ATOM 2814 O O . TYR A 1 374 ? -10.907 2.107 6.613 1.00 96.50 374 TYR A O 1
ATOM 2822 N N . THR A 1 375 ? -9.367 2.629 8.194 1.00 95.69 375 THR A N 1
ATOM 2823 C CA . THR A 1 375 ? -10.293 2.753 9.322 1.00 95.69 375 THR A CA 1
ATOM 2824 C C . THR A 1 375 ? -9.894 3.964 10.158 1.00 95.69 375 THR A C 1
ATOM 2826 O O . THR A 1 375 ? -8.763 4.024 10.637 1.00 95.69 375 THR A O 1
ATOM 2829 N N . GLU A 1 376 ? -10.818 4.905 10.369 1.00 96.12 376 GLU A N 1
ATOM 2830 C CA . GLU A 1 376 ? -10.575 6.115 11.174 1.00 96.12 376 GLU A CA 1
ATOM 2831 C C . GLU A 1 376 ? -10.315 5.777 12.650 1.00 96.12 376 GLU A C 1
ATOM 2833 O O . GLU A 1 376 ? -9.540 6.449 13.328 1.00 96.12 376 GLU A O 1
ATOM 2838 N N . ALA A 1 377 ? -10.952 4.713 13.143 1.00 95.94 377 ALA A N 1
ATOM 2839 C CA . ALA A 1 377 ? -10.738 4.165 14.477 1.00 95.94 377 ALA A CA 1
ATOM 2840 C C . ALA A 1 377 ? -10.845 2.635 14.477 1.00 95.94 377 ALA A C 1
ATOM 2842 O O . ALA A 1 377 ? -11.946 2.087 14.479 1.00 95.94 377 ALA A O 1
ATOM 2843 N N . ALA A 1 378 ? -9.709 1.942 14.465 1.00 96.06 378 ALA A N 1
ATOM 2844 C CA . ALA A 1 378 ? -9.625 0.505 14.706 1.00 96.06 378 ALA A CA 1
ATOM 2845 C C . ALA A 1 378 ? -9.341 0.266 16.195 1.00 96.06 378 ALA A C 1
ATOM 2847 O O . ALA A 1 378 ? -8.245 0.556 16.672 1.00 96.06 378 ALA A O 1
ATOM 2848 N N . ILE A 1 379 ? -10.340 -0.225 16.929 1.00 97.25 379 ILE A N 1
ATOM 2849 C CA . ILE A 1 379 ? -10.309 -0.337 18.392 1.00 97.25 379 ILE A CA 1
ATOM 2850 C C . ILE A 1 379 ? -10.413 -1.803 18.789 1.00 97.25 379 ILE A C 1
ATOM 2852 O O . ILE A 1 379 ? -11.326 -2.488 18.346 1.00 97.25 379 ILE A O 1
ATOM 2856 N N . TYR A 1 380 ? -9.528 -2.278 19.653 1.00 96.31 380 TYR A N 1
ATOM 2857 C CA . TYR A 1 380 ? -9.448 -3.675 20.062 1.00 96.31 380 TYR A CA 1
ATOM 2858 C C . TYR A 1 380 ? -9.893 -3.835 21.515 1.00 96.31 380 TYR A C 1
ATOM 2860 O O . TYR A 1 380 ? -9.434 -3.116 22.406 1.00 96.31 380 TYR A O 1
ATOM 2868 N N . VAL A 1 381 ? -10.798 -4.788 21.737 1.00 95.56 381 VAL A N 1
ATOM 2869 C CA . VAL A 1 381 ? -11.348 -5.167 23.041 1.00 95.56 381 VAL A CA 1
ATOM 2870 C C . VAL A 1 381 ? -10.920 -6.591 23.360 1.00 95.56 381 VAL A C 1
ATOM 2872 O O . VAL A 1 381 ? -11.078 -7.501 22.540 1.00 95.56 381 VAL A O 1
ATOM 2875 N N . SER A 1 382 ? -10.398 -6.776 24.567 1.00 93.94 382 SER A N 1
ATOM 2876 C CA . SER A 1 382 ? -9.860 -8.047 25.039 1.00 93.94 382 SER A CA 1
ATOM 2877 C C . SER A 1 382 ? -10.159 -8.219 26.522 1.00 93.94 382 SER A C 1
ATOM 2879 O O . SER A 1 382 ? -10.018 -7.273 27.301 1.00 93.94 382 SER A O 1
ATOM 2881 N N . SER A 1 383 ? -10.509 -9.431 26.950 1.00 91.19 383 SER A N 1
ATOM 2882 C CA . SER A 1 383 ? -10.747 -9.721 28.371 1.00 91.19 383 SER A CA 1
ATOM 2883 C C . SER A 1 383 ? -9.501 -9.503 29.243 1.00 91.19 383 SER A C 1
ATOM 2885 O O . SER A 1 383 ? -9.625 -9.217 30.434 1.00 91.19 383 SER A O 1
ATOM 2887 N N . GLY A 1 384 ? -8.304 -9.580 28.646 1.00 92.06 384 GLY A N 1
ATOM 2888 C CA . GLY A 1 384 ? -7.023 -9.235 29.270 1.00 92.06 384 GLY A CA 1
ATOM 2889 C C . GLY A 1 384 ? -6.581 -7.777 29.080 1.00 92.06 384 GLY A C 1
ATOM 2890 O O . GLY A 1 384 ? -5.499 -7.415 29.539 1.00 92.06 384 GLY A O 1
ATOM 2891 N N . GLY A 1 385 ? -7.379 -6.955 28.392 1.00 94.75 385 GLY A N 1
ATOM 2892 C CA . GLY A 1 385 ? -7.089 -5.545 28.136 1.00 94.75 385 GLY A CA 1
ATOM 2893 C C . GLY A 1 385 ? -7.201 -4.659 29.379 1.00 94.75 385 GLY A C 1
ATOM 2894 O O . GLY A 1 385 ? -7.587 -5.110 30.459 1.00 94.75 385 GLY A O 1
ATOM 2895 N N . VAL A 1 386 ? -6.887 -3.369 29.220 1.00 96.88 386 VAL A N 1
ATOM 2896 C CA . VAL A 1 386 ? -6.968 -2.352 30.286 1.00 96.88 386 VAL A CA 1
ATOM 2897 C C . VAL A 1 386 ? -7.534 -1.056 29.710 1.00 96.88 386 VAL A C 1
ATOM 2899 O O . VAL A 1 386 ? -7.049 -0.567 28.700 1.00 96.88 386 VAL A O 1
ATOM 2902 N N . ASP A 1 387 ? -8.529 -0.447 30.358 1.00 97.00 387 ASP A N 1
ATOM 2903 C CA . ASP A 1 387 ? -9.226 0.744 29.825 1.00 97.00 387 ASP A CA 1
ATOM 2904 C C . ASP A 1 387 ? -8.386 2.034 29.790 1.00 97.00 387 ASP A C 1
ATOM 2906 O O . ASP A 1 387 ? -8.812 3.042 29.226 1.00 97.00 387 ASP A O 1
ATOM 2910 N N . THR A 1 388 ? -7.188 2.015 30.379 1.00 97.00 388 THR A N 1
ATOM 2911 C CA . THR A 1 388 ? -6.186 3.082 30.227 1.00 97.00 388 THR A CA 1
ATOM 2912 C C . THR A 1 388 ? -5.311 2.910 28.986 1.00 97.00 388 THR A C 1
ATOM 2914 O O . THR A 1 388 ? -4.498 3.787 28.707 1.00 97.00 388 THR A O 1
ATOM 2917 N N . ASN A 1 389 ? -5.431 1.790 28.270 1.00 97.06 389 ASN A N 1
ATOM 2918 C CA . ASN A 1 389 ? -4.702 1.555 27.032 1.00 97.06 389 ASN A CA 1
ATOM 2919 C C . ASN A 1 389 ? -5.273 2.390 25.876 1.00 97.06 389 ASN A C 1
ATOM 2921 O O . ASN A 1 389 ? -6.402 2.880 25.927 1.00 97.06 389 ASN A O 1
ATOM 2925 N N . SER A 1 390 ? -4.489 2.509 24.805 1.00 94.88 390 SER A N 1
ATOM 2926 C CA . SER A 1 390 ? -4.865 3.194 23.562 1.00 94.88 390 SER A CA 1
ATOM 2927 C C . SER A 1 390 ? -6.018 2.518 22.813 1.00 94.88 390 SER A C 1
ATOM 2929 O O . SER A 1 390 ? -6.694 3.177 22.027 1.00 94.88 390 SER A O 1
ATOM 2931 N N . GLY A 1 391 ? -6.244 1.219 23.032 1.00 96.12 391 GLY A N 1
ATOM 2932 C CA . GLY A 1 391 ? -7.212 0.428 22.274 1.00 96.12 391 GLY A CA 1
ATOM 2933 C C . GLY A 1 391 ? -6.664 -0.102 20.951 1.00 96.12 391 GLY A C 1
ATOM 2934 O O . GLY A 1 391 ? -7.451 -0.466 20.087 1.00 96.12 391 GLY A O 1
ATOM 2935 N N . THR A 1 392 ? -5.345 -0.155 20.768 1.00 95.31 392 THR A N 1
ATOM 2936 C CA . THR A 1 392 ? -4.700 -0.802 19.612 1.00 95.31 392 THR A CA 1
ATOM 2937 C C . THR A 1 392 ? -4.576 -2.317 19.820 1.00 95.31 392 THR A C 1
ATOM 2939 O O . THR A 1 392 ? -4.714 -2.799 20.939 1.00 95.31 392 THR A O 1
ATOM 2942 N N . PHE A 1 393 ? -4.299 -3.092 18.765 1.00 93.50 393 PHE A N 1
ATOM 2943 C CA . PHE A 1 393 ? -4.226 -4.567 18.842 1.00 93.50 393 PHE A CA 1
ATOM 2944 C C . PHE A 1 393 ? -3.155 -5.095 19.819 1.00 93.50 393 PHE A C 1
ATOM 2946 O O . PHE A 1 393 ? -3.249 -6.193 20.350 1.00 93.50 393 PHE A O 1
ATOM 2953 N N . ASP A 1 394 ? -2.097 -4.323 20.049 1.00 93.50 394 ASP A N 1
ATOM 2954 C CA . ASP A 1 394 ? -1.011 -4.630 20.983 1.00 93.50 394 ASP A CA 1
ATOM 2955 C C . ASP A 1 394 ? -1.259 -4.050 22.389 1.00 93.50 394 ASP A C 1
ATOM 2957 O O . ASP A 1 394 ? -0.586 -4.438 23.342 1.00 93.50 394 ASP A O 1
ATOM 2961 N N . HIS A 1 395 ? -2.241 -3.154 22.531 1.00 95.19 395 HIS A N 1
ATOM 2962 C CA . HIS A 1 395 ? -2.655 -2.519 23.783 1.00 95.19 395 HIS A CA 1
ATOM 2963 C C . HIS A 1 395 ? -4.192 -2.367 23.807 1.00 95.19 395 HIS A C 1
ATOM 2965 O O . HIS A 1 395 ? -4.713 -1.245 23.743 1.00 95.19 395 HIS A O 1
ATOM 2971 N N . PRO A 1 396 ? -4.950 -3.479 23.878 1.00 96.94 396 PRO A N 1
ATOM 2972 C CA . PRO A 1 396 ? -6.406 -3.442 23.798 1.00 96.94 396 PRO A CA 1
ATOM 2973 C C . PRO A 1 396 ? -7.028 -2.878 25.080 1.00 96.94 396 PRO A C 1
ATOM 2975 O O . PRO A 1 396 ? -6.461 -2.991 26.176 1.00 96.94 396 PRO A O 1
ATOM 2978 N N . VAL A 1 397 ? -8.224 -2.302 24.958 1.00 97.31 397 VAL A N 1
ATOM 2979 C CA . VAL A 1 397 ? -9.045 -1.914 26.117 1.00 97.31 397 VAL A CA 1
ATOM 2980 C C . VAL A 1 397 ? -9.790 -3.125 26.680 1.00 97.31 397 VAL A C 1
ATOM 2982 O O . VAL A 1 397 ? -9.927 -4.151 26.010 1.00 97.31 397 VAL A O 1
ATOM 2985 N N . ASN A 1 398 ? -10.257 -3.030 27.926 1.00 94.31 398 ASN A N 1
ATOM 2986 C CA . ASN A 1 398 ? -10.976 -4.125 28.573 1.00 94.31 398 ASN A CA 1
ATOM 2987 C C . ASN A 1 398 ? -12.472 -4.090 28.267 1.00 94.31 398 ASN A C 1
ATOM 2989 O O . ASN A 1 398 ? -13.091 -5.125 28.036 1.00 94.31 398 ASN A O 1
ATOM 2993 N N . THR A 1 399 ? -13.064 -2.897 28.296 1.00 91.06 399 THR A N 1
ATOM 2994 C CA . THR A 1 399 ? -14.514 -2.742 28.271 1.00 91.06 399 THR A CA 1
ATOM 2995 C C . THR A 1 399 ? -15.025 -2.199 26.947 1.00 91.06 399 THR A C 1
ATOM 2997 O O . THR A 1 399 ? -14.404 -1.376 26.270 1.00 91.06 399 THR A O 1
ATOM 3000 N N . PHE A 1 400 ? -16.237 -2.631 26.600 1.00 89.12 400 PHE A N 1
ATOM 3001 C CA . PHE A 1 400 ? -16.950 -2.102 25.446 1.00 89.12 400 PHE A CA 1
ATOM 3002 C C . PHE A 1 400 ? -17.303 -0.621 25.617 1.00 89.12 400 PHE A C 1
ATOM 3004 O O . PHE A 1 400 ? -17.253 0.129 24.651 1.00 89.12 400 PHE A O 1
ATOM 3011 N N . ASP A 1 401 ? -17.605 -0.175 26.839 1.00 89.69 401 ASP A N 1
ATOM 3012 C CA . ASP A 1 401 ? -17.898 1.236 27.109 1.00 89.69 401 ASP A CA 1
ATOM 3013 C C . ASP A 1 401 ? -16.703 2.132 26.784 1.00 89.69 401 ASP A C 1
ATOM 3015 O O . ASP A 1 401 ? -16.876 3.163 26.128 1.00 89.69 401 ASP A O 1
ATOM 3019 N N . LYS A 1 402 ? -15.487 1.710 27.155 1.00 93.69 402 LYS A N 1
ATOM 3020 C CA . LYS A 1 402 ? -14.278 2.431 26.761 1.00 93.69 402 LYS A CA 1
ATOM 3021 C C . LYS A 1 402 ? -14.089 2.430 25.245 1.00 93.69 402 LYS A C 1
ATOM 3023 O O . LYS A 1 402 ? -13.747 3.462 24.672 1.00 93.69 402 LYS A O 1
ATOM 3028 N N . ALA A 1 403 ? -14.361 1.310 24.579 1.00 95.00 403 ALA A N 1
ATOM 3029 C CA . ALA A 1 403 ? -14.286 1.242 23.123 1.00 95.00 403 ALA A CA 1
ATOM 3030 C C . ALA A 1 403 ? -15.301 2.171 22.429 1.00 95.00 403 ALA A C 1
ATOM 3032 O O . ALA A 1 403 ? -14.954 2.830 21.453 1.00 95.00 403 ALA A O 1
ATOM 3033 N N . LEU A 1 404 ? -16.528 2.299 22.949 1.00 93.31 404 LEU A N 1
ATOM 3034 C CA . LEU A 1 404 ? -17.516 3.250 22.426 1.00 93.31 404 LEU A CA 1
ATOM 3035 C C . LEU A 1 404 ? -17.082 4.708 22.633 1.00 93.31 404 LEU A C 1
ATOM 3037 O O . LEU A 1 404 ? -17.307 5.532 21.750 1.00 93.31 404 LEU A O 1
ATOM 3041 N N . GLU A 1 405 ? -16.439 5.023 23.762 1.00 93.56 405 GLU A N 1
ATOM 3042 C CA . GLU A 1 405 ? -15.863 6.352 24.012 1.00 93.56 405 GLU A CA 1
ATOM 3043 C C . GLU A 1 405 ? -14.806 6.705 22.955 1.00 93.56 405 GLU A C 1
ATOM 3045 O O . GLU A 1 405 ? -14.837 7.799 22.394 1.00 93.56 405 GLU A O 1
ATOM 3050 N N . LEU A 1 406 ? -13.909 5.763 22.642 1.00 95.62 406 LEU A N 1
ATOM 3051 C CA . LEU A 1 406 ? -12.879 5.928 21.610 1.00 95.62 406 LEU A CA 1
ATOM 3052 C C . LEU A 1 406 ? -13.470 6.025 20.192 1.00 95.62 406 LEU A C 1
ATOM 3054 O O . LEU A 1 406 ? -12.935 6.739 19.344 1.00 95.62 406 LEU A O 1
ATOM 3058 N N . ALA A 1 407 ? -14.583 5.333 19.936 1.00 94.88 407 ALA A N 1
ATOM 3059 C CA . ALA A 1 407 ? -15.284 5.327 18.651 1.00 94.88 407 ALA A CA 1
ATOM 3060 C C . ALA A 1 407 ? -16.110 6.598 18.384 1.00 94.88 407 ALA A C 1
ATOM 3062 O O . ALA A 1 407 ? -16.629 6.780 17.281 1.00 94.88 407 ALA A O 1
ATOM 3063 N N . LYS A 1 408 ? -16.284 7.459 19.389 1.00 94.94 408 LYS A N 1
ATOM 3064 C CA . LYS A 1 408 ? -17.249 8.555 19.353 1.00 94.94 408 LYS A CA 1
ATOM 3065 C C . LYS A 1 408 ? -17.017 9.517 18.185 1.00 94.94 408 LYS A C 1
ATOM 3067 O O . LYS A 1 408 ? -15.957 10.128 18.083 1.00 94.94 408 LYS A O 1
ATOM 3072 N N . ASN A 1 409 ? -18.062 9.727 17.378 1.00 93.56 409 ASN A N 1
ATOM 3073 C CA . ASN A 1 409 ? -18.054 10.566 16.171 1.00 93.56 409 ASN A CA 1
ATOM 3074 C C . ASN A 1 409 ? -17.009 10.153 15.118 1.00 93.56 409 ASN A C 1
ATOM 3076 O O . ASN A 1 409 ? -16.521 11.020 14.399 1.00 93.56 409 ASN A O 1
ATOM 3080 N N . LYS A 1 410 ? -16.660 8.864 15.029 1.00 93.81 410 LYS A N 1
ATOM 3081 C CA . LYS A 1 410 ? -15.707 8.329 14.046 1.00 93.81 410 LYS A CA 1
ATOM 3082 C C . LYS A 1 410 ? -16.342 7.238 13.183 1.00 93.81 410 LYS A C 1
ATOM 3084 O O . LYS A 1 410 ? -17.330 6.616 13.565 1.00 93.81 410 LYS A O 1
ATOM 3089 N N . ASN A 1 411 ? -15.751 6.968 12.024 1.00 93.81 411 ASN A N 1
ATOM 3090 C CA . ASN A 1 411 ? -15.963 5.742 11.259 1.00 93.81 411 ASN A CA 1
ATOM 3091 C C . ASN A 1 411 ? -15.140 4.613 11.899 1.00 93.81 411 ASN A C 1
ATOM 3093 O O . ASN A 1 411 ? -13.999 4.341 11.511 1.00 93.81 411 ASN A O 1
ATOM 3097 N N . ALA A 1 412 ? -15.711 3.996 12.933 1.00 94.06 412 ALA A N 1
ATOM 3098 C CA . ALA A 1 412 ? -15.030 3.079 13.833 1.00 94.06 412 ALA A CA 1
ATOM 3099 C C . ALA A 1 412 ? -15.347 1.603 13.560 1.00 94.06 412 ALA A C 1
ATOM 3101 O O . ALA A 1 412 ? -16.476 1.213 13.240 1.00 94.06 412 ALA A O 1
ATOM 3102 N N . VAL A 1 413 ? -14.342 0.759 13.781 1.00 94.12 413 VAL A N 1
ATOM 3103 C CA . VAL A 1 413 ? -14.476 -0.693 13.871 1.00 94.12 413 VAL A CA 1
ATOM 3104 C C . VAL A 1 413 ? -13.976 -1.125 15.244 1.00 94.12 413 VAL A C 1
ATOM 3106 O O . VAL A 1 413 ? -12.820 -0.882 15.586 1.00 94.12 413 VAL A O 1
ATOM 3109 N N . ILE A 1 414 ? -14.844 -1.768 16.023 1.00 94.56 414 ILE A N 1
ATOM 3110 C CA . ILE A 1 414 ? -14.475 -2.421 17.278 1.00 94.56 414 ILE A CA 1
ATOM 3111 C C . ILE A 1 414 ? -14.241 -3.905 16.994 1.00 94.56 414 ILE A C 1
ATOM 3113 O O . ILE A 1 414 ? -15.155 -4.631 16.592 1.00 94.56 414 ILE A O 1
ATOM 3117 N N . TYR A 1 415 ? -13.007 -4.329 17.218 1.00 94.69 415 TYR A N 1
ATOM 3118 C CA . TYR A 1 415 ? -12.504 -5.681 17.081 1.00 94.69 415 TYR A CA 1
ATOM 3119 C C . TYR A 1 415 ? -12.493 -6.396 18.429 1.00 94.69 415 TYR A C 1
ATOM 3121 O O . TYR A 1 415 ? -11.962 -5.887 19.412 1.00 94.69 415 TYR A O 1
ATOM 3129 N N . PHE A 1 416 ? -13.049 -7.604 18.470 1.00 93.56 416 PHE A N 1
ATOM 3130 C CA . PHE A 1 416 ? -12.982 -8.476 19.641 1.00 93.56 416 PHE A CA 1
ATOM 3131 C C . PHE A 1 416 ? -11.872 -9.514 19.468 1.00 93.56 416 PHE A C 1
ATOM 3133 O O . PHE A 1 416 ? -11.906 -10.314 18.526 1.00 93.56 416 PHE A O 1
ATOM 3140 N N . GLU A 1 417 ? -10.898 -9.527 20.378 1.00 93.31 417 GLU A N 1
ATOM 3141 C CA . GLU A 1 417 ? -9.806 -10.512 20.367 1.00 93.31 417 GLU A CA 1
ATOM 3142 C C . GLU A 1 417 ? -10.250 -11.878 20.901 1.00 93.31 417 GLU A C 1
ATOM 3144 O O . GLU A 1 417 ? -9.838 -12.932 20.404 1.00 93.31 417 GLU A O 1
ATOM 3149 N N . ASP A 1 418 ? -11.149 -11.866 21.880 1.00 91.81 418 ASP A N 1
ATOM 3150 C CA . ASP A 1 418 ? -11.672 -13.038 22.565 1.00 91.81 418 ASP A CA 1
ATOM 3151 C C . ASP A 1 418 ? -13.198 -12.971 22.752 1.00 91.81 418 ASP A C 1
ATOM 3153 O O . ASP A 1 418 ? -13.876 -12.020 22.350 1.00 91.81 418 ASP A O 1
ATOM 3157 N N . ASN A 1 419 ? -13.766 -14.055 23.286 1.00 90.75 419 ASN A N 1
ATOM 3158 C CA . ASN A 1 419 ? -15.187 -14.101 23.616 1.00 90.75 419 ASN A CA 1
ATOM 3159 C C . ASN A 1 419 ? -15.482 -13.142 24.770 1.00 90.75 419 ASN A C 1
ATOM 3161 O O . ASN A 1 419 ? -14.795 -13.166 25.789 1.00 90.75 419 ASN A O 1
ATOM 3165 N N . GLN A 1 420 ? -16.555 -12.369 24.639 1.00 86.56 420 GLN A N 1
ATOM 3166 C CA . GLN A 1 420 ? -16.959 -11.387 25.637 1.00 86.56 420 GLN A CA 1
ATOM 3167 C C . GLN A 1 420 ? -18.091 -11.925 26.510 1.00 86.56 420 GLN A C 1
ATOM 3169 O O . GLN A 1 420 ? -19.118 -12.393 26.007 1.00 86.56 420 GLN A O 1
ATOM 3174 N N . ALA A 1 421 ? -17.915 -11.808 27.825 1.00 87.69 421 ALA A N 1
ATOM 3175 C CA . ALA A 1 421 ? -18.938 -12.103 28.820 1.00 87.69 421 ALA A CA 1
ATOM 3176 C C . ALA A 1 421 ? -19.457 -10.794 29.429 1.00 87.69 421 ALA A C 1
ATOM 3178 O O . ALA A 1 421 ? -18.746 -10.111 30.161 1.00 87.69 421 ALA A O 1
ATOM 3179 N N . LEU A 1 422 ? -20.706 -10.444 29.133 1.00 83.44 422 LEU A N 1
ATOM 3180 C CA . LEU A 1 422 ? -21.312 -9.184 29.549 1.00 83.44 422 LEU A CA 1
ATOM 3181 C C . LEU A 1 422 ? -21.993 -9.305 30.913 1.00 83.44 422 LEU A C 1
ATOM 3183 O O . LEU A 1 422 ? -22.942 -10.071 31.080 1.00 83.44 422 LEU A O 1
ATOM 3187 N N . SER A 1 423 ? -21.542 -8.517 31.886 1.00 86.06 423 SER A N 1
ATOM 3188 C CA . SER A 1 423 ? -22.173 -8.399 33.210 1.00 86.06 423 SER A CA 1
ATOM 3189 C C . SER A 1 423 ? -23.301 -7.359 33.261 1.00 86.06 423 SER A C 1
ATOM 3191 O O . SER A 1 423 ? -24.024 -7.280 34.255 1.00 86.06 423 SER A O 1
ATOM 3193 N N . ALA A 1 424 ? -23.463 -6.578 32.192 1.00 85.75 424 ALA A N 1
ATOM 3194 C CA . ALA A 1 424 ? -24.510 -5.586 31.994 1.00 85.75 424 ALA A CA 1
ATOM 3195 C C . ALA A 1 424 ? -24.839 -5.458 30.497 1.00 85.75 424 ALA A C 1
ATOM 3197 O O . ALA A 1 424 ? -24.068 -5.902 29.647 1.00 85.75 424 ALA A O 1
ATOM 3198 N N . ALA A 1 425 ? -25.976 -4.843 30.177 1.00 85.62 425 ALA A N 1
ATOM 3199 C CA . ALA A 1 425 ? -26.379 -4.617 28.795 1.00 85.62 425 ALA A CA 1
ATOM 3200 C C . ALA A 1 425 ? -25.431 -3.645 28.079 1.00 85.62 425 ALA A C 1
ATOM 3202 O O . ALA A 1 425 ? -25.019 -2.638 28.659 1.00 85.62 425 ALA A O 1
ATOM 3203 N N . LEU A 1 426 ? -25.163 -3.894 26.795 1.00 82.94 426 LEU A N 1
ATOM 3204 C CA . LEU A 1 426 ? -24.498 -2.931 25.923 1.00 82.94 426 LEU A CA 1
ATOM 3205 C C . LEU A 1 426 ? -25.502 -1.877 25.472 1.00 82.94 426 LEU A C 1
ATOM 3207 O O . LEU A 1 426 ? -26.321 -2.121 24.587 1.00 82.94 426 LEU A O 1
ATOM 3211 N N . THR A 1 427 ? -25.423 -0.696 26.074 1.00 84.31 427 THR A N 1
ATOM 3212 C CA . THR A 1 427 ? -26.153 0.473 25.578 1.00 84.31 427 THR A CA 1
ATOM 3213 C C . THR A 1 427 ? -25.376 1.104 24.435 1.00 84.31 427 THR A C 1
ATOM 3215 O O . THR A 1 427 ? -24.251 1.554 24.657 1.00 84.31 427 THR A O 1
ATOM 3218 N N . ILE A 1 428 ? -25.967 1.154 23.241 1.00 84.06 428 ILE A N 1
ATOM 3219 C CA . ILE A 1 428 ? -25.400 1.834 22.068 1.00 84.06 428 ILE A CA 1
ATOM 3220 C C . ILE A 1 428 ? -26.337 2.983 21.708 1.00 84.06 428 ILE A C 1
ATOM 3222 O O . ILE A 1 428 ? -27.309 2.812 20.977 1.00 84.06 428 ILE A O 1
ATOM 3226 N N . ASP A 1 429 ? -26.041 4.164 22.242 1.00 82.94 429 ASP A N 1
ATOM 3227 C CA . ASP A 1 429 ? -26.822 5.372 21.999 1.00 82.94 429 ASP A CA 1
ATOM 3228 C C . ASP A 1 429 ? -25.936 6.549 21.572 1.00 82.94 429 ASP A C 1
ATOM 3230 O O . ASP A 1 429 ? -24.703 6.508 21.654 1.00 82.94 429 ASP A O 1
ATOM 3234 N N . ALA A 1 430 ? -26.585 7.632 21.144 1.00 82.31 430 ALA A N 1
ATOM 3235 C CA . ALA A 1 430 ? -25.906 8.835 20.673 1.00 82.31 430 ALA A CA 1
ATOM 3236 C C . ALA A 1 430 ? -25.012 9.505 21.737 1.00 82.31 430 ALA A C 1
ATOM 3238 O O . ALA A 1 430 ? -24.110 10.267 21.388 1.00 82.31 430 ALA A O 1
ATOM 3239 N N . SER A 1 431 ? -25.223 9.244 23.033 1.00 84.25 431 SER A N 1
ATOM 3240 C CA . SER A 1 431 ? -24.364 9.788 24.090 1.00 84.25 431 SER A CA 1
ATOM 3241 C C . SER A 1 431 ? -22.988 9.112 24.105 1.00 84.25 431 SER A C 1
ATOM 3243 O O . SER A 1 431 ? -21.975 9.794 24.327 1.00 84.25 431 SER A O 1
ATOM 3245 N N . LYS A 1 432 ? -22.951 7.808 23.786 1.00 82.31 432 LYS A N 1
ATOM 3246 C CA . LYS A 1 432 ? -21.733 6.993 23.734 1.00 82.31 432 LYS A CA 1
ATOM 3247 C C . LYS A 1 432 ? -21.036 7.052 22.379 1.00 82.31 432 LYS A C 1
ATOM 3249 O O . LYS A 1 432 ? -19.874 7.435 22.334 1.00 82.31 432 LYS A O 1
ATOM 3254 N N . VAL A 1 433 ? -21.739 6.749 21.283 1.00 83.00 433 VAL A N 1
ATOM 3255 C CA . VAL A 1 433 ? -21.123 6.680 19.937 1.00 83.00 433 VAL A CA 1
ATOM 3256 C C . VAL A 1 433 ? -21.091 8.019 19.209 1.00 83.00 433 VAL A C 1
ATOM 3258 O O . VAL A 1 433 ? -20.424 8.165 18.188 1.00 83.00 433 VAL A O 1
ATOM 3261 N N . GLY A 1 434 ? -21.778 9.024 19.750 1.00 86.25 434 GLY A N 1
ATOM 3262 C CA . GLY A 1 434 ? -21.926 10.314 19.099 1.00 86.25 434 GLY A CA 1
ATOM 3263 C C . GLY A 1 434 ? -23.050 10.328 18.067 1.00 86.25 434 GLY A C 1
ATOM 3264 O O . GLY A 1 434 ? -23.907 9.448 18.015 1.00 86.25 434 GLY A O 1
ATOM 3265 N N . THR A 1 435 ? -23.074 11.387 17.269 1.00 86.62 435 THR A N 1
ATOM 3266 C CA . THR A 1 435 ? -24.155 11.691 16.312 1.00 86.62 435 THR A CA 1
ATOM 3267 C C . THR A 1 435 ? -23.708 11.578 14.859 1.00 86.62 435 THR A C 1
ATOM 3269 O O . THR A 1 435 ? -24.469 11.906 13.953 1.00 86.62 435 THR A O 1
ATOM 3272 N N . MET A 1 436 ? -22.456 11.184 14.641 1.00 86.25 436 MET A N 1
ATOM 3273 C CA . MET A 1 436 ? -21.800 11.128 13.341 1.00 86.25 436 MET A CA 1
ATOM 3274 C C . MET A 1 436 ? -20.981 9.846 13.229 1.00 86.25 436 MET A C 1
ATOM 3276 O O . MET A 1 436 ? -20.615 9.247 14.239 1.00 86.25 436 MET A O 1
ATOM 3280 N N . GLY A 1 437 ? -20.666 9.469 11.994 1.00 87.88 437 GLY A N 1
ATOM 3281 C CA . GLY A 1 437 ? -19.849 8.302 11.698 1.00 87.88 437 GLY A CA 1
ATOM 3282 C C . GLY A 1 437 ? -20.630 6.996 11.646 1.00 87.88 437 GLY A C 1
ATOM 3283 O O . GLY A 1 437 ? -21.857 6.963 11.532 1.00 87.88 437 GLY A O 1
ATOM 3284 N N . SER A 1 438 ? -19.879 5.906 11.692 1.00 89.38 438 SER A N 1
ATOM 3285 C CA . SER A 1 438 ? -20.380 4.541 11.596 1.00 89.38 438 SER A CA 1
ATOM 3286 C C . SER A 1 438 ? -19.689 3.676 12.639 1.00 89.38 438 SER A C 1
ATOM 3288 O O . SER A 1 438 ? -18.520 3.882 12.950 1.00 89.38 438 SER A O 1
ATOM 3290 N N . LEU A 1 439 ? -20.413 2.696 13.176 1.00 90.69 439 LEU A N 1
ATOM 3291 C CA . LEU A 1 439 ? -19.863 1.724 14.110 1.00 90.69 439 LEU A CA 1
ATOM 3292 C C . LEU A 1 439 ? -20.024 0.321 13.535 1.00 90.69 439 LEU A C 1
ATOM 3294 O O . LEU A 1 439 ? -21.141 -0.140 13.301 1.00 90.69 439 LEU A O 1
ATOM 3298 N N . THR A 1 440 ? -18.904 -0.366 13.342 1.00 90.75 440 THR A N 1
ATOM 3299 C CA . THR A 1 440 ? -18.869 -1.783 12.973 1.00 90.75 440 THR A CA 1
ATOM 3300 C C . THR A 1 440 ? -18.331 -2.600 14.135 1.00 90.75 440 THR A C 1
ATOM 3302 O O . THR A 1 440 ? -17.316 -2.248 14.726 1.00 90.75 440 THR A O 1
ATOM 3305 N N . LEU A 1 441 ? -18.988 -3.716 14.440 1.00 90.19 441 LEU A N 1
ATOM 3306 C CA . LEU A 1 441 ? -18.512 -4.703 15.405 1.00 90.19 441 LEU A CA 1
ATOM 3307 C C . LEU A 1 441 ? -18.000 -5.924 14.645 1.00 90.19 441 LEU A C 1
ATOM 3309 O O . LEU A 1 441 ? -18.716 -6.460 13.797 1.00 90.19 441 LEU A O 1
ATOM 3313 N N . ALA A 1 442 ? -16.777 -6.358 14.929 1.00 91.06 442 ALA A N 1
ATOM 3314 C CA . ALA A 1 442 ? -16.139 -7.451 14.208 1.00 91.06 442 ALA A CA 1
ATOM 3315 C C . ALA A 1 442 ? -15.301 -8.343 15.130 1.00 91.06 442 ALA A C 1
ATOM 3317 O O . ALA A 1 442 ? -14.805 -7.920 16.170 1.00 91.06 442 ALA A O 1
ATOM 3318 N N . SER A 1 443 ? -15.115 -9.598 14.722 1.00 91.81 443 SER A N 1
ATOM 3319 C CA . SER A 1 443 ? -14.026 -10.412 15.279 1.00 91.81 443 SER A CA 1
ATOM 3320 C C . SER A 1 443 ? -12.691 -9.823 14.832 1.00 91.81 443 SER A C 1
ATOM 3322 O O . SER A 1 443 ? -12.640 -9.215 13.761 1.00 91.81 443 SER A O 1
ATOM 3324 N N . THR A 1 444 ? -11.646 -9.992 15.642 1.00 91.94 444 THR A N 1
ATOM 3325 C CA . THR A 1 444 ? -10.335 -9.397 15.364 1.00 91.94 444 THR A CA 1
ATOM 3326 C C . THR A 1 444 ? -9.814 -9.699 13.958 1.00 91.94 444 THR A C 1
ATOM 3328 O O . THR A 1 444 ? -10.021 -10.790 13.424 1.00 91.94 444 THR A O 1
ATOM 3331 N N . ASP A 1 445 ? -9.135 -8.721 13.363 1.00 90.69 445 ASP A N 1
ATOM 3332 C CA . ASP A 1 445 ? -8.368 -8.858 12.126 1.00 90.69 445 ASP A CA 1
ATOM 3333 C C . ASP A 1 445 ? -6.852 -8.937 12.381 1.00 90.69 445 ASP A C 1
ATOM 3335 O O . ASP A 1 445 ? -6.076 -9.082 11.433 1.00 90.69 445 ASP A O 1
ATOM 3339 N N . MET A 1 446 ? -6.423 -8.897 13.647 1.00 91.00 446 MET A N 1
ATOM 3340 C CA . MET A 1 446 ? -5.022 -8.998 14.048 1.00 91.00 446 MET A CA 1
ATOM 3341 C C . MET A 1 446 ? -4.868 -9.578 15.461 1.00 91.00 446 MET A C 1
ATOM 3343 O O . MET A 1 446 ? -5.678 -9.329 16.351 1.00 91.00 446 MET A O 1
ATOM 3347 N N . HIS A 1 447 ? -3.815 -10.357 15.684 1.00 89.88 447 HIS A N 1
ATOM 3348 C CA . HIS A 1 447 ? -3.386 -10.768 17.022 1.00 89.88 447 HIS A CA 1
ATOM 3349 C C . HIS A 1 447 ? -2.267 -9.860 17.545 1.00 89.88 447 HIS A C 1
ATOM 3351 O O . HIS A 1 447 ? -1.529 -9.270 16.759 1.00 89.88 447 HIS A O 1
ATOM 3357 N N . SER A 1 448 ? -2.059 -9.832 18.864 1.00 86.12 448 SER A N 1
ATOM 3358 C CA . SER A 1 448 ? -1.050 -9.003 19.556 1.00 86.12 448 SER A CA 1
ATOM 3359 C C . SER A 1 448 ? 0.400 -9.151 19.065 1.00 86.12 448 SER A C 1
ATOM 3361 O O . SER A 1 448 ? 1.236 -8.297 19.340 1.00 86.12 448 SER A O 1
ATOM 3363 N N . ASN A 1 449 ? 0.718 -10.203 18.308 1.00 84.25 449 ASN A N 1
ATOM 3364 C CA . ASN A 1 449 ? 2.022 -10.416 17.671 1.00 84.25 449 ASN A CA 1
ATOM 3365 C C . ASN A 1 449 ? 2.079 -9.961 16.193 1.00 84.25 449 ASN A C 1
ATOM 3367 O O . ASN A 1 449 ? 2.976 -10.386 15.465 1.00 84.25 449 ASN A O 1
ATOM 3371 N N . ALA A 1 450 ? 1.106 -9.163 15.740 1.00 85.56 450 ALA A N 1
ATOM 3372 C CA . ALA A 1 450 ? 0.928 -8.698 14.362 1.00 85.56 450 ALA A CA 1
ATOM 3373 C C . ALA A 1 450 ? 0.679 -9.804 13.313 1.00 85.56 450 ALA A C 1
ATOM 3375 O O . ALA A 1 450 ? 0.839 -9.581 12.109 1.00 85.56 450 ALA A O 1
ATOM 3376 N N . THR A 1 451 ? 0.251 -10.993 13.748 1.00 90.38 451 THR A N 1
ATOM 3377 C CA . THR A 1 451 ? -0.308 -12.003 12.834 1.00 90.38 451 THR A CA 1
ATOM 3378 C C . THR A 1 451 ? -1.703 -11.554 12.419 1.00 90.38 451 THR A C 1
ATOM 3380 O O . THR A 1 451 ? -2.548 -11.284 13.274 1.00 90.38 451 THR A O 1
ATOM 3383 N N . SER A 1 452 ? -1.947 -11.442 11.116 1.00 90.06 452 SER A N 1
ATOM 3384 C CA . SER A 1 452 ? -3.217 -10.960 10.578 1.00 90.06 452 SER A CA 1
ATOM 3385 C C . SER A 1 452 ? -4.254 -12.077 10.524 1.00 90.06 452 SER A C 1
ATOM 3387 O O . SER A 1 452 ? -3.984 -13.187 10.077 1.00 90.06 452 SER A O 1
ATOM 3389 N N . VAL A 1 453 ? -5.491 -11.749 10.869 1.00 88.31 453 VAL A N 1
ATOM 3390 C CA . VAL A 1 453 ? -6.647 -12.639 10.753 1.00 88.31 453 VAL A CA 1
ATOM 3391 C C . VAL A 1 453 ? -7.478 -12.204 9.558 1.00 88.31 453 VAL A C 1
ATOM 3393 O O . VAL A 1 453 ? -7.749 -11.020 9.343 1.00 88.31 453 VAL A O 1
ATOM 3396 N N . THR A 1 454 ? -7.861 -13.164 8.719 1.00 84.25 454 THR A N 1
ATOM 3397 C CA . THR A 1 454 ? -8.739 -12.865 7.586 1.00 84.25 454 THR A CA 1
ATOM 3398 C C . THR A 1 454 ? -10.095 -12.405 8.094 1.00 84.25 454 THR A C 1
ATOM 3400 O O . THR A 1 454 ? -10.679 -12.972 9.015 1.00 84.25 454 THR A O 1
ATOM 3403 N N . PHE A 1 455 ? -10.598 -11.318 7.520 1.00 78.94 455 PHE A N 1
ATOM 3404 C CA . PHE A 1 455 ? -11.817 -10.717 8.031 1.00 78.94 455 PHE A CA 1
ATOM 3405 C C . PHE A 1 455 ? -12.986 -11.692 7.932 1.00 78.94 455 PHE A C 1
ATOM 3407 O O . PHE A 1 455 ? -13.269 -12.229 6.862 1.00 78.94 455 PHE A O 1
ATOM 3414 N N . GLY A 1 456 ? -13.664 -11.909 9.057 1.00 75.56 456 GLY A N 1
ATOM 3415 C CA . GLY A 1 456 ? -14.793 -12.829 9.139 1.00 75.56 456 GLY A CA 1
ATOM 3416 C C . GLY A 1 456 ? -14.423 -14.316 9.138 1.00 75.56 456 GLY A C 1
ATOM 3417 O O . GLY A 1 456 ? -15.336 -15.137 9.111 1.00 75.56 456 GLY A O 1
ATOM 3418 N N . THR A 1 457 ? -13.137 -14.695 9.184 1.00 83.38 457 THR A N 1
ATOM 3419 C CA . THR A 1 457 ? -12.759 -16.117 9.326 1.00 83.38 457 THR A CA 1
ATOM 3420 C C . THR A 1 457 ? -12.772 -16.596 10.768 1.00 83.38 457 THR A C 1
ATOM 3422 O O . THR A 1 457 ? -12.955 -17.785 11.013 1.00 83.38 457 THR A O 1
ATOM 3425 N N . GLU A 1 458 ? -12.607 -15.687 11.725 1.00 87.56 458 GLU A N 1
ATOM 3426 C CA . GLU A 1 458 ? -12.841 -15.976 13.136 1.00 87.56 458 GLU A CA 1
ATOM 3427 C C . GLU A 1 458 ? -14.229 -15.514 13.569 1.00 87.56 458 GLU A C 1
ATOM 3429 O O . GLU A 1 458 ? -14.769 -14.529 13.067 1.00 87.56 458 GLU A O 1
ATOM 3434 N N . THR A 1 459 ? -14.806 -16.239 14.527 1.00 88.00 459 THR A N 1
ATOM 3435 C CA . THR A 1 459 ? -16.065 -15.878 15.179 1.00 88.00 459 THR A CA 1
ATOM 3436 C C . THR A 1 459 ? -15.821 -15.726 16.670 1.00 88.00 459 THR A C 1
ATOM 3438 O O . THR A 1 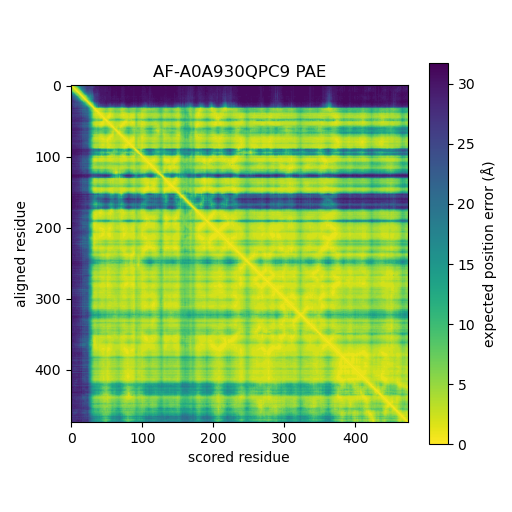459 ? -15.396 -16.677 17.329 1.00 88.00 459 THR A O 1
ATOM 3441 N N . LYS A 1 460 ? -16.120 -14.545 17.210 1.00 89.81 460 LYS A N 1
ATOM 3442 C CA . LYS A 1 460 ? -16.189 -14.299 18.653 1.00 89.81 460 LYS A CA 1
ATOM 3443 C C . LYS A 1 460 ? -17.637 -14.239 19.109 1.00 89.81 460 LYS A C 1
ATOM 3445 O O . LYS A 1 460 ? -18.513 -13.746 18.401 1.00 89.81 460 LYS A O 1
ATOM 3450 N N . THR A 1 461 ? -17.880 -14.757 20.304 1.00 87.75 461 THR A N 1
ATOM 3451 C CA . THR A 1 461 ? -19.202 -14.754 20.930 1.00 87.75 461 THR A CA 1
ATOM 3452 C C . THR A 1 461 ? -19.288 -13.627 21.947 1.00 87.75 461 THR A C 1
ATOM 3454 O O . THR A 1 461 ? -18.412 -13.501 22.799 1.00 87.75 461 THR A O 1
ATOM 3457 N N . ILE A 1 462 ? -20.372 -12.855 21.886 1.00 86.44 462 ILE A N 1
ATOM 3458 C CA . ILE A 1 462 ? -20.792 -11.940 22.948 1.00 86.44 462 ILE A CA 1
ATOM 3459 C C . ILE A 1 462 ? -21.978 -12.603 23.651 1.00 86.44 462 ILE A C 1
ATOM 3461 O O . ILE A 1 462 ? -23.003 -12.862 23.019 1.00 86.44 462 ILE A O 1
ATOM 3465 N N . ALA A 1 463 ? -21.833 -12.921 24.935 1.00 88.38 463 ALA A N 1
ATOM 3466 C CA . ALA A 1 463 ? -22.843 -13.641 25.708 1.00 88.38 463 ALA A CA 1
ATOM 3467 C C . ALA A 1 463 ? -23.024 -13.042 27.111 1.00 88.38 463 ALA A C 1
ATOM 3469 O O . ALA A 1 463 ? -22.128 -12.352 27.602 1.00 88.38 463 ALA A O 1
ATOM 3470 N N . PRO A 1 464 ? -24.155 -13.313 27.792 1.00 87.25 464 PRO A N 1
ATOM 3471 C CA . PRO A 1 464 ? -24.324 -12.929 29.186 1.00 87.25 464 PRO A CA 1
ATOM 3472 C C . PRO A 1 464 ? -23.254 -13.603 30.047 1.00 87.25 464 PRO A C 1
ATOM 3474 O O . PRO A 1 464 ? -22.999 -14.802 29.909 1.00 87.25 464 PRO A O 1
ATOM 3477 N N . ALA A 1 465 ? -22.652 -12.851 30.962 1.00 88.94 465 ALA A N 1
ATOM 3478 C CA . ALA A 1 465 ? -21.839 -13.429 32.019 1.00 88.94 465 ALA A CA 1
ATOM 3479 C C . ALA A 1 465 ? -22.702 -14.335 32.912 1.00 88.94 465 ALA A C 1
ATOM 3481 O O . ALA A 1 465 ? -23.917 -14.154 33.036 1.00 88.94 465 ALA A O 1
ATOM 3482 N N . ALA A 1 466 ? -22.073 -15.311 33.569 1.00 89.94 466 ALA A N 1
ATOM 3483 C CA . ALA A 1 466 ? -22.771 -16.179 34.510 1.00 89.94 466 ALA A CA 1
ATOM 3484 C C . ALA A 1 466 ? -23.485 -15.340 35.590 1.00 89.94 466 ALA A C 1
ATOM 3486 O O . ALA A 1 466 ? -22.860 -14.535 36.276 1.00 89.94 466 ALA A O 1
ATOM 3487 N N . GLY A 1 467 ? -24.800 -15.532 35.729 1.00 88.44 467 GLY A N 1
ATOM 3488 C CA . GLY A 1 467 ? -25.636 -14.779 36.670 1.00 88.44 467 GLY A CA 1
ATOM 3489 C C . GLY A 1 467 ? -26.280 -13.507 36.104 1.00 88.44 467 GLY A C 1
ATOM 3490 O O . GLY A 1 467 ? -27.131 -12.931 36.778 1.00 88.44 467 GLY A O 1
ATOM 3491 N N . TYR A 1 468 ? -25.954 -13.095 34.874 1.00 91.00 468 TYR A N 1
ATOM 3492 C CA . TYR A 1 468 ? -26.663 -12.023 34.175 1.00 91.00 468 TYR A CA 1
ATOM 3493 C C . TYR A 1 468 ? -27.837 -12.588 33.359 1.00 91.00 468 TYR A C 1
ATOM 3495 O O . TYR A 1 468 ? -27.658 -13.473 32.525 1.00 91.00 468 TYR A O 1
ATOM 3503 N N . SER A 1 469 ? -29.049 -12.084 33.604 1.00 88.56 469 SER A N 1
ATOM 3504 C CA . SER A 1 469 ? -30.285 -12.482 32.902 1.00 88.56 469 SER A CA 1
ATOM 3505 C C . SER A 1 469 ? -30.938 -11.338 32.119 1.00 88.56 469 SER A C 1
ATOM 3507 O O . SER A 1 469 ? -32.048 -11.494 31.608 1.00 88.56 469 SER A O 1
ATOM 3509 N N . GLY A 1 470 ? -30.277 -10.179 32.053 1.00 87.06 470 GLY A N 1
ATOM 3510 C CA . GLY A 1 470 ? -30.763 -9.024 31.307 1.00 87.06 470 GLY A CA 1
ATOM 3511 C C . GLY A 1 470 ? -30.494 -9.125 29.798 1.00 87.06 470 GLY A C 1
ATOM 3512 O O . GLY A 1 470 ? -29.859 -10.074 29.332 1.00 87.06 470 GLY A O 1
ATOM 3513 N N . PRO A 1 471 ? -30.999 -8.158 29.014 1.00 87.88 471 PRO A N 1
ATOM 3514 C CA . PRO A 1 471 ? -30.767 -8.108 27.573 1.00 87.88 471 PRO A CA 1
ATOM 3515 C C . PRO A 1 471 ? -29.290 -7.846 27.238 1.00 87.88 471 PRO A C 1
ATOM 3517 O O . PRO A 1 471 ? -28.596 -7.140 27.961 1.00 87.88 471 PRO A O 1
ATOM 3520 N N . LEU A 1 472 ? -28.813 -8.374 26.106 1.00 83.69 472 LEU A N 1
ATOM 3521 C CA . LEU A 1 472 ? -27.446 -8.114 25.626 1.00 83.69 472 LEU A CA 1
ATOM 3522 C C . LEU A 1 472 ? -27.263 -6.688 25.097 1.00 83.69 472 LEU A C 1
ATOM 3524 O O . LEU A 1 472 ? -26.204 -6.101 25.290 1.00 83.69 472 LEU A O 1
ATOM 3528 N N . PHE A 1 473 ? -28.294 -6.142 24.452 1.00 83.12 473 PHE A N 1
ATOM 3529 C CA . PHE A 1 473 ? -28.293 -4.820 23.829 1.00 83.12 473 PHE A CA 1
ATOM 3530 C C . PHE A 1 473 ? -29.514 -4.034 24.298 1.00 83.12 473 PHE A C 1
ATOM 3532 O O . PHE A 1 473 ? -30.597 -4.618 24.421 1.00 83.12 473 PHE A O 1
ATOM 3539 N N . VAL A 1 474 ? -29.335 -2.737 24.557 1.00 79.25 474 VAL A N 1
ATOM 3540 C CA . VAL A 1 474 ? -30.405 -1.808 24.958 1.00 79.25 474 VAL A CA 1
ATOM 3541 C C . VAL A 1 474 ? -30.279 -0.497 24.205 1.00 79.25 474 VAL A C 1
ATOM 3543 O O . VAL A 1 474 ? -29.128 -0.024 24.049 1.00 79.25 474 VAL A O 1
#

Sequence (474 aa):
MGRSALSLGLSAVLGALSVFVPLGGMEAQAATELQTPTPALPLSGETANHSMTFSWKVGVDDRELTPALKSNRYNLLGKNADGYEPGITLDSDGMTAGNGVPLYIVMPDTDQGPAPYPKQVDTTTGSGGTGYWPGVAENDGQGNTYYIAKMGQRASELAGGNAADGANHNLSGAALVAKNAAVETTRFGPAGRYRTIETQVVTRVSGRYVIADYYFYGRENLPTGGQKFYVGMAYDLSVNDTPTTYIGYTGQFASGDGRQKDMISTDRGFYARKHGDIATVNIVLDDATLGTSEPSSKWIGDFSRRLYYAFHSGYESVAGHDTLGRPFYQFNPLGTTAAMTGRSTEDSDLSAAFSWELNLRPGETIHKRIAYSYTEAAIYVSSGGVDTNSGTFDHPVNTFDKALELAKNKNAVIYFEDNQALSAALTIDASKVGTMGSLTLASTDMHSNATSVTFGTETKTIAPAAGYSGPLFV

Radius of gyration: 25.75 Å; Cα contacts (8 Å, |Δi|>4): 1251; chains: 1; bounding box: 59×111×73 Å

pLDDT: mean 83.59, std 18.0, range [23.59, 98.44]

Nearest PDB structures (foldseek):
  5kew-assembly2_D  TM=2.810E-01  e=4.176E+00  Vibrio parahaemolyticus RIMD 2210633
  8asv-assembly1_A  TM=1.264E-01  e=1.451E+00  Saccharomyces cerevisiae

Secondary structure (DSSP, 8-state):
----------------------SS-------------SSPPPSEEE-TTSSEEEEEEEEPPTT--SGGG-EEEEEEEE--TTS---BSB--TT-BSS-----EEEEEESSTTPPP--PPPP--TTS---SS--TTS-EE-SSS-EEEEEETTB-TTTTTTTT---STT-TTSSSS----TT-EEEEEESSTTS-EEEEEEEEEEEETTEEEEEEEEEEEES--TT-EEEEEEEE--B-SSPPEE--TT--S-EE-SGGGEEEEEE-SSEEEEEETTS--EEEEE---TTTT----SEEEEEEGGGTTTTTTS-EEEEEEEE-TTS-EEEEEEE-S-SGGGTT-EEEEEEEEEEEEEEEEE-TT-EEEEEEEEEEESEEEEE-TT--TTS--BTTB-BS-HHHHHHHHTTSEEEEEESS-EEESS-B---HHHH-SSSEEEEEE-SB-TTS-B--TTTS---EEEPTT--S-SB-